Protein AF-A0A9E1M3M0-F1 (afdb_monomer)

Nearest PDB structures (foldseek):
  5ere-assembly1_A  TM=5.858E-01  e=1.046E-07  Desulfohalobium retbaense DSM 5692
  3lic-assembly1_A  TM=5.830E-01  e=9.399E-07  Shewanella oneidensis
  4wy9-assembly1_A  TM=5.095E-01  e=9.869E-08  Campylobacter jejuni subsp. jejuni NCTC 11168 = ATCC 700819
  7psg-assembly2_D  TM=4.816E-01  e=3.915E-08  Pectobacterium atrosepticum SCRI1043
  6pzj-assembly1_A-2  TM=4.445E-01  e=1.595E-05  Leptospira interrogans serovar Copenhageni str. Fiocruz L1-130

Radius of gyration: 42.75 Å; Cα contacts (8 Å, |Δi|>4): 1006; chains: 1; bounding box: 111×33×147 Å

Mean predicted aligned error: 8.0 Å

Sequence (568 aa):
MNLRVRPKLIAAFLIIGILPFAIIGIISLVQTKAALNTASFNQLEGVRGIKKAQIDKFFEERQGDANVLAETATTLMEEAFAKLDAIRAIKQGQIKSYLDGIRQDTQIMANNKGVGDAMGAFTKTWGELGGGHTDTLQSLYITKNKHKTGEKHMLDAASDGSGYSKTHGKYHPWFRQWLLEREYYDVFLVDRSGNVIYSVYKELDYATNLKTGKWKKSGLADVFLKIEKSHKKDQVAFSDLAPYAPSAGAPAGFIAAPIYNGNSYDGALIVQMPLGKINAIMSERTGLGKTGETYLVGPDKLMRSDSFLDPKHHTVTASFADQTKGKADTEAVRLALKGETASDIIIDYNGNPVLSSFSPLDFMGVRWTVLAEIDVAEAFVPTSADGKEFYKKYVDAYGYYDLFLIMPDGYIFYTAFREPDYQTNIISGKYKDSNLGDLMREVLKTKKFGIADFAPYAPSKGAPAGFVAMPIIHPEDKELEMVIALQLSLDAINSVMQQREGMGETGETYLIGSDKLMRSDSFLDPTGHSVSASFANPETGSVTSDAAIRALAGETGSDIVIDYNGNP

Structure (mmCIF, N/CA/C/O backbone):
data_AF-A0A9E1M3M0-F1
#
_entry.id   AF-A0A9E1M3M0-F1
#
loop_
_atom_site.group_PDB
_atom_site.id
_atom_site.type_symbol
_atom_site.label_atom_id
_atom_site.label_alt_id
_atom_site.label_comp_id
_atom_site.label_asym_id
_atom_site.label_entity_id
_atom_site.label_seq_id
_atom_site.pdbx_PDB_ins_code
_atom_site.Cartn_x
_atom_site.Cartn_y
_atom_site.Cartn_z
_atom_site.occupancy
_atom_site.B_iso_or_equiv
_atom_site.auth_seq_id
_atom_site.auth_comp_id
_atom_site.auth_asym_id
_atom_site.auth_atom_id
_atom_site.pdbx_PDB_model_num
ATOM 1 N N . MET A 1 1 ? -68.347 -5.693 97.043 1.00 45.97 1 MET A N 1
ATOM 2 C CA . MET A 1 1 ? -67.227 -5.319 97.938 1.00 45.97 1 MET A CA 1
ATOM 3 C C . MET A 1 1 ? -67.045 -3.802 97.865 1.00 45.97 1 MET A C 1
ATOM 5 O O . MET A 1 1 ? -66.601 -3.301 96.842 1.00 45.97 1 MET A O 1
ATOM 9 N N . ASN A 1 2 ? -67.509 -3.053 98.874 1.00 53.47 2 ASN A N 1
ATOM 10 C CA . ASN A 1 2 ? -67.499 -1.582 98.863 1.00 53.47 2 ASN A CA 1
ATOM 11 C C . ASN A 1 2 ? -66.121 -1.056 99.299 1.00 53.47 2 ASN A C 1
ATOM 13 O O . ASN A 1 2 ? -65.785 -1.076 100.480 1.00 53.47 2 ASN A O 1
ATOM 17 N N . LEU A 1 3 ? -65.314 -0.597 98.341 1.00 57.91 3 LEU A N 1
ATOM 18 C CA . LEU A 1 3 ? -64.049 0.095 98.617 1.00 57.91 3 LEU A CA 1
ATOM 19 C C . LEU A 1 3 ? -64.313 1.484 99.241 1.00 57.91 3 LEU A C 1
ATOM 21 O O . LEU A 1 3 ? -65.175 2.223 98.762 1.00 57.91 3 LEU A O 1
ATOM 25 N N . ARG A 1 4 ? -63.550 1.847 100.290 1.00 69.94 4 ARG A N 1
ATOM 26 C CA . ARG A 1 4 ? -63.560 3.173 100.957 1.00 69.94 4 ARG A CA 1
ATOM 27 C C . ARG A 1 4 ? -63.233 4.304 99.950 1.00 69.94 4 ARG A C 1
ATOM 29 O O . ARG A 1 4 ? -62.522 4.079 98.980 1.00 69.94 4 ARG A O 1
ATOM 36 N N . VAL A 1 5 ? -63.715 5.532 100.177 1.00 74.25 5 VAL A N 1
ATOM 37 C CA . VAL A 1 5 ? -63.638 6.675 99.222 1.00 74.25 5 VAL A CA 1
ATOM 38 C C . VAL A 1 5 ? -62.200 7.086 98.842 1.00 74.25 5 VAL A C 1
ATOM 40 O O . VAL A 1 5 ? -61.938 7.462 97.702 1.00 74.25 5 VAL A O 1
ATOM 43 N N . ARG A 1 6 ? -61.244 6.964 99.772 1.00 75.50 6 ARG A N 1
ATOM 44 C CA . ARG A 1 6 ? -59.838 7.379 99.592 1.00 75.50 6 ARG A CA 1
ATOM 45 C C . ARG A 1 6 ? -59.118 6.662 98.426 1.00 75.50 6 ARG A C 1
ATOM 47 O O . ARG A 1 6 ? -58.589 7.362 97.568 1.00 75.50 6 ARG A O 1
ATOM 54 N N . PRO A 1 7 ? -59.125 5.315 98.316 1.00 79.44 7 PRO A N 1
ATOM 55 C CA . PRO A 1 7 ? -58.524 4.623 97.170 1.00 79.44 7 PRO A CA 1
ATOM 56 C C . PRO A 1 7 ? -59.214 4.905 95.824 1.00 79.44 7 PRO A C 1
ATOM 58 O O . PRO A 1 7 ? -58.534 4.881 94.803 1.00 79.44 7 PRO A O 1
ATOM 61 N N . LYS A 1 8 ? -60.517 5.238 95.793 1.00 76.75 8 LYS A N 1
ATOM 62 C CA . LYS A 1 8 ? -61.202 5.645 94.546 1.00 76.75 8 LYS A CA 1
ATOM 63 C C . LYS A 1 8 ? -60.683 6.981 94.010 1.00 76.75 8 LYS A C 1
ATOM 65 O O . LYS A 1 8 ? -60.436 7.093 92.815 1.00 76.75 8 LYS A O 1
ATOM 70 N N . LEU A 1 9 ? -60.490 7.970 94.887 1.00 79.19 9 LEU A N 1
ATOM 71 C CA . LEU A 1 9 ? -59.922 9.269 94.506 1.00 79.19 9 LEU A CA 1
ATOM 72 C C . LEU A 1 9 ? -58.468 9.131 94.040 1.00 79.19 9 LEU A C 1
ATOM 74 O O . LEU A 1 9 ? -58.114 9.687 93.009 1.00 79.19 9 LEU A O 1
ATOM 78 N N . ILE A 1 10 ? -57.649 8.343 94.745 1.00 82.69 10 ILE A N 1
ATOM 79 C CA . ILE A 1 10 ? -56.249 8.096 94.356 1.00 82.69 10 ILE A CA 1
ATOM 80 C C . ILE A 1 10 ? -56.169 7.406 92.986 1.00 82.69 10 ILE A C 1
ATOM 82 O O . ILE A 1 10 ? -55.387 7.834 92.145 1.00 82.69 10 ILE A O 1
ATOM 86 N N . ALA A 1 11 ? -57.002 6.392 92.728 1.00 82.06 11 ALA A N 1
ATOM 87 C CA . ALA A 1 11 ? -57.058 5.729 91.425 1.00 82.06 11 ALA A CA 1
ATOM 88 C C . ALA A 1 11 ? -57.521 6.678 90.304 1.00 82.06 11 ALA A C 1
ATOM 90 O O . ALA A 1 11 ? -56.937 6.672 89.225 1.00 82.06 11 ALA A O 1
ATOM 91 N N . ALA A 1 12 ? -58.520 7.531 90.560 1.00 83.19 12 ALA A N 1
ATOM 92 C CA . ALA A 1 12 ? -58.983 8.522 89.589 1.00 83.19 12 ALA A CA 1
ATOM 93 C C . ALA A 1 12 ? -57.896 9.561 89.256 1.00 83.19 12 ALA A C 1
ATOM 95 O O . ALA A 1 12 ? -57.661 9.836 88.083 1.00 83.19 12 ALA A O 1
ATOM 96 N N . PHE A 1 13 ? -57.179 10.080 90.261 1.00 83.75 13 PHE A N 1
ATOM 97 C CA . PHE A 1 13 ? -56.051 10.994 90.044 1.00 83.75 13 PHE A CA 1
ATOM 98 C C . PHE A 1 13 ? -54.869 10.318 89.333 1.00 83.75 13 PHE A C 1
ATOM 100 O O . PHE A 1 13 ? -54.257 10.934 88.465 1.00 83.75 13 PHE A O 1
ATOM 107 N N . LEU A 1 14 ? -54.578 9.048 89.638 1.00 83.12 14 LEU A N 1
ATOM 108 C CA . LEU A 1 14 ? -53.563 8.257 88.930 1.00 83.12 14 LEU A CA 1
ATOM 109 C C . LEU A 1 14 ? -53.916 8.053 87.458 1.00 83.12 14 LEU A C 1
ATOM 111 O O . LEU A 1 14 ? -53.047 8.196 86.609 1.00 83.12 14 LEU A O 1
ATOM 115 N N . ILE A 1 15 ? -55.177 7.756 87.143 1.00 86.50 15 ILE A N 1
ATOM 116 C CA . ILE A 1 15 ? -55.627 7.594 85.756 1.00 86.50 15 ILE A CA 1
ATOM 117 C C . ILE A 1 15 ? -55.564 8.937 85.017 1.00 86.50 15 ILE A C 1
ATOM 119 O O . ILE A 1 15 ? -55.038 8.988 83.913 1.00 86.50 15 ILE A O 1
ATOM 123 N N . ILE A 1 16 ? -56.018 10.037 85.627 1.00 88.38 16 ILE A N 1
ATOM 124 C CA . ILE A 1 16 ? -55.980 11.376 85.008 1.00 88.38 16 ILE A CA 1
ATOM 125 C C . ILE A 1 16 ? -54.539 11.874 84.807 1.00 88.38 16 ILE A C 1
ATOM 127 O O . ILE A 1 16 ? -54.278 12.594 83.851 1.00 88.38 16 ILE A O 1
ATOM 131 N N . GLY A 1 17 ? -53.598 11.485 85.672 1.00 83.19 17 GLY A N 1
ATOM 132 C CA . GLY A 1 17 ? -52.180 11.802 85.506 1.00 83.19 17 GLY A CA 1
ATOM 133 C C . GLY A 1 17 ? -51.482 10.889 84.496 1.00 83.19 17 GLY A C 1
ATOM 134 O O . GLY A 1 17 ? -50.913 11.361 83.523 1.00 83.19 17 GLY A O 1
ATOM 135 N N . ILE A 1 18 ? -51.522 9.572 84.698 1.00 89.19 18 ILE A N 1
ATOM 136 C CA . ILE A 1 18 ? -50.711 8.615 83.931 1.00 89.19 18 ILE A CA 1
ATOM 137 C C . ILE A 1 18 ? -51.270 8.380 82.529 1.00 89.19 18 ILE A C 1
ATOM 139 O O . ILE A 1 18 ? -50.493 8.264 81.584 1.00 89.19 18 ILE A O 1
ATOM 143 N N . LEU A 1 19 ? -52.595 8.306 82.368 1.00 87.62 19 LEU A N 1
ATOM 144 C CA . LEU A 1 19 ? -53.200 7.932 81.089 1.00 87.62 19 LEU A CA 1
ATOM 145 C C . LEU A 1 19 ? -52.886 8.959 79.982 1.00 87.62 19 LEU A C 1
ATOM 147 O O . LEU A 1 19 ? -52.429 8.531 78.923 1.00 87.62 19 LEU A O 1
ATOM 151 N N . PRO A 1 20 ? -53.018 10.288 80.191 1.00 91.44 20 PRO A N 1
ATOM 152 C CA . PRO A 1 20 ? -52.639 11.270 79.175 1.00 91.44 20 PRO A CA 1
ATOM 153 C C . PRO A 1 20 ? -51.138 11.274 78.876 1.00 91.44 20 PRO A C 1
ATOM 155 O O . PRO A 1 20 ? -50.765 11.374 77.713 1.00 91.44 20 PRO A O 1
ATOM 158 N N . PHE A 1 21 ? -50.274 11.106 79.886 1.00 91.56 21 PHE A N 1
ATOM 159 C CA . PHE A 1 21 ? -48.825 10.993 79.671 1.00 91.56 21 PHE A CA 1
ATOM 160 C C . PHE A 1 21 ? -48.458 9.748 78.855 1.00 91.56 21 PHE A C 1
ATOM 162 O O . PHE A 1 21 ? -47.630 9.837 77.953 1.00 91.56 21 PHE A O 1
ATOM 169 N N . ALA A 1 22 ? -49.095 8.604 79.121 1.00 89.38 22 ALA A N 1
ATOM 170 C CA . ALA A 1 22 ? -48.903 7.384 78.342 1.00 89.38 22 ALA A CA 1
ATOM 171 C C . ALA A 1 22 ? -49.390 7.557 76.895 1.00 89.38 22 ALA A C 1
ATOM 173 O O . ALA A 1 22 ? -48.694 7.155 75.968 1.00 89.38 22 ALA A O 1
ATOM 174 N N . ILE A 1 23 ? -50.541 8.208 76.688 1.00 90.81 23 ILE A N 1
ATOM 175 C CA . ILE A 1 23 ? -51.072 8.507 75.350 1.00 90.81 23 ILE A CA 1
ATOM 176 C C . ILE A 1 23 ? -50.132 9.450 74.589 1.00 90.81 23 ILE A C 1
ATOM 178 O O . ILE A 1 23 ? -49.773 9.152 73.453 1.00 90.81 23 ILE A O 1
ATOM 182 N N . ILE A 1 24 ? -49.686 10.550 75.208 1.00 92.88 24 ILE A N 1
ATOM 183 C CA . ILE A 1 24 ? -48.720 11.484 74.607 1.00 92.88 24 ILE A CA 1
ATOM 184 C C . ILE A 1 24 ? -47.406 10.764 74.299 1.00 92.88 24 ILE A C 1
ATOM 186 O O . ILE A 1 24 ? -46.856 10.950 73.219 1.00 92.88 24 ILE A O 1
ATOM 190 N N . GLY A 1 25 ? -46.924 9.913 75.208 1.00 91.94 25 GLY A N 1
ATOM 191 C CA . GLY A 1 25 ? -45.733 9.095 74.998 1.00 91.94 25 GLY A CA 1
ATOM 192 C C . GLY A 1 25 ? -45.873 8.164 73.793 1.00 91.94 25 GLY A C 1
ATOM 193 O O . GLY A 1 25 ? -44.989 8.142 72.945 1.00 91.94 25 GLY A O 1
ATOM 194 N N . ILE A 1 26 ? -47.000 7.456 73.664 1.00 92.75 26 ILE A N 1
ATOM 195 C CA . ILE A 1 26 ? -47.277 6.576 72.518 1.00 92.75 26 ILE A CA 1
ATOM 196 C C . ILE A 1 26 ? -47.368 7.383 71.218 1.00 92.75 26 ILE A C 1
ATOM 198 O O . ILE A 1 26 ? -46.731 7.012 70.237 1.00 92.75 26 ILE A O 1
ATOM 202 N N . ILE A 1 27 ? -48.109 8.495 71.200 1.00 92.94 27 ILE A N 1
ATOM 203 C CA . ILE A 1 27 ? -48.232 9.355 70.011 1.00 92.94 27 ILE A CA 1
ATOM 204 C C . ILE A 1 27 ? -46.863 9.910 69.611 1.00 92.94 27 ILE A C 1
ATOM 206 O O . ILE A 1 27 ? -46.502 9.845 68.440 1.00 92.94 27 ILE A O 1
ATOM 210 N N . SER A 1 28 ? -46.087 10.404 70.578 1.00 93.06 28 SER A N 1
ATOM 211 C CA . SER A 1 28 ? -44.737 10.925 70.359 1.00 93.06 28 SER A CA 1
ATOM 212 C C . SER A 1 28 ? -43.797 9.847 69.818 1.00 93.06 28 SER A C 1
ATOM 214 O O . SER A 1 28 ? -43.078 10.094 68.853 1.00 93.06 28 SER A O 1
ATOM 216 N N . LEU A 1 29 ? -43.847 8.624 70.359 1.00 90.88 29 LEU A N 1
ATOM 217 C CA . LEU A 1 29 ? -43.067 7.489 69.855 1.00 90.88 29 LEU A CA 1
ATOM 218 C C . LEU A 1 29 ? -43.460 7.117 68.422 1.00 90.88 29 LEU A C 1
ATOM 220 O O . LEU A 1 29 ? -42.584 6.899 67.589 1.00 90.88 29 LEU A O 1
ATOM 224 N N . VAL A 1 30 ? -44.759 7.077 68.115 1.00 91.69 30 VAL A N 1
ATOM 225 C CA . VAL A 1 30 ? -45.257 6.777 66.764 1.00 91.69 30 VAL A CA 1
ATOM 226 C C . VAL A 1 30 ? -44.850 7.873 65.776 1.00 91.69 30 VAL A C 1
ATOM 228 O O . VAL A 1 30 ? -44.352 7.557 64.698 1.00 91.69 30 VAL A O 1
ATOM 231 N N . GLN A 1 31 ? -44.990 9.148 66.145 1.00 91.69 31 GLN A N 1
ATOM 232 C CA . GLN A 1 31 ? -44.592 10.281 65.304 1.00 91.69 31 GLN A CA 1
ATOM 233 C C . GLN A 1 31 ? -43.079 10.345 65.098 1.00 91.69 31 GLN A C 1
ATOM 235 O O . GLN A 1 31 ? -42.632 10.541 63.973 1.00 91.69 31 GLN A O 1
ATOM 240 N N . THR A 1 32 ? -42.288 10.135 66.152 1.00 91.62 32 THR A N 1
ATOM 241 C CA . THR A 1 32 ? -40.820 10.132 66.068 1.00 91.62 32 THR A CA 1
ATOM 242 C C . THR A 1 32 ? -40.341 8.983 65.191 1.00 91.62 32 THR A C 1
ATOM 244 O O . THR A 1 32 ? -39.490 9.187 64.333 1.00 91.62 32 THR A O 1
ATOM 247 N N . LYS A 1 33 ? -40.929 7.788 65.341 1.00 87.94 33 LYS A N 1
ATOM 248 C CA . LYS A 1 33 ? -40.614 6.641 64.485 1.00 87.94 33 LYS A CA 1
ATOM 249 C C . LYS A 1 33 ? -40.967 6.914 63.021 1.00 87.94 33 LYS A C 1
ATOM 251 O O . LYS A 1 33 ? -40.158 6.629 62.147 1.00 87.94 33 LYS A O 1
ATOM 256 N N . ALA A 1 34 ? -42.139 7.492 62.753 1.00 88.19 34 ALA A N 1
ATOM 257 C CA . ALA A 1 34 ? -42.540 7.861 61.397 1.00 88.19 34 ALA A CA 1
ATOM 258 C C . ALA A 1 34 ? -41.597 8.914 60.789 1.00 88.19 34 ALA A C 1
ATOM 260 O O . ALA A 1 34 ? -41.123 8.732 59.674 1.00 88.19 34 ALA A O 1
ATOM 261 N N . ALA A 1 35 ? -41.264 9.966 61.542 1.00 89.94 35 ALA A N 1
ATOM 262 C CA . ALA A 1 35 ? -40.358 11.020 61.095 1.00 89.94 35 ALA A CA 1
ATOM 263 C C . ALA A 1 35 ? -38.933 10.503 60.840 1.00 89.94 35 ALA A C 1
ATOM 265 O O . ALA A 1 35 ? -38.324 10.882 59.843 1.00 89.94 35 ALA A O 1
ATOM 266 N N . LEU A 1 36 ? -38.418 9.617 61.702 1.00 88.50 36 LEU A N 1
ATOM 267 C CA . LEU A 1 36 ? -37.121 8.962 61.509 1.00 88.50 36 LEU A CA 1
ATOM 268 C C . LEU A 1 36 ? -37.119 8.086 60.254 1.00 88.50 36 LEU A C 1
ATOM 270 O O . LEU A 1 36 ? -36.201 8.206 59.452 1.00 88.50 36 LEU A O 1
ATOM 274 N N . ASN A 1 37 ? -38.163 7.278 60.039 1.00 87.25 37 ASN A N 1
ATOM 275 C CA . ASN A 1 37 ? -38.287 6.463 58.829 1.00 87.25 37 ASN A CA 1
ATOM 276 C C . ASN A 1 37 ? -38.308 7.333 57.565 1.00 87.25 37 ASN A C 1
ATOM 278 O O . ASN A 1 37 ? -37.564 7.069 56.627 1.00 87.25 37 ASN A O 1
ATOM 282 N N . THR A 1 38 ? -39.114 8.399 57.548 1.00 89.81 38 THR A N 1
ATOM 283 C CA . THR A 1 38 ? -39.151 9.345 56.424 1.00 89.81 38 THR A CA 1
ATOM 284 C C . THR A 1 38 ? -37.793 10.008 56.195 1.00 89.81 38 THR A C 1
ATOM 286 O O . THR A 1 38 ? -37.363 10.127 55.053 1.00 89.81 38 THR A O 1
ATOM 289 N N . ALA A 1 39 ? -37.085 10.406 57.256 1.00 89.50 39 ALA A N 1
ATOM 290 C CA . ALA A 1 39 ? -35.745 10.975 57.133 1.00 89.50 39 ALA A CA 1
ATOM 291 C C . ALA A 1 39 ? -34.739 9.968 56.545 1.00 89.50 39 ALA A C 1
ATOM 293 O O . ALA A 1 39 ? -33.971 10.332 55.656 1.00 89.50 39 ALA A O 1
ATOM 294 N N . SER A 1 40 ? -34.778 8.704 56.981 1.00 88.00 40 SER A N 1
ATOM 295 C CA . SER A 1 40 ? -33.944 7.629 56.430 1.00 88.00 40 SER A CA 1
ATOM 296 C C . SER A 1 40 ? -34.248 7.355 54.956 1.00 88.00 40 SER A C 1
ATOM 298 O O . SER A 1 40 ? -33.319 7.239 54.162 1.00 88.00 40 SER A O 1
ATOM 300 N N . PHE A 1 41 ? -35.522 7.312 54.557 1.00 90.06 41 PHE A N 1
ATOM 301 C CA . PHE A 1 41 ? -35.888 7.135 53.150 1.00 90.06 41 PHE A CA 1
ATOM 302 C C . PHE A 1 41 ? -35.453 8.316 52.284 1.00 90.06 41 PHE A C 1
ATOM 304 O O . PHE A 1 41 ? -34.822 8.103 51.254 1.00 90.06 41 PHE A O 1
ATOM 311 N N . ASN A 1 42 ? -35.682 9.553 52.733 1.00 90.06 42 ASN A N 1
ATOM 312 C CA . ASN A 1 42 ? -35.229 10.745 52.013 1.00 90.06 42 ASN A CA 1
ATOM 313 C C . ASN A 1 42 ? -33.701 10.757 51.825 1.00 90.06 42 ASN A C 1
ATOM 315 O O . ASN A 1 42 ? -33.212 11.163 50.772 1.00 90.06 42 ASN A O 1
ATOM 319 N N . GLN A 1 43 ? -32.943 10.292 52.824 1.00 89.88 43 GLN A N 1
ATOM 320 C CA . GLN A 1 43 ? -31.491 10.138 52.725 1.00 89.88 43 GLN A CA 1
ATOM 321 C C . GLN A 1 43 ? -31.112 9.126 51.631 1.00 89.88 43 GLN A C 1
ATOM 323 O O . GLN A 1 43 ? -30.284 9.439 50.777 1.00 89.88 43 GLN A O 1
ATOM 328 N N . LEU A 1 44 ? -31.734 7.941 51.619 1.00 88.94 44 LEU A N 1
ATOM 329 C CA . LEU A 1 44 ? -31.482 6.906 50.608 1.00 88.94 44 LEU A CA 1
ATOM 330 C C . LEU A 1 44 ? -31.876 7.363 49.201 1.00 88.94 44 LEU A C 1
ATOM 332 O O . LEU A 1 44 ? -31.141 7.119 48.246 1.00 88.94 44 LEU A O 1
ATOM 336 N N . GLU A 1 45 ? -33.000 8.064 49.060 1.00 91.06 45 GLU A N 1
ATOM 337 C CA . GLU A 1 45 ? -33.423 8.645 47.786 1.00 91.06 45 GLU A CA 1
ATOM 338 C C . GLU A 1 45 ? -32.444 9.710 47.290 1.00 91.06 45 GLU A C 1
ATOM 340 O O . GLU A 1 45 ? -32.125 9.734 46.099 1.00 91.06 45 GLU A O 1
ATOM 345 N N . GLY A 1 46 ? -31.927 10.544 48.198 1.00 91.06 46 GLY A N 1
ATOM 346 C CA . GLY A 1 46 ? -30.878 11.516 47.906 1.00 91.06 46 GLY A CA 1
ATOM 347 C C . GLY A 1 46 ? -29.598 10.843 47.414 1.00 91.06 46 GLY A C 1
ATOM 348 O O . GLY A 1 46 ? -29.084 11.209 46.357 1.00 91.06 46 GLY A O 1
ATOM 349 N N . VAL A 1 47 ? -29.119 9.813 48.122 1.00 91.88 47 VAL A N 1
ATOM 350 C CA . VAL A 1 47 ? -27.930 9.051 47.708 1.00 91.88 47 VAL A CA 1
ATOM 351 C C . VAL A 1 47 ? -28.169 8.368 46.361 1.00 91.88 47 VAL A C 1
ATOM 353 O O . VAL A 1 47 ? -27.364 8.551 45.452 1.00 91.88 47 VAL A O 1
ATOM 356 N N . ARG A 1 48 ? -29.291 7.659 46.173 1.00 91.50 48 ARG A N 1
ATOM 357 C CA . ARG A 1 48 ? -29.662 7.040 44.887 1.00 91.50 48 ARG A CA 1
ATOM 358 C C . ARG A 1 48 ? -29.680 8.067 43.755 1.00 91.50 48 ARG A C 1
ATOM 360 O O . ARG A 1 48 ? -29.171 7.785 42.675 1.00 91.50 48 ARG A O 1
ATOM 367 N N . GLY A 1 49 ? -30.257 9.247 43.989 1.00 91.94 49 GLY A N 1
ATOM 368 C CA . GLY A 1 49 ? -30.303 10.335 43.011 1.00 91.94 49 GLY A CA 1
ATOM 369 C C . GLY A 1 49 ? -28.910 10.826 42.612 1.00 91.94 49 GLY A C 1
ATOM 370 O O . GLY A 1 49 ? -28.636 10.978 41.423 1.00 91.94 49 GLY A O 1
ATOM 371 N N . ILE A 1 50 ? -28.013 10.998 43.588 1.00 92.94 50 ILE A N 1
ATOM 372 C CA . ILE A 1 50 ? -26.610 11.365 43.348 1.00 92.94 50 ILE A CA 1
ATOM 373 C C . ILE A 1 50 ? -25.893 10.265 42.557 1.00 92.94 50 ILE A C 1
ATOM 375 O O . ILE A 1 50 ? -25.259 10.571 41.550 1.00 92.94 50 ILE A O 1
ATOM 379 N N . LYS A 1 51 ? -26.038 8.990 42.952 1.00 93.94 51 LYS A N 1
ATOM 380 C CA . LYS A 1 51 ? -25.434 7.853 42.237 1.00 93.94 51 LYS A CA 1
ATOM 381 C C . LYS A 1 51 ? -25.915 7.768 40.800 1.00 93.94 51 LYS A C 1
ATOM 383 O O . LYS A 1 51 ? -25.094 7.668 39.897 1.00 93.94 51 LYS A O 1
ATOM 388 N N . LYS A 1 52 ? -27.227 7.876 40.574 1.00 93.56 52 LYS A N 1
ATOM 389 C CA . LYS A 1 52 ? -27.799 7.898 39.226 1.00 93.56 52 LYS A CA 1
ATOM 390 C C . LYS A 1 52 ? -27.173 9.014 38.389 1.00 93.56 52 LYS A C 1
ATOM 392 O O . LYS A 1 52 ? -26.696 8.741 37.299 1.00 93.56 52 LYS A O 1
ATOM 397 N N . ALA A 1 53 ? -27.115 10.239 38.914 1.00 95.69 53 ALA A N 1
ATOM 398 C CA . ALA A 1 53 ? -26.520 11.365 38.198 1.00 95.69 53 ALA A CA 1
ATOM 399 C C . ALA A 1 53 ? -25.024 11.158 37.897 1.00 95.69 53 ALA A C 1
ATOM 401 O O . ALA A 1 53 ? -24.559 11.528 36.823 1.00 95.69 53 ALA A O 1
ATOM 402 N N . GLN A 1 54 ? -24.265 10.552 38.816 1.00 95.81 54 GLN A N 1
ATOM 403 C CA . GLN A 1 54 ? -22.855 10.216 38.595 1.00 95.81 54 GLN A CA 1
ATOM 404 C C . GLN A 1 54 ? -22.673 9.140 37.513 1.00 95.81 54 GLN A C 1
ATOM 406 O O . GLN A 1 54 ? -21.744 9.244 36.719 1.00 95.81 54 GLN A O 1
ATOM 411 N N . ILE A 1 55 ? -23.552 8.134 37.459 1.00 94.75 55 ILE A N 1
ATOM 412 C CA . ILE A 1 55 ? -23.518 7.078 36.436 1.00 94.75 55 ILE A CA 1
ATOM 413 C C . ILE A 1 55 ? -23.973 7.602 35.069 1.00 94.75 55 ILE A C 1
ATOM 415 O O . ILE A 1 55 ? -23.318 7.314 34.072 1.00 94.75 55 ILE A O 1
ATOM 419 N N . ASP A 1 56 ? -25.029 8.418 35.013 1.00 95.31 56 ASP A N 1
ATOM 420 C CA . ASP A 1 56 ? -25.452 9.091 33.777 1.00 95.31 56 ASP A CA 1
ATOM 421 C C . ASP A 1 56 ? -24.288 9.933 33.220 1.00 95.31 56 ASP A C 1
ATOM 423 O O . ASP A 1 56 ? -23.885 9.768 32.068 1.00 95.31 56 ASP A O 1
ATOM 427 N N . LYS A 1 57 ? -23.656 10.744 34.082 1.00 96.25 57 LYS A N 1
ATOM 428 C CA . LYS A 1 57 ? -22.478 11.544 33.726 1.00 96.25 57 LYS A CA 1
ATOM 429 C C . LYS A 1 57 ? -21.296 10.684 33.279 1.00 96.25 57 LYS A C 1
ATOM 431 O O . LYS A 1 57 ? -20.600 11.065 32.346 1.00 96.25 57 LYS A O 1
ATOM 436 N N . PHE A 1 58 ? -21.064 9.533 33.913 1.00 94.31 58 PHE A N 1
ATOM 437 C CA . PHE A 1 58 ? -20.010 8.605 33.504 1.00 94.31 58 PHE A CA 1
ATOM 438 C C . PHE A 1 58 ? -20.188 8.195 32.038 1.00 94.31 58 PHE A C 1
ATOM 440 O O . PHE A 1 58 ? -19.241 8.315 31.269 1.00 94.31 58 PHE A O 1
ATOM 447 N N . PHE A 1 59 ? -21.384 7.773 31.619 1.00 94.62 59 PHE A N 1
ATOM 448 C CA . PHE A 1 59 ? -21.620 7.381 30.224 1.00 94.62 59 PHE A CA 1
ATOM 449 C C . PHE A 1 59 ? -21.582 8.566 29.249 1.00 94.62 59 PHE A C 1
ATOM 451 O O . PHE A 1 59 ? -21.057 8.411 28.146 1.00 94.62 59 PHE A O 1
ATOM 458 N N . GLU A 1 60 ? -22.062 9.746 29.652 1.00 96.06 60 GLU A N 1
ATOM 459 C CA . GLU A 1 60 ? -21.906 10.981 28.865 1.00 96.06 60 GLU A CA 1
ATOM 460 C C . GLU A 1 60 ? -20.422 11.328 28.643 1.00 96.06 60 GLU A C 1
ATOM 462 O O . GLU A 1 60 ? -20.019 11.652 27.525 1.00 96.06 60 GLU A O 1
ATOM 467 N N . GLU A 1 61 ? -19.583 11.195 29.677 1.00 95.25 61 GLU A N 1
ATOM 468 C CA . GLU A 1 61 ? -18.130 11.375 29.580 1.00 95.25 61 GLU A CA 1
ATOM 469 C C . GLU A 1 61 ? -17.502 10.340 28.638 1.00 95.25 61 GLU A C 1
ATOM 471 O O . GLU A 1 61 ? -16.714 10.718 27.778 1.00 95.25 61 GLU A O 1
ATOM 476 N N . ARG A 1 62 ? -17.893 9.057 28.709 1.00 95.62 62 ARG A N 1
ATOM 477 C CA . ARG A 1 62 ? -17.409 8.014 27.779 1.00 95.62 62 ARG A CA 1
ATOM 478 C C . ARG A 1 62 ? -17.786 8.299 26.322 1.00 95.62 62 AR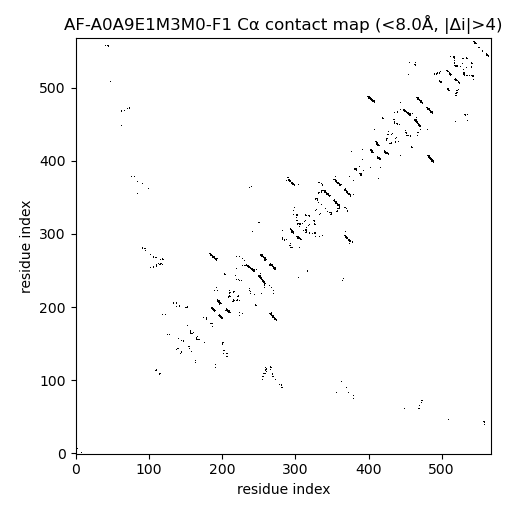G A C 1
ATOM 480 O O . ARG A 1 62 ? -16.990 8.037 25.422 1.00 95.62 62 ARG A O 1
ATOM 487 N N . GLN A 1 63 ? -18.977 8.844 26.078 1.00 96.75 63 GLN A N 1
ATOM 488 C CA . GLN A 1 63 ? -19.380 9.282 24.742 1.00 96.75 63 GLN A CA 1
ATOM 489 C C . GLN A 1 63 ? -18.533 10.469 24.262 1.00 96.75 63 GLN A C 1
ATOM 491 O O . GLN A 1 63 ? -18.093 10.476 23.111 1.00 96.75 63 GLN A O 1
ATOM 496 N N . GLY A 1 64 ? -18.280 11.450 25.135 1.00 96.81 64 GLY A N 1
ATOM 497 C CA . GLY A 1 64 ? -17.402 12.586 24.849 1.00 96.81 64 GLY A CA 1
ATOM 498 C C . GLY A 1 64 ? -15.962 12.158 24.551 1.00 96.81 64 GLY A C 1
ATOM 499 O O . GLY A 1 64 ? -15.391 12.584 23.550 1.00 96.81 64 GLY A O 1
ATOM 500 N N . ASP A 1 65 ? -15.410 11.260 25.364 1.00 95.88 65 ASP A N 1
ATOM 501 C CA . ASP A 1 65 ? -14.079 10.672 25.190 1.00 95.88 65 ASP A CA 1
ATOM 502 C C . ASP A 1 65 ? -13.965 9.959 23.832 1.00 95.88 65 ASP A C 1
ATOM 504 O O . ASP A 1 65 ? -13.045 10.222 23.055 1.00 95.88 65 ASP A O 1
ATOM 508 N N . ALA A 1 66 ? -14.941 9.103 23.501 1.00 95.31 66 ALA A N 1
ATOM 509 C CA . ALA A 1 66 ? -14.985 8.403 22.220 1.00 95.31 66 ALA A CA 1
ATOM 510 C C . ALA A 1 66 ? -15.105 9.370 21.028 1.00 95.31 66 ALA A C 1
ATOM 512 O O . ALA A 1 66 ? -14.496 9.127 19.988 1.00 95.31 66 ALA A O 1
ATOM 513 N N . ASN A 1 67 ? -15.834 10.484 21.178 1.00 94.94 67 ASN A N 1
ATOM 514 C CA . ASN A 1 67 ? -15.922 11.526 20.154 1.00 94.94 67 ASN A CA 1
ATOM 515 C C . ASN A 1 67 ? -14.574 12.232 19.933 1.00 94.94 67 ASN A C 1
ATOM 517 O O . ASN A 1 67 ? -14.145 12.386 18.795 1.00 94.94 67 ASN A O 1
ATOM 521 N N . VAL A 1 68 ? -13.871 12.611 21.006 1.00 94.50 68 VAL A N 1
ATOM 522 C CA . VAL A 1 68 ? -12.539 13.242 20.911 1.00 94.50 68 VAL A CA 1
ATOM 523 C C . VAL A 1 68 ? -11.532 12.305 20.243 1.00 94.50 68 VAL A C 1
ATOM 525 O O . VAL A 1 68 ? -10.742 12.732 19.396 1.00 94.50 68 VAL A O 1
ATOM 528 N N . LEU A 1 69 ? -11.556 11.017 20.597 1.00 94.38 69 LEU A N 1
ATOM 529 C CA . LEU A 1 69 ? -10.712 10.009 19.957 1.00 94.38 69 LEU A CA 1
ATOM 530 C C . LEU A 1 69 ? -11.050 9.848 18.473 1.00 94.38 69 LEU A C 1
ATOM 532 O O . LEU A 1 69 ? -10.129 9.732 17.665 1.00 94.38 69 LEU A O 1
ATOM 536 N N . ALA A 1 70 ? -12.340 9.869 18.126 1.00 92.06 70 ALA A N 1
ATOM 537 C CA . ALA A 1 70 ? -12.802 9.766 16.749 1.00 92.06 70 ALA A CA 1
ATOM 538 C C . ALA A 1 70 ? -12.311 10.949 15.904 1.00 92.06 70 ALA A C 1
ATOM 540 O O . ALA A 1 70 ? -11.674 10.737 14.879 1.00 92.06 70 ALA A O 1
ATOM 541 N N . GLU A 1 71 ? -12.494 12.181 16.387 1.00 91.44 71 GLU A N 1
ATOM 542 C CA . GLU A 1 71 ? -12.001 13.398 15.724 1.00 91.44 71 GLU A CA 1
ATOM 543 C C . GLU A 1 71 ? -10.472 13.400 15.567 1.00 91.44 71 GLU A C 1
ATOM 545 O O . GLU A 1 71 ? -9.937 13.793 14.525 1.00 91.44 71 GLU A O 1
ATOM 550 N N . THR A 1 72 ? -9.753 12.919 16.587 1.00 91.50 72 THR A N 1
ATOM 551 C CA . THR A 1 72 ? -8.289 12.799 16.536 1.00 91.50 72 THR A CA 1
ATOM 552 C C . THR A 1 72 ? -7.860 11.801 15.462 1.00 91.50 72 THR A C 1
ATOM 554 O O . THR A 1 72 ? -6.963 12.098 14.676 1.00 91.50 72 THR A O 1
ATOM 557 N N . ALA A 1 73 ? -8.501 10.632 15.403 1.00 90.00 73 ALA A N 1
ATOM 558 C CA . ALA A 1 73 ? -8.209 9.614 14.399 1.00 90.00 73 ALA A CA 1
ATOM 559 C C . ALA A 1 73 ? -8.528 10.100 12.977 1.00 90.00 73 ALA A C 1
ATOM 561 O O . ALA A 1 73 ? -7.692 9.925 12.093 1.00 90.00 73 ALA A O 1
ATOM 562 N N . THR A 1 74 ? -9.664 10.781 12.768 1.00 88.88 74 THR A N 1
ATOM 563 C CA . THR A 1 74 ? -9.999 11.413 11.479 1.00 88.88 74 THR A CA 1
ATOM 564 C C . THR A 1 74 ? -8.907 12.387 11.046 1.00 88.88 74 THR A C 1
ATOM 566 O O . THR A 1 74 ? -8.420 12.299 9.924 1.00 88.88 74 THR A O 1
ATOM 569 N N . THR A 1 75 ? -8.452 13.259 11.950 1.00 90.19 75 THR A N 1
ATOM 570 C CA . THR A 1 75 ? -7.391 14.235 11.644 1.00 90.19 75 THR A CA 1
ATOM 571 C C . THR A 1 75 ? -6.083 13.541 11.252 1.00 90.19 75 THR A C 1
ATOM 573 O O . THR A 1 75 ? -5.478 13.877 10.236 1.00 90.19 75 THR A O 1
ATOM 576 N N . LEU A 1 76 ? -5.653 12.539 12.029 1.00 90.25 76 LEU A N 1
ATOM 577 C CA . LEU A 1 76 ? -4.441 11.764 11.731 1.00 90.25 76 LEU A CA 1
ATOM 578 C C . LEU A 1 76 ? -4.532 11.065 10.373 1.00 90.25 76 LEU A C 1
ATOM 580 O O . LEU A 1 76 ? -3.539 10.959 9.652 1.00 90.25 76 LEU A O 1
ATOM 584 N N . MET A 1 77 ? -5.724 10.599 10.020 1.00 86.12 77 MET A N 1
ATOM 585 C CA . MET A 1 77 ? -5.964 9.917 8.765 1.00 86.12 77 MET A CA 1
ATOM 586 C C . MET A 1 77 ? -5.958 10.854 7.563 1.00 86.12 77 MET A C 1
ATOM 588 O O . MET A 1 77 ? -5.291 10.548 6.573 1.00 86.12 77 MET A O 1
ATOM 592 N N . GLU A 1 78 ? -6.605 12.013 7.657 1.00 87.88 78 GLU A N 1
ATOM 593 C CA . GLU A 1 78 ? -6.529 13.050 6.624 1.00 87.88 78 GLU A CA 1
ATOM 594 C C . GLU A 1 78 ? -5.073 13.488 6.382 1.00 87.88 78 GLU A C 1
ATOM 596 O O . GLU A 1 78 ? -4.624 13.581 5.235 1.00 87.88 78 GLU A O 1
ATOM 601 N N . GLU A 1 79 ? -4.293 13.683 7.452 1.00 91.44 79 GLU A N 1
ATOM 602 C CA . GLU A 1 79 ? -2.866 14.013 7.358 1.00 91.44 79 GLU A CA 1
ATOM 603 C C . GLU A 1 79 ? -2.050 12.896 6.691 1.00 91.44 79 GLU A C 1
ATOM 605 O O . GLU A 1 79 ? -1.180 13.169 5.852 1.00 91.44 79 GLU A O 1
ATOM 610 N N . ALA A 1 80 ? -2.323 11.636 7.039 1.00 92.00 80 ALA A N 1
ATOM 611 C CA . ALA A 1 80 ? -1.637 10.485 6.467 1.00 92.00 80 ALA A CA 1
ATOM 612 C C . ALA A 1 80 ? -1.927 10.339 4.965 1.00 92.00 80 ALA A C 1
ATOM 614 O O . ALA A 1 80 ? -0.985 10.181 4.181 1.00 92.00 80 ALA A O 1
ATOM 615 N N . PHE A 1 81 ? -3.190 10.465 4.545 1.00 91.94 81 PHE A N 1
ATOM 616 C CA . PHE A 1 81 ? -3.560 10.426 3.130 1.00 91.94 81 PHE A CA 1
ATOM 617 C C . PHE A 1 81 ? -2.947 11.581 2.344 1.00 91.94 81 PHE A C 1
ATOM 619 O O . PHE A 1 81 ? -2.267 11.336 1.347 1.00 91.94 81 PHE A O 1
ATOM 626 N N . ALA A 1 82 ? -3.072 12.821 2.830 1.00 94.19 82 ALA A N 1
ATOM 627 C CA . ALA A 1 82 ? -2.495 13.990 2.165 1.00 94.19 82 ALA A CA 1
ATOM 628 C C . ALA A 1 82 ? -0.977 13.845 1.957 1.00 94.19 82 ALA A C 1
ATOM 630 O O . ALA A 1 82 ? -0.425 14.200 0.908 1.00 94.19 82 ALA A O 1
ATOM 631 N N . LYS A 1 83 ? -0.286 13.279 2.950 1.00 95.19 83 LYS A N 1
ATOM 632 C CA . LYS A 1 83 ? 1.146 12.997 2.883 1.00 95.19 83 LYS A CA 1
ATOM 633 C C . LYS A 1 83 ? 1.483 11.916 1.854 1.00 95.19 83 LYS A C 1
ATOM 635 O O . LYS A 1 83 ? 2.413 12.115 1.069 1.00 95.19 83 LYS A O 1
ATOM 640 N N . LEU A 1 84 ? 0.760 10.795 1.835 1.00 96.25 84 LEU A N 1
ATOM 641 C CA . LEU A 1 84 ? 0.969 9.739 0.838 1.00 96.25 84 LEU A CA 1
ATOM 642 C C . LEU A 1 84 ? 0.657 10.229 -0.577 1.00 96.25 84 LEU A C 1
ATOM 644 O O . LEU A 1 84 ? 1.438 9.964 -1.490 1.00 96.25 84 LEU A O 1
ATOM 648 N N . ASP A 1 85 ? -0.407 11.013 -0.750 1.00 97.31 85 ASP A N 1
ATOM 649 C CA . ASP A 1 85 ? -0.780 11.622 -2.025 1.00 97.31 85 ASP A CA 1
ATOM 650 C C . ASP A 1 85 ? 0.322 12.523 -2.580 1.00 97.31 85 ASP A C 1
ATOM 652 O O . ASP A 1 85 ? 0.649 12.441 -3.773 1.00 97.31 85 ASP A O 1
ATOM 656 N N . ALA A 1 86 ? 0.929 13.341 -1.716 1.00 97.81 86 ALA A N 1
ATOM 657 C CA . ALA A 1 86 ? 2.063 14.182 -2.071 1.00 97.81 86 ALA A CA 1
ATOM 658 C C . ALA A 1 86 ? 3.287 13.342 -2.464 1.00 97.81 86 ALA A C 1
ATOM 660 O O . ALA A 1 86 ? 3.907 13.604 -3.498 1.00 97.81 86 ALA A O 1
ATOM 661 N N . ILE A 1 87 ? 3.619 12.306 -1.685 1.00 97.94 87 ILE A N 1
ATOM 662 C CA . ILE A 1 87 ? 4.746 11.414 -1.982 1.00 97.94 87 ILE A CA 1
ATOM 663 C C . ILE A 1 87 ? 4.523 10.702 -3.321 1.00 97.94 87 ILE A C 1
ATOM 665 O O . ILE A 1 87 ? 5.381 10.795 -4.201 1.00 97.94 87 ILE A O 1
ATOM 669 N N . ARG A 1 88 ? 3.366 10.060 -3.523 1.00 98.19 88 ARG A N 1
ATOM 670 C CA . ARG A 1 88 ? 2.996 9.391 -4.779 1.00 98.19 88 ARG A CA 1
ATOM 671 C C . ARG A 1 88 ? 3.115 10.346 -5.967 1.00 98.19 88 ARG A C 1
ATOM 673 O O . ARG A 1 88 ? 3.730 9.984 -6.968 1.00 98.19 88 ARG A O 1
ATOM 680 N N . ALA A 1 89 ? 2.575 11.564 -5.862 1.00 98.31 89 ALA A N 1
ATOM 681 C CA . ALA A 1 89 ? 2.631 12.561 -6.935 1.00 98.31 89 ALA A CA 1
ATOM 682 C C . ALA A 1 89 ? 4.073 12.989 -7.266 1.00 98.31 89 ALA A C 1
ATOM 684 O O . ALA A 1 89 ? 4.433 13.104 -8.440 1.00 98.31 89 ALA A O 1
ATOM 685 N N . ILE A 1 90 ? 4.926 13.164 -6.249 1.00 98.25 90 ILE A N 1
ATOM 686 C CA . ILE A 1 90 ? 6.356 13.450 -6.437 1.00 98.25 90 ILE A CA 1
ATOM 687 C C . ILE A 1 90 ? 7.035 12.292 -7.174 1.00 98.25 90 ILE A C 1
ATOM 689 O O . ILE A 1 90 ? 7.707 12.530 -8.182 1.00 98.25 90 ILE A O 1
ATOM 693 N N . LYS A 1 91 ? 6.829 11.044 -6.728 1.00 98.25 91 LYS A N 1
ATOM 694 C CA . LYS A 1 91 ? 7.407 9.859 -7.383 1.00 98.25 91 LYS A CA 1
ATOM 695 C C . LYS A 1 91 ? 6.939 9.737 -8.828 1.00 98.25 91 LYS A C 1
ATOM 697 O O . LYS A 1 91 ? 7.761 9.593 -9.729 1.00 98.25 91 LYS A O 1
ATOM 702 N N . GLN A 1 92 ? 5.637 9.867 -9.070 1.00 98.44 92 GLN A N 1
ATOM 703 C CA . GLN A 1 92 ? 5.049 9.834 -10.408 1.00 98.44 92 GLN A CA 1
ATOM 704 C C . GLN A 1 92 ? 5.679 10.898 -11.317 1.00 98.44 92 GLN A C 1
ATOM 706 O O . GLN A 1 92 ? 6.095 10.586 -12.434 1.00 98.44 92 GLN A O 1
ATOM 711 N N . GLY A 1 93 ? 5.821 12.137 -10.833 1.00 98.50 93 GLY A N 1
ATOM 712 C CA . GLY A 1 93 ? 6.466 13.226 -11.568 1.00 98.50 93 GLY A CA 1
ATOM 713 C C . GLY A 1 93 ? 7.945 12.963 -11.870 1.00 98.50 93 GLY A C 1
ATOM 714 O O . GLY A 1 93 ? 8.399 13.217 -12.990 1.00 98.50 93 GLY A O 1
ATOM 715 N N . GLN A 1 94 ? 8.694 12.408 -10.912 1.00 98.56 94 GLN A N 1
ATOM 716 C CA . GLN A 1 94 ? 10.102 12.034 -11.079 1.00 98.56 94 GLN A CA 1
ATOM 717 C C . GLN A 1 94 ? 10.277 10.908 -12.102 1.00 98.56 94 GLN A C 1
ATOM 719 O O . GLN A 1 94 ? 11.097 11.040 -13.011 1.00 98.56 94 GLN A O 1
ATOM 724 N N . ILE A 1 95 ? 9.480 9.838 -12.009 1.00 98.44 95 ILE A N 1
ATOM 725 C CA . ILE A 1 95 ? 9.516 8.726 -12.968 1.00 98.44 95 ILE A CA 1
ATOM 726 C C . ILE A 1 95 ? 9.116 9.211 -14.360 1.00 98.44 95 ILE A C 1
ATOM 728 O O . ILE A 1 95 ? 9.816 8.921 -15.329 1.00 98.44 95 ILE A O 1
ATOM 732 N N . LYS A 1 96 ? 8.046 10.004 -14.479 1.00 98.12 96 LYS A N 1
ATOM 733 C CA . LYS A 1 96 ? 7.627 10.557 -15.770 1.00 98.12 96 LYS A CA 1
ATOM 734 C C . LYS A 1 96 ? 8.724 11.415 -16.398 1.00 98.12 96 LYS A C 1
ATOM 736 O O . LYS A 1 96 ? 9.053 11.221 -17.564 1.00 98.12 96 LYS A O 1
ATOM 741 N N . SER A 1 97 ? 9.311 12.329 -15.625 1.00 98.38 97 SER A N 1
ATOM 742 C CA . SER A 1 97 ? 10.401 13.197 -16.094 1.00 98.38 97 SER A CA 1
ATOM 743 C C . SER A 1 97 ? 11.619 12.386 -16.523 1.00 98.38 97 SER A C 1
ATOM 745 O O . SER A 1 97 ? 12.252 12.696 -17.529 1.00 98.38 97 SER A O 1
ATOM 747 N N . TYR A 1 98 ? 11.923 11.322 -15.783 1.00 97.81 98 TYR A N 1
ATOM 748 C CA . TYR A 1 98 ? 13.012 10.420 -16.104 1.00 97.81 98 TYR A CA 1
ATOM 749 C C . TYR A 1 98 ? 12.778 9.680 -17.430 1.00 97.81 98 TYR A C 1
ATOM 751 O O . TYR A 1 98 ? 13.626 9.747 -18.320 1.00 97.81 98 TYR A O 1
ATOM 759 N N . LEU A 1 99 ? 11.611 9.051 -17.606 1.00 97.50 99 LEU A N 1
ATOM 760 C CA . LEU A 1 99 ? 11.240 8.351 -18.843 1.00 97.50 99 LEU A CA 1
ATOM 761 C C . LEU A 1 99 ? 11.184 9.303 -20.051 1.00 97.50 99 LEU A C 1
ATOM 763 O O . LEU A 1 99 ? 11.692 8.977 -21.127 1.00 97.50 99 LEU A O 1
ATOM 767 N N . ASP A 1 100 ? 10.631 10.508 -19.872 1.00 97.81 100 ASP A N 1
ATOM 768 C CA . ASP A 1 100 ? 10.640 11.559 -20.895 1.00 97.81 100 ASP A CA 1
ATOM 769 C C . ASP A 1 100 ? 12.067 12.011 -21.247 1.00 97.81 100 ASP A C 1
ATOM 771 O O . ASP A 1 100 ? 12.348 12.281 -22.416 1.00 97.81 100 ASP A O 1
ATOM 775 N N . GLY A 1 101 ? 12.982 12.036 -20.274 1.00 97.56 101 GLY A N 1
ATOM 776 C CA . GLY A 1 101 ? 14.404 12.297 -20.489 1.00 97.56 101 GLY A CA 1
ATOM 777 C C . GLY A 1 101 ? 15.057 11.256 -21.401 1.00 97.56 101 GLY A C 1
ATOM 778 O O . GLY A 1 101 ? 15.661 11.628 -22.404 1.00 97.56 101 GLY A O 1
ATOM 779 N N . ILE A 1 102 ? 14.858 9.957 -21.134 1.00 97.5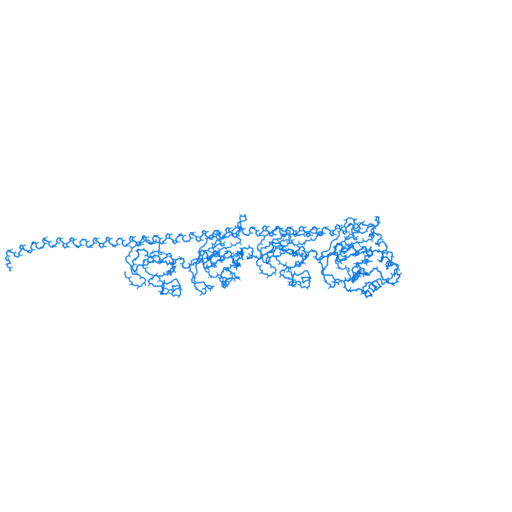6 102 ILE A N 1
ATOM 780 C CA . ILE A 1 102 ? 15.382 8.879 -22.001 1.00 97.56 102 ILE A CA 1
ATOM 781 C C . ILE A 1 102 ? 14.811 9.008 -23.420 1.00 97.56 102 ILE A C 1
ATOM 783 O O . ILE A 1 102 ? 15.540 8.880 -24.408 1.00 97.56 102 ILE A O 1
ATOM 787 N N . ARG A 1 103 ? 13.509 9.300 -23.535 1.00 97.69 103 ARG A N 1
ATOM 788 C CA . ARG A 1 103 ? 12.834 9.519 -24.821 1.00 97.69 103 ARG A CA 1
ATOM 789 C C . ARG A 1 103 ? 13.480 10.659 -25.613 1.00 97.69 103 ARG A C 1
ATOM 791 O O . ARG A 1 103 ? 13.776 10.485 -26.795 1.00 97.69 103 ARG A O 1
ATOM 798 N N . GLN A 1 104 ? 13.700 11.808 -24.973 1.00 97.00 104 GLN A N 1
ATOM 799 C CA . GLN A 1 104 ? 14.312 12.984 -25.598 1.00 97.00 104 GLN A CA 1
ATOM 800 C C . GLN A 1 104 ? 15.774 12.738 -25.969 1.00 97.00 104 GLN A C 1
ATOM 802 O O . GLN A 1 104 ? 16.161 13.012 -27.102 1.00 97.00 104 GLN A O 1
ATOM 807 N N . ASP A 1 105 ? 16.567 12.174 -25.059 1.00 96.38 105 ASP A N 1
ATOM 808 C CA . ASP A 1 105 ? 17.976 11.860 -25.300 1.00 96.38 105 ASP A CA 1
ATOM 809 C C . ASP A 1 105 ? 18.133 10.894 -26.487 1.00 96.38 105 ASP A C 1
ATOM 811 O O . ASP A 1 105 ? 18.950 11.135 -27.379 1.00 96.38 105 ASP A O 1
ATOM 815 N N . THR A 1 106 ? 17.301 9.846 -26.557 1.00 97.44 106 THR A N 1
ATOM 816 C CA . THR A 1 106 ? 17.294 8.885 -27.675 1.00 97.44 106 THR A CA 1
ATOM 817 C C . THR A 1 106 ? 16.978 9.583 -28.998 1.00 97.44 106 THR A C 1
ATOM 819 O O . THR A 1 106 ? 17.648 9.355 -30.005 1.00 97.44 106 THR A O 1
ATOM 822 N N . GLN A 1 107 ? 15.992 10.482 -29.007 1.00 96.00 107 GLN A N 1
ATOM 823 C CA . GLN A 1 107 ? 15.616 11.234 -30.202 1.00 96.00 107 GLN A CA 1
ATOM 824 C C . GLN A 1 107 ? 16.700 12.234 -30.637 1.00 96.00 107 GLN A C 1
ATOM 826 O O . GLN A 1 107 ? 16.986 12.351 -31.830 1.00 96.00 107 GLN A O 1
ATOM 831 N N . ILE A 1 108 ? 17.323 12.950 -29.696 1.00 95.94 108 ILE A N 1
ATOM 832 C CA . ILE A 1 108 ? 18.420 13.890 -29.974 1.00 95.94 108 ILE A CA 1
ATOM 833 C C . ILE A 1 108 ? 19.606 13.141 -30.578 1.00 95.94 108 ILE A C 1
ATOM 835 O O . ILE A 1 108 ? 20.161 13.570 -31.590 1.00 95.94 108 ILE A O 1
ATOM 839 N N . MET A 1 109 ? 19.966 12.000 -29.995 1.00 96.31 109 MET A N 1
ATOM 840 C CA . MET A 1 109 ? 21.098 11.209 -30.461 1.00 96.31 109 MET A CA 1
ATOM 841 C C . MET A 1 109 ? 20.827 10.540 -31.804 1.00 96.31 109 MET A C 1
ATOM 843 O O . MET A 1 109 ? 21.707 10.552 -32.658 1.00 96.31 109 MET A O 1
ATOM 847 N N . ALA A 1 110 ? 19.612 10.055 -32.066 1.00 96.12 110 ALA A N 1
ATOM 848 C CA . ALA A 1 110 ? 19.257 9.516 -33.380 1.00 96.12 110 ALA A CA 1
ATOM 849 C C . ALA A 1 110 ? 19.331 10.573 -34.503 1.00 96.12 110 ALA A C 1
ATOM 851 O O . ALA A 1 110 ? 19.652 10.242 -35.644 1.00 96.12 110 ALA A O 1
ATOM 852 N N . ASN A 1 111 ? 19.095 11.848 -34.170 1.00 94.06 111 ASN A N 1
ATOM 853 C CA . ASN A 1 111 ? 19.221 12.986 -35.087 1.00 94.06 111 ASN A CA 1
ATOM 854 C C . ASN A 1 111 ? 20.636 13.593 -35.133 1.00 94.06 111 ASN A C 1
ATOM 856 O O . ASN A 1 111 ? 20.897 14.513 -35.913 1.00 94.06 111 ASN A O 1
ATOM 860 N N . ASN A 1 112 ? 21.567 13.107 -34.310 1.00 95.19 112 ASN A N 1
ATOM 861 C CA . ASN A 1 112 ? 22.936 13.595 -34.297 1.00 95.19 112 ASN A CA 1
ATOM 862 C C . ASN A 1 112 ? 23.683 13.114 -35.552 1.00 95.19 112 ASN A C 1
ATOM 864 O O . ASN A 1 112 ? 23.750 11.916 -35.835 1.00 95.19 112 ASN A O 1
ATOM 868 N N . LYS A 1 113 ? 24.321 14.041 -36.281 1.00 94.06 113 LYS A N 1
ATOM 869 C CA . LYS A 1 113 ? 25.079 13.711 -37.501 1.00 94.06 113 LYS A CA 1
ATOM 870 C C . LYS A 1 113 ? 26.156 12.644 -37.253 1.00 94.06 113 LYS A C 1
ATOM 872 O O . LYS A 1 113 ? 26.355 11.778 -38.096 1.00 94.06 113 LYS A O 1
ATOM 877 N N . GLY A 1 114 ? 26.828 12.683 -36.105 1.00 95.50 114 GLY A N 1
ATOM 878 C CA . GLY A 1 114 ? 27.832 11.694 -35.718 1.00 95.50 114 GLY A CA 1
ATOM 879 C C . GLY A 1 114 ? 27.261 10.282 -35.581 1.00 95.50 114 GLY A C 1
ATOM 880 O O . GLY A 1 114 ? 27.914 9.334 -36.011 1.00 95.50 114 GLY A O 1
ATOM 881 N N . VAL A 1 115 ? 26.033 10.133 -35.064 1.00 96.94 115 VAL A N 1
ATOM 882 C CA . VAL A 1 115 ? 25.333 8.834 -35.023 1.00 96.94 115 VAL A CA 1
ATOM 883 C C . VAL A 1 115 ? 24.961 8.374 -36.432 1.00 96.94 115 VAL A C 1
ATOM 885 O O . VAL A 1 115 ? 25.166 7.206 -36.753 1.00 96.94 115 VAL A O 1
ATOM 888 N N . GLY A 1 116 ? 24.499 9.279 -37.301 1.00 96.25 116 GLY A N 1
ATOM 889 C CA . GLY A 1 116 ? 24.261 8.971 -38.718 1.00 96.25 116 GLY A CA 1
ATOM 890 C C . GLY A 1 116 ? 25.529 8.513 -39.454 1.00 96.25 116 GLY A C 1
ATOM 891 O O . GLY A 1 116 ? 25.522 7.492 -40.141 1.00 96.25 116 GLY A O 1
ATOM 892 N N . ASP A 1 117 ? 26.650 9.210 -39.249 1.00 96.38 117 ASP A N 1
ATOM 893 C CA . ASP A 1 117 ? 27.952 8.846 -39.820 1.00 96.38 117 ASP A CA 1
ATOM 894 C C . ASP A 1 117 ? 28.444 7.491 -39.278 1.00 96.38 117 ASP A C 1
ATOM 896 O O . ASP A 1 117 ? 28.988 6.681 -40.033 1.00 96.38 117 ASP A O 1
ATOM 900 N N . ALA A 1 118 ? 28.234 7.222 -37.984 1.00 97.81 118 ALA A N 1
ATOM 901 C CA . ALA A 1 118 ? 28.550 5.936 -37.369 1.00 97.81 118 ALA A CA 1
ATOM 902 C C . ALA A 1 118 ? 27.691 4.804 -37.949 1.00 97.81 118 ALA A C 1
ATOM 904 O O . ALA A 1 118 ? 28.238 3.774 -38.336 1.00 97.81 118 ALA A O 1
ATOM 905 N N . MET A 1 119 ? 26.374 5.005 -38.074 1.00 97.94 119 MET A N 1
ATOM 906 C CA . MET A 1 119 ? 25.446 4.050 -38.692 1.00 97.94 119 MET A CA 1
ATOM 907 C C . MET A 1 119 ? 25.896 3.688 -40.112 1.00 97.94 119 MET A C 1
ATOM 909 O O . MET A 1 119 ? 26.019 2.506 -40.440 1.00 97.94 119 MET A O 1
ATOM 913 N N . GLY A 1 120 ? 26.234 4.685 -40.936 1.00 97.19 120 GLY A N 1
ATOM 914 C CA . GLY A 1 120 ? 26.759 4.454 -42.283 1.00 97.19 120 GLY A CA 1
ATOM 915 C C . GLY A 1 120 ? 28.088 3.688 -42.290 1.00 97.19 120 GLY A C 1
ATOM 916 O O . GLY A 1 120 ? 28.263 2.748 -43.069 1.00 97.19 120 GLY A O 1
ATOM 917 N N . ALA A 1 121 ? 29.021 4.042 -41.399 1.00 98.12 121 ALA A N 1
ATOM 918 C CA . ALA A 1 121 ? 30.324 3.384 -41.301 1.00 98.12 121 ALA A CA 1
ATOM 919 C C . ALA A 1 121 ? 30.218 1.926 -40.820 1.00 98.12 121 ALA A C 1
ATOM 921 O O . ALA A 1 121 ? 30.865 1.041 -41.391 1.00 98.12 121 ALA A O 1
ATOM 922 N N . PHE A 1 122 ? 29.386 1.655 -39.811 1.00 98.44 122 PHE A N 1
ATOM 923 C CA . PHE A 1 122 ? 29.135 0.297 -39.333 1.00 98.44 122 PHE A CA 1
ATOM 924 C C . PHE A 1 122 ? 28.414 -0.526 -40.395 1.00 98.44 122 PHE A C 1
ATOM 926 O O . PHE A 1 122 ? 28.867 -1.624 -40.684 1.00 98.44 122 PHE A O 1
ATOM 933 N N . THR A 1 123 ? 27.392 0.015 -41.064 1.00 97.94 123 THR A N 1
ATOM 934 C CA . THR A 1 123 ? 26.674 -0.696 -42.140 1.00 97.94 123 THR A CA 1
ATOM 935 C C . THR A 1 123 ? 27.616 -1.088 -43.281 1.00 97.94 123 THR A C 1
ATOM 937 O O . THR A 1 123 ? 27.602 -2.227 -43.748 1.00 97.94 123 THR A O 1
ATOM 940 N N . LYS A 1 124 ? 28.493 -0.168 -43.706 1.00 97.81 124 LYS A N 1
ATOM 941 C CA . LYS A 1 124 ? 29.489 -0.443 -44.750 1.00 97.81 124 LYS A CA 1
ATOM 942 C C . LYS A 1 124 ? 30.464 -1.543 -44.325 1.00 97.81 124 LYS A C 1
ATOM 944 O O . LYS A 1 124 ? 30.633 -2.527 -45.040 1.00 97.81 124 LYS A O 1
ATOM 949 N N . THR A 1 125 ? 31.104 -1.376 -43.170 1.00 98.12 125 THR A N 1
ATOM 950 C CA . THR A 1 125 ? 32.145 -2.308 -42.704 1.00 98.12 125 THR A CA 1
ATOM 951 C C . THR A 1 125 ? 31.586 -3.656 -42.254 1.00 98.12 125 THR A C 1
ATOM 953 O O . THR A 1 125 ? 32.275 -4.666 -42.351 1.00 98.12 125 THR A O 1
ATOM 956 N N . TRP A 1 126 ? 30.318 -3.703 -41.846 1.00 97.88 126 TRP A N 1
ATOM 957 C CA . TRP A 1 126 ? 29.557 -4.934 -41.658 1.00 97.88 126 TRP A CA 1
ATOM 958 C C . TRP A 1 126 ? 29.425 -5.720 -42.969 1.00 97.88 126 TRP A C 1
ATOM 960 O O . TRP A 1 126 ? 29.663 -6.925 -42.992 1.00 97.88 126 TRP A O 1
ATOM 970 N N . GLY A 1 127 ? 29.107 -5.050 -44.083 1.00 96.81 127 GLY A N 1
ATOM 971 C CA . GLY A 1 127 ? 29.056 -5.683 -45.406 1.00 96.81 127 GLY A CA 1
ATOM 972 C C . GLY A 1 127 ? 30.412 -6.225 -45.878 1.00 96.81 127 GLY A C 1
ATOM 973 O O . GLY A 1 127 ? 30.469 -7.291 -46.485 1.00 96.81 127 GLY A O 1
ATOM 974 N N . GLU A 1 128 ? 31.510 -5.537 -45.549 1.00 96.62 128 GLU A N 1
ATOM 975 C CA . GLU A 1 128 ? 32.883 -5.952 -45.895 1.00 96.62 128 GLU A CA 1
ATOM 976 C C . GLU A 1 128 ? 33.321 -7.260 -45.210 1.00 96.62 128 GLU A C 1
ATOM 978 O O . GLU A 1 128 ? 34.197 -7.949 -45.729 1.00 96.62 128 GLU A O 1
ATOM 983 N N . LEU A 1 129 ? 32.706 -7.632 -44.079 1.00 94.12 129 LEU A N 1
ATOM 984 C CA . LEU A 1 129 ? 32.972 -8.908 -43.399 1.00 94.12 129 LEU A CA 1
ATOM 985 C C . LEU A 1 129 ? 32.431 -10.126 -44.170 1.00 94.12 129 LEU A C 1
ATOM 987 O O . LEU A 1 129 ? 32.833 -11.253 -43.889 1.00 94.12 129 LEU A O 1
ATOM 991 N N . GLY A 1 130 ? 31.534 -9.925 -45.140 1.00 91.81 130 GLY A N 1
ATOM 992 C CA . GLY A 1 130 ? 30.914 -11.013 -45.890 1.00 91.81 130 GLY A CA 1
ATOM 993 C C . GLY A 1 130 ? 29.756 -11.653 -45.126 1.00 91.81 130 GLY A C 1
ATOM 994 O O . GLY A 1 130 ? 28.735 -11.008 -44.927 1.00 91.81 130 GLY A O 1
ATOM 995 N N . GLY A 1 131 ? 29.874 -12.929 -44.756 1.00 90.56 131 GLY A N 1
ATOM 996 C CA . GLY A 1 131 ? 28.853 -13.679 -44.012 1.00 90.56 131 GLY A CA 1
ATOM 997 C C . GLY A 1 131 ? 29.371 -14.182 -42.664 1.00 90.56 131 GLY A C 1
ATOM 998 O O . GLY A 1 131 ? 30.526 -13.963 -42.315 1.00 90.56 131 GLY A O 1
ATOM 999 N N . GLY A 1 132 ? 28.527 -14.875 -41.893 1.00 92.94 132 GLY A N 1
ATOM 1000 C CA . GLY A 1 132 ? 28.932 -15.397 -40.578 1.00 92.94 132 GLY A CA 1
ATOM 1001 C C . GLY A 1 132 ? 29.193 -14.295 -39.544 1.00 92.94 132 GLY A C 1
ATOM 1002 O O . GLY A 1 132 ? 30.054 -14.44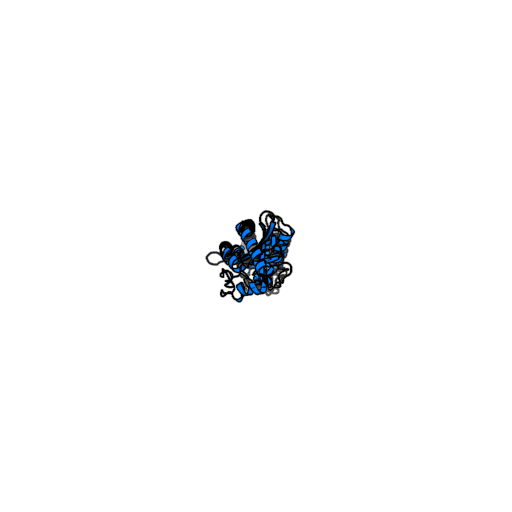9 -38.675 1.00 92.94 132 GLY A O 1
ATOM 1003 N N . HIS A 1 133 ? 28.476 -13.166 -39.646 1.00 95.88 133 HIS A N 1
ATOM 1004 C CA . HIS A 1 133 ? 28.666 -12.004 -38.773 1.00 95.88 133 HIS A CA 1
ATOM 1005 C C . HIS A 1 133 ? 28.507 -12.340 -37.296 1.00 95.88 133 HIS A C 1
ATOM 1007 O O . HIS A 1 133 ? 29.323 -11.895 -36.495 1.00 95.88 133 HIS A O 1
ATOM 1013 N N . THR A 1 134 ? 27.495 -13.139 -36.941 1.00 96.69 134 THR A N 1
ATOM 1014 C CA . THR A 1 134 ? 27.247 -13.552 -35.555 1.00 96.69 134 THR A CA 1
ATOM 1015 C C . THR A 1 134 ? 28.464 -14.273 -34.981 1.00 96.69 134 THR A C 1
ATOM 1017 O O . THR A 1 134 ? 29.031 -13.806 -33.997 1.00 96.69 134 THR A O 1
ATOM 1020 N N . ASP A 1 135 ? 28.929 -15.341 -35.635 1.00 96.69 135 ASP A N 1
ATOM 1021 C CA . ASP A 1 135 ? 30.071 -16.133 -35.163 1.00 96.69 135 ASP A CA 1
ATOM 1022 C C . ASP A 1 135 ? 31.352 -15.293 -35.085 1.00 96.69 135 ASP A C 1
ATOM 1024 O O . ASP A 1 135 ? 32.082 -15.335 -34.092 1.00 96.69 135 ASP A O 1
ATOM 1028 N N . THR A 1 136 ? 31.602 -14.474 -36.110 1.00 96.88 136 THR A N 1
ATOM 1029 C CA . THR A 1 136 ? 32.799 -13.630 -36.194 1.00 96.88 136 THR A CA 1
ATOM 1030 C C . THR A 1 136 ? 32.808 -12.564 -35.103 1.00 96.88 136 THR A C 1
ATOM 1032 O O . THR A 1 136 ? 33.744 -12.483 -34.304 1.00 96.88 136 THR A O 1
ATOM 1035 N N . LEU A 1 137 ? 31.761 -11.743 -35.035 1.00 97.88 137 LEU A N 1
ATOM 1036 C CA . LEU A 1 137 ? 31.733 -10.576 -34.162 1.00 97.88 137 LEU A CA 1
ATOM 1037 C C . LEU A 1 137 ? 31.486 -10.946 -32.701 1.00 97.88 137 LEU A C 1
ATOM 1039 O O . LEU A 1 137 ? 32.109 -10.338 -31.829 1.00 97.88 137 LEU A O 1
ATOM 1043 N N . GLN A 1 138 ? 30.662 -11.957 -32.405 1.00 97.50 138 GLN A N 1
ATOM 1044 C CA . GLN A 1 138 ? 30.537 -12.448 -31.030 1.00 97.50 138 GLN A CA 1
ATOM 1045 C C . GLN A 1 138 ? 31.838 -13.113 -30.564 1.00 97.50 138 GLN A C 1
ATOM 1047 O O . GLN A 1 138 ? 32.262 -12.880 -29.429 1.00 97.50 138 GLN A O 1
ATOM 1052 N N . SER A 1 139 ? 32.549 -13.848 -31.433 1.00 97.19 139 SER A N 1
ATOM 1053 C CA . SER A 1 139 ? 33.869 -14.376 -31.071 1.00 97.19 139 SER A CA 1
ATOM 1054 C C . SER A 1 139 ? 34.842 -13.254 -30.711 1.00 97.19 139 SER A C 1
ATOM 1056 O O . SER A 1 139 ? 35.501 -13.341 -29.676 1.00 97.19 139 SER A O 1
ATOM 1058 N N . LEU A 1 140 ? 34.921 -12.196 -31.523 1.00 97.38 140 LEU A N 1
ATOM 1059 C CA . LEU A 1 140 ? 35.860 -11.092 -31.311 1.00 97.38 140 LEU A CA 1
ATOM 1060 C C . LEU A 1 140 ? 35.523 -10.248 -30.073 1.00 97.38 140 LEU A C 1
ATOM 1062 O O . LEU A 1 140 ? 36.413 -9.956 -29.276 1.00 97.38 140 LEU A O 1
ATOM 1066 N N . TYR A 1 141 ? 34.253 -9.877 -29.896 1.00 97.31 141 TYR A N 1
ATOM 1067 C CA . TYR A 1 141 ? 33.847 -8.868 -28.912 1.00 97.31 141 TYR A CA 1
ATOM 1068 C C . TYR A 1 141 ? 33.248 -9.428 -27.618 1.00 97.31 141 TYR A C 1
ATOM 1070 O O . TYR A 1 141 ? 33.225 -8.709 -26.618 1.00 97.31 141 TYR A O 1
ATOM 1078 N N . ILE A 1 142 ? 32.820 -10.694 -27.599 1.00 95.62 142 ILE A N 1
ATOM 1079 C CA . ILE A 1 142 ? 32.242 -11.343 -26.412 1.00 95.62 142 ILE A CA 1
ATOM 1080 C C . ILE A 1 142 ? 33.189 -12.429 -25.899 1.00 95.62 142 ILE A C 1
ATOM 1082 O O . ILE A 1 142 ? 33.719 -12.314 -24.790 1.00 95.62 142 ILE A O 1
ATOM 1086 N N . THR A 1 143 ? 33.444 -13.461 -26.710 1.00 95.56 143 THR A N 1
ATOM 1087 C CA . THR A 1 143 ? 34.150 -14.677 -26.270 1.00 95.56 143 THR A CA 1
ATOM 1088 C C . THR A 1 143 ? 35.651 -14.460 -26.072 1.00 95.56 143 THR A C 1
ATOM 1090 O O . THR A 1 143 ? 36.187 -14.835 -25.034 1.00 95.56 143 THR A O 1
ATOM 1093 N N . LYS A 1 144 ? 36.348 -13.853 -27.043 1.00 96.00 144 LYS A N 1
ATOM 1094 C CA . LYS A 1 144 ? 37.800 -13.578 -26.974 1.00 96.00 144 LYS A CA 1
ATOM 1095 C C . LYS A 1 144 ? 38.131 -12.265 -26.268 1.00 96.00 144 LYS A C 1
ATOM 1097 O O . LYS A 1 144 ? 39.303 -11.973 -26.026 1.00 96.00 144 LYS A O 1
ATOM 1102 N N . ASN A 1 145 ? 37.116 -11.474 -25.937 1.00 96.25 145 ASN A N 1
ATOM 1103 C CA . ASN A 1 145 ? 37.286 -10.250 -25.178 1.00 96.25 145 ASN A CA 1
ATOM 1104 C C . ASN A 1 145 ? 37.707 -10.586 -23.739 1.00 96.25 145 ASN A C 1
ATOM 1106 O O . ASN A 1 145 ? 36.974 -11.254 -23.007 1.00 96.25 145 ASN A O 1
ATOM 1110 N N . LYS A 1 146 ? 38.899 -10.120 -23.349 1.00 95.12 146 LYS A N 1
ATOM 1111 C CA . LYS A 1 146 ? 39.543 -10.430 -22.064 1.00 95.12 146 LYS A CA 1
ATOM 1112 C C . LYS A 1 146 ? 38.918 -9.711 -20.867 1.00 95.12 146 LYS A C 1
ATOM 1114 O O . LYS A 1 146 ? 39.196 -10.099 -19.735 1.00 95.12 146 LYS A O 1
ATOM 1119 N N . HIS A 1 147 ? 38.100 -8.685 -21.096 1.00 95.69 147 HIS A N 1
ATOM 1120 C CA . HIS A 1 147 ? 37.352 -8.032 -20.024 1.00 95.69 147 HIS A CA 1
ATOM 1121 C C . HIS A 1 147 ? 36.311 -8.986 -19.432 1.00 95.69 147 HIS A C 1
ATOM 1123 O O . HIS A 1 147 ? 35.849 -9.915 -20.107 1.00 95.69 147 HIS A O 1
ATOM 1129 N N . LYS A 1 148 ? 35.947 -8.782 -18.164 1.00 93.12 148 LYS A N 1
ATOM 1130 C CA . LYS A 1 148 ? 34.981 -9.643 -17.471 1.00 93.12 148 LYS A CA 1
ATOM 1131 C C . LYS A 1 148 ? 33.593 -9.529 -18.108 1.00 93.12 148 LYS A C 1
ATOM 1133 O O . LYS A 1 148 ? 33.301 -8.605 -18.869 1.00 93.12 148 LYS A O 1
ATOM 1138 N N . THR A 1 149 ? 32.719 -10.489 -17.817 1.00 85.56 149 THR A N 1
ATOM 1139 C CA . THR A 1 149 ? 31.286 -10.348 -18.119 1.00 85.56 149 THR A CA 1
ATOM 1140 C C . THR A 1 149 ? 30.758 -9.078 -17.447 1.00 85.56 149 THR A C 1
ATOM 1142 O O . THR A 1 149 ? 31.103 -8.819 -16.298 1.00 85.56 149 THR A O 1
ATOM 1145 N N . GLY A 1 150 ? 29.992 -8.265 -18.178 1.00 86.50 150 GLY A N 1
ATOM 1146 C CA . GLY A 1 150 ? 29.585 -6.921 -17.745 1.00 86.50 150 GLY A CA 1
ATOM 1147 C C . GLY A 1 150 ? 30.603 -5.808 -18.044 1.00 86.50 150 GLY A C 1
ATOM 1148 O O . GLY A 1 150 ? 30.259 -4.640 -17.971 1.00 86.50 150 GLY A O 1
ATOM 1149 N N . GLU A 1 151 ? 31.831 -6.124 -18.462 1.00 94.38 151 GLU A N 1
ATOM 1150 C CA . GLU A 1 151 ? 32.873 -5.130 -18.790 1.00 94.38 151 GLU A CA 1
ATOM 1151 C C . GLU A 1 151 ? 33.296 -5.190 -20.267 1.00 94.38 151 GLU A C 1
ATOM 1153 O O . GLU A 1 151 ? 34.311 -4.623 -20.671 1.00 94.38 151 GLU A O 1
ATOM 1158 N N . LYS A 1 152 ? 32.540 -5.897 -21.115 1.00 95.06 152 LYS A N 1
ATOM 1159 C CA . LYS A 1 152 ? 32.920 -6.122 -22.521 1.00 95.06 152 LYS A CA 1
ATOM 1160 C C . LYS A 1 152 ? 32.991 -4.828 -23.335 1.00 95.06 152 LYS A C 1
ATOM 1162 O O . LYS A 1 152 ? 33.786 -4.751 -24.272 1.00 95.06 152 LYS A O 1
ATOM 1167 N N . HIS A 1 153 ? 32.256 -3.800 -22.918 1.00 96.50 153 HIS A N 1
ATOM 1168 C CA . HIS A 1 153 ? 32.339 -2.437 -23.439 1.00 96.50 153 HIS A CA 1
ATOM 1169 C C . HIS A 1 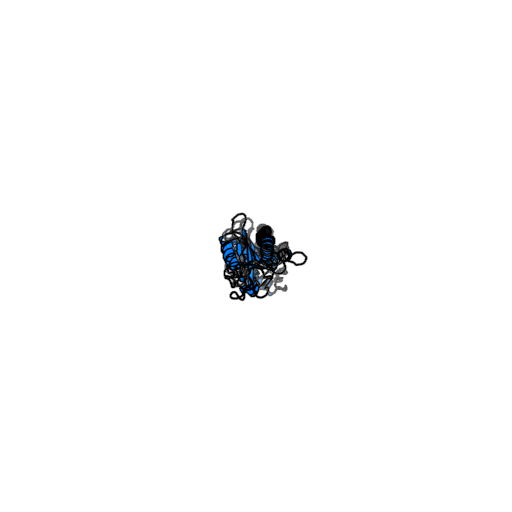153 ? 33.709 -1.765 -23.228 1.00 96.50 153 HIS A C 1
ATOM 1171 O O . HIS A 1 153 ? 33.922 -0.664 -23.705 1.00 96.50 153 HIS A O 1
ATOM 1177 N N . MET A 1 154 ? 34.667 -2.360 -22.517 1.00 97.50 154 MET A N 1
ATOM 1178 C CA . MET A 1 154 ? 36.008 -1.773 -22.379 1.00 97.50 154 MET A CA 1
ATOM 1179 C C . MET A 1 154 ? 36.922 -2.062 -23.583 1.00 97.50 154 MET A C 1
ATOM 1181 O O . MET A 1 154 ? 37.977 -1.445 -23.719 1.00 97.50 154 MET A O 1
ATOM 1185 N N . LEU A 1 155 ? 36.518 -2.961 -24.490 1.00 97.69 155 LEU A N 1
ATOM 1186 C CA . LEU A 1 155 ? 37.280 -3.272 -25.699 1.00 97.69 155 LEU A CA 1
ATOM 1187 C C . LEU A 1 155 ? 36.977 -2.278 -26.830 1.00 97.69 155 LEU A C 1
ATOM 1189 O O . LEU A 1 155 ? 35.962 -2.398 -27.515 1.00 97.69 155 LEU A O 1
ATOM 1193 N N . ASP A 1 156 ? 37.907 -1.359 -27.094 1.00 96.94 156 ASP A N 1
ATOM 1194 C CA . ASP A 1 156 ? 37.756 -0.366 -28.168 1.00 96.94 156 ASP A CA 1
ATOM 1195 C C . ASP A 1 156 ? 37.860 -0.959 -29.574 1.00 96.94 156 ASP A C 1
ATOM 1197 O O . ASP A 1 156 ? 37.130 -0.541 -30.464 1.00 96.94 156 ASP A O 1
ATOM 1201 N N . ALA A 1 157 ? 38.729 -1.940 -29.811 1.00 97.25 157 ALA A N 1
ATOM 1202 C CA . ALA A 1 157 ? 38.854 -2.594 -31.112 1.00 97.25 157 ALA A CA 1
ATOM 1203 C C . ALA A 1 157 ? 39.452 -3.994 -30.964 1.00 97.25 157 ALA A C 1
ATOM 1205 O O . ALA A 1 157 ? 40.384 -4.195 -30.183 1.00 97.25 157 ALA A O 1
ATOM 1206 N N . ALA A 1 158 ? 38.957 -4.957 -31.743 1.00 96.25 158 ALA A N 1
ATOM 1207 C CA . ALA A 1 158 ? 39.606 -6.256 -31.841 1.00 96.25 158 ALA A CA 1
ATOM 1208 C C . ALA A 1 158 ? 40.862 -6.177 -32.732 1.00 96.25 158 ALA A C 1
ATOM 1210 O O . ALA A 1 158 ? 40.953 -5.364 -33.652 1.00 96.25 158 ALA A O 1
ATOM 1211 N N . SER A 1 159 ? 41.847 -7.037 -32.468 1.00 93.31 159 SER A N 1
ATOM 1212 C CA . SER A 1 159 ? 43.128 -7.072 -33.196 1.00 93.31 159 SER A CA 1
ATOM 1213 C C . SER A 1 159 ? 43.082 -7.921 -34.478 1.00 93.31 159 SER A C 1
ATOM 1215 O O . SER A 1 159 ? 44.065 -8.565 -34.828 1.00 93.31 159 SER A O 1
ATOM 1217 N N . ASP A 1 160 ? 41.941 -7.960 -35.165 1.00 95.06 160 ASP A N 1
ATOM 1218 C CA . ASP A 1 160 ? 41.717 -8.736 -36.396 1.00 95.06 160 ASP A CA 1
ATOM 1219 C C . ASP A 1 160 ? 42.047 -7.948 -37.681 1.00 95.06 160 ASP A C 1
ATOM 1221 O O . ASP A 1 160 ? 42.064 -8.510 -38.772 1.00 95.06 160 ASP A O 1
ATOM 1225 N N . GLY A 1 161 ? 42.305 -6.640 -37.563 1.00 94.38 161 GLY A N 1
ATOM 1226 C CA . GLY A 1 161 ? 42.654 -5.761 -38.683 1.00 94.38 161 GLY A CA 1
ATOM 1227 C C . GLY A 1 161 ? 41.485 -5.388 -39.602 1.00 94.38 161 GLY A C 1
ATOM 1228 O O . GLY A 1 161 ? 41.704 -4.655 -40.575 1.00 94.38 161 GLY A O 1
ATOM 1229 N N . SER A 1 162 ? 40.263 -5.840 -39.297 1.00 97.06 162 SER A N 1
ATOM 1230 C CA . SER A 1 162 ? 39.082 -5.622 -40.134 1.00 97.06 162 SER A CA 1
ATOM 1231 C C . SER A 1 162 ? 38.666 -4.150 -40.186 1.00 97.06 162 SER A C 1
ATOM 1233 O O . SER A 1 162 ? 38.943 -3.354 -39.280 1.00 97.06 162 SER A O 1
ATOM 1235 N N . GLY A 1 163 ? 37.972 -3.772 -41.266 1.00 97.94 163 GLY A N 1
ATOM 1236 C CA . GLY A 1 163 ? 37.335 -2.457 -41.369 1.00 97.94 163 GLY A CA 1
ATOM 1237 C C . GLY A 1 163 ? 36.357 -2.221 -40.217 1.00 97.94 163 GLY A C 1
ATOM 1238 O O . GLY A 1 163 ? 36.334 -1.134 -39.641 1.00 97.94 163 GLY A O 1
ATOM 1239 N N . TYR A 1 164 ? 35.631 -3.269 -39.815 1.00 98.25 164 TYR A N 1
ATOM 1240 C CA . TYR A 1 164 ? 34.686 -3.220 -38.706 1.00 98.25 164 TYR A CA 1
ATOM 1241 C C . TYR A 1 164 ? 35.375 -2.856 -37.387 1.00 98.25 164 TYR A C 1
ATOM 1243 O O . TYR A 1 164 ? 34.958 -1.903 -36.729 1.00 98.25 164 TYR A O 1
ATOM 1251 N N . SER A 1 165 ? 36.477 -3.525 -37.029 1.00 98.38 165 SER A N 1
ATOM 1252 C CA . SER A 1 165 ? 37.198 -3.224 -35.785 1.00 98.38 165 SER A CA 1
ATOM 1253 C C . SER A 1 165 ? 37.812 -1.829 -35.764 1.00 98.38 165 SER A C 1
ATOM 1255 O O . SER A 1 165 ? 37.835 -1.187 -34.714 1.00 98.38 165 SER A O 1
ATOM 1257 N N . LYS A 1 166 ? 38.249 -1.311 -36.919 1.00 98.38 166 LYS A N 1
ATOM 1258 C CA . LYS A 1 166 ? 38.706 0.084 -37.049 1.00 98.38 166 LYS A CA 1
ATOM 1259 C C . LYS A 1 166 ? 37.560 1.080 -36.857 1.00 98.38 166 LYS A C 1
ATOM 1261 O O . LYS A 1 166 ? 37.729 2.068 -36.145 1.00 98.38 166 LYS A O 1
ATOM 1266 N N . THR A 1 167 ? 36.392 0.821 -37.450 1.00 98.56 167 THR A N 1
ATOM 1267 C CA . THR A 1 167 ? 35.183 1.635 -37.237 1.00 98.56 167 THR A CA 1
ATOM 1268 C C . THR A 1 167 ? 34.746 1.589 -35.775 1.00 98.56 167 THR A C 1
ATOM 1270 O O . THR A 1 167 ? 34.466 2.637 -35.193 1.00 98.56 167 THR A O 1
ATOM 1273 N N . HIS A 1 168 ? 34.765 0.411 -35.149 1.00 98.56 168 HIS A N 1
ATOM 1274 C CA . HIS A 1 168 ? 34.480 0.261 -33.725 1.00 98.56 168 HIS A CA 1
ATOM 1275 C C . HIS A 1 168 ? 35.450 1.099 -32.880 1.00 98.56 168 HIS A C 1
ATOM 1277 O O . HIS A 1 168 ? 34.990 1.920 -32.095 1.00 98.56 168 HIS A O 1
ATOM 1283 N N . GLY A 1 169 ? 36.763 1.011 -33.122 1.00 98.31 169 GLY A N 1
ATOM 1284 C CA . GLY A 1 169 ? 37.771 1.819 -32.419 1.00 98.31 169 GLY A CA 1
ATOM 1285 C C . GLY A 1 169 ? 37.586 3.330 -32.564 1.00 98.31 169 GLY A C 1
ATOM 1286 O O . GLY A 1 169 ? 37.951 4.081 -31.666 1.00 98.31 169 GLY A O 1
ATOM 1287 N N . LYS A 1 170 ? 36.976 3.786 -33.665 1.00 98.31 170 LYS A N 1
ATOM 1288 C CA . LYS A 1 170 ? 36.672 5.203 -33.895 1.00 98.31 170 LYS A CA 1
ATOM 1289 C C . LYS A 1 170 ? 35.449 5.689 -33.111 1.00 98.31 170 LYS A C 1
ATOM 1291 O O . LYS A 1 170 ? 35.501 6.768 -32.532 1.00 98.31 170 LYS A O 1
ATOM 1296 N N . TYR A 1 171 ? 34.340 4.948 -33.145 1.00 98.44 171 TYR A N 1
ATOM 1297 C CA . TYR A 1 171 ? 33.048 5.430 -32.626 1.00 98.44 171 TYR A CA 1
ATOM 1298 C C . TYR A 1 171 ? 32.695 4.896 -31.236 1.00 98.44 171 TYR A C 1
ATOM 1300 O O . TYR A 1 171 ? 31.951 5.544 -30.502 1.00 98.44 171 TYR A O 1
ATOM 1308 N N . HIS A 1 172 ? 33.213 3.730 -30.850 1.00 98.50 172 HIS A N 1
ATOM 1309 C CA . HIS A 1 172 ? 32.845 3.090 -29.593 1.00 98.50 172 HIS A CA 1
ATOM 1310 C C . HIS A 1 172 ? 33.198 3.900 -28.339 1.00 98.50 172 HIS A C 1
ATOM 1312 O O . HIS A 1 172 ? 32.328 3.969 -27.473 1.00 98.50 172 HIS A O 1
ATOM 1318 N N . PRO A 1 173 ? 34.365 4.571 -28.229 1.00 98.50 173 PRO A N 1
ATOM 1319 C CA . PRO A 1 173 ? 34.658 5.395 -27.057 1.00 98.50 173 PRO A CA 1
ATOM 1320 C C . PRO A 1 173 ? 33.593 6.467 -26.789 1.00 98.50 173 PRO A C 1
ATOM 1322 O O . PRO A 1 173 ? 33.232 6.691 -25.637 1.00 98.50 173 PRO A O 1
ATOM 1325 N N . TRP A 1 174 ? 33.039 7.073 -27.845 1.00 97.50 174 TRP A N 1
ATOM 1326 C CA . TRP A 1 174 ? 32.000 8.099 -27.731 1.00 97.50 174 TRP A CA 1
ATOM 1327 C C . TRP A 1 174 ? 30.648 7.526 -27.292 1.00 97.50 174 TRP A C 1
ATOM 1329 O O . TRP A 1 174 ? 30.035 8.049 -26.365 1.00 97.50 174 TRP A O 1
ATOM 1339 N N . PHE A 1 175 ? 30.200 6.422 -27.899 1.00 98.31 175 PHE A N 1
ATOM 1340 C CA . PHE A 1 175 ? 28.968 5.747 -27.475 1.00 98.31 175 PHE A CA 1
ATOM 1341 C C . PHE A 1 175 ? 29.071 5.186 -26.054 1.00 98.31 175 PHE A C 1
ATOM 1343 O O . PHE A 1 175 ? 28.117 5.310 -25.291 1.00 98.31 175 PHE A O 1
ATOM 1350 N N . ARG A 1 176 ? 30.226 4.617 -25.676 1.00 98.38 176 ARG A N 1
ATOM 1351 C CA . ARG A 1 176 ? 30.501 4.193 -24.297 1.00 98.38 176 ARG A CA 1
ATOM 1352 C C . ARG A 1 176 ? 30.407 5.376 -23.343 1.00 98.38 176 ARG A C 1
ATOM 1354 O O . ARG A 1 176 ? 29.748 5.259 -22.321 1.00 98.38 176 ARG A O 1
ATOM 1361 N N . GLN A 1 177 ? 31.045 6.501 -23.667 1.00 97.81 177 GLN A N 1
ATOM 1362 C CA . GLN A 1 177 ? 30.994 7.695 -22.826 1.00 97.81 177 GLN A CA 1
ATOM 1363 C C . GLN A 1 177 ? 29.555 8.193 -22.646 1.00 97.81 177 GLN A C 1
ATOM 1365 O O . GLN A 1 177 ? 29.131 8.391 -21.514 1.00 97.81 177 GLN A O 1
ATOM 1370 N N . TRP A 1 178 ? 28.786 8.315 -23.732 1.00 96.75 178 TRP A N 1
ATOM 1371 C CA . TRP A 1 178 ? 27.381 8.721 -23.655 1.00 96.75 178 TRP A CA 1
ATOM 1372 C C . TRP A 1 178 ? 26.545 7.762 -22.799 1.00 96.75 178 TRP A C 1
ATOM 1374 O O . TRP A 1 178 ? 25.787 8.208 -21.939 1.00 96.75 178 TRP A O 1
ATOM 1384 N N . LEU A 1 179 ? 26.716 6.452 -23.001 1.00 96.81 179 LEU A N 1
ATOM 1385 C CA . LEU A 1 179 ? 26.052 5.440 -22.191 1.00 96.81 179 LEU A CA 1
ATOM 1386 C C . LEU A 1 179 ? 26.396 5.600 -20.703 1.00 96.81 179 LEU A C 1
ATOM 1388 O O . LEU A 1 179 ? 25.491 5.536 -19.879 1.00 96.81 179 LEU A O 1
ATOM 1392 N N . LEU A 1 180 ? 27.670 5.822 -20.359 1.00 95.75 180 LEU A N 1
ATOM 1393 C CA . LEU A 1 180 ? 28.120 5.917 -18.967 1.00 95.75 180 LEU A CA 1
ATOM 1394 C C . LEU A 1 180 ? 27.616 7.203 -18.304 1.00 95.75 180 LEU A C 1
ATOM 1396 O O . LEU A 1 180 ? 27.182 7.166 -17.160 1.00 95.75 180 LEU A O 1
ATOM 1400 N N . GLU A 1 181 ? 27.624 8.325 -19.028 1.00 95.00 181 GLU A N 1
ATOM 1401 C CA . GLU A 1 181 ? 27.119 9.619 -18.547 1.00 95.00 181 GLU A CA 1
ATOM 1402 C C . GLU A 1 181 ? 25.605 9.615 -18.308 1.00 95.00 181 GLU A C 1
ATOM 1404 O O . GLU A 1 181 ? 25.110 10.338 -17.444 1.00 95.00 181 GLU A O 1
ATOM 1409 N N . ARG A 1 182 ? 24.858 8.822 -19.085 1.00 94.00 182 ARG A N 1
ATOM 1410 C CA . ARG A 1 182 ? 23.401 8.670 -18.942 1.00 94.00 182 ARG A CA 1
ATOM 1411 C C . ARG A 1 182 ? 22.985 7.430 -18.156 1.00 94.00 182 ARG A C 1
ATOM 1413 O O . ARG A 1 182 ? 21.791 7.237 -17.934 1.00 94.00 182 ARG A O 1
ATOM 1420 N N . GLU A 1 183 ? 23.958 6.624 -17.742 1.00 94.56 183 GLU A N 1
ATOM 1421 C CA . GLU A 1 183 ? 23.786 5.353 -17.036 1.00 94.56 183 GLU A CA 1
ATOM 1422 C C . GLU A 1 183 ? 22.856 4.364 -17.762 1.00 94.56 183 GLU A C 1
ATOM 1424 O O . GLU A 1 183 ? 22.165 3.578 -17.118 1.00 94.56 183 GLU A O 1
ATOM 1429 N N . TYR A 1 184 ? 22.800 4.386 -19.099 1.00 95.94 184 TYR A N 1
ATOM 1430 C CA . TYR A 1 184 ? 21.984 3.423 -19.845 1.00 95.94 184 TYR A CA 1
ATOM 1431 C C . TYR A 1 184 ? 22.527 2.005 -19.712 1.00 95.94 184 TYR A C 1
ATOM 1433 O O . TYR A 1 184 ? 23.731 1.797 -19.579 1.00 95.94 184 TYR A O 1
ATOM 1441 N N . TYR A 1 185 ? 21.632 1.017 -19.795 1.00 95.19 185 TYR A N 1
ATOM 1442 C CA . TYR A 1 185 ? 22.057 -0.376 -19.721 1.00 95.19 185 TYR A CA 1
ATOM 1443 C C . TYR A 1 185 ? 22.799 -0.794 -20.993 1.00 95.19 185 TYR A C 1
ATOM 1445 O O . TYR A 1 185 ? 23.873 -1.374 -20.911 1.00 95.19 185 TYR A O 1
ATOM 1453 N N . ASP A 1 186 ? 22.254 -0.472 -22.170 1.00 97.38 186 ASP A N 1
ATOM 1454 C CA . ASP A 1 186 ? 22.937 -0.672 -23.449 1.00 97.38 186 ASP A CA 1
ATOM 1455 C C . ASP A 1 186 ? 22.401 0.286 -24.529 1.00 97.38 186 ASP A C 1
ATOM 1457 O O . ASP A 1 186 ? 21.301 0.837 -24.418 1.00 97.38 186 ASP A O 1
ATOM 1461 N N . VAL A 1 187 ? 23.198 0.486 -25.578 1.00 98.50 187 VAL A N 1
ATOM 1462 C CA . VAL A 1 187 ? 22.898 1.307 -26.754 1.00 98.50 187 VAL A CA 1
ATOM 1463 C C . VAL A 1 187 ? 23.164 0.484 -28.007 1.00 98.50 187 VAL A C 1
ATOM 1465 O O . VAL A 1 187 ? 24.280 0.012 -28.217 1.00 98.50 187 VAL A O 1
ATOM 1468 N N . PHE A 1 188 ? 22.170 0.396 -28.885 1.00 98.81 188 PHE A N 1
ATOM 1469 C CA . PHE A 1 188 ? 22.205 -0.397 -30.108 1.00 98.81 188 PHE A CA 1
ATOM 1470 C C . PHE A 1 188 ? 22.085 0.474 -31.355 1.00 98.81 188 PHE A C 1
ATOM 1472 O O . PHE A 1 188 ? 21.300 1.425 -31.389 1.00 98.81 188 PHE A O 1
ATOM 1479 N N . LEU A 1 189 ? 22.794 0.083 -32.415 1.00 98.81 189 LEU A N 1
ATOM 1480 C CA . LEU A 1 189 ? 22.483 0.512 -33.779 1.00 98.81 189 LEU A CA 1
ATOM 1481 C C . LEU A 1 189 ? 21.970 -0.698 -34.548 1.00 98.81 189 LEU A C 1
ATOM 1483 O O . LEU A 1 189 ? 22.641 -1.733 -34.613 1.00 98.81 189 LEU A O 1
ATOM 1487 N N . VAL A 1 190 ? 20.785 -0.551 -35.133 1.00 98.81 190 VAL A N 1
ATOM 1488 C CA . VAL A 1 190 ? 20.150 -1.592 -35.940 1.00 98.81 190 VAL A CA 1
ATOM 1489 C C . VAL A 1 190 ? 19.935 -1.070 -37.350 1.00 98.81 190 VAL A C 1
ATOM 1491 O O . VAL A 1 190 ? 19.280 -0.044 -37.522 1.00 98.81 190 VAL A O 1
ATOM 1494 N N . ASP A 1 191 ? 20.480 -1.758 -38.351 1.00 97.94 191 ASP A N 1
ATOM 1495 C CA . ASP A 1 191 ? 20.347 -1.346 -39.752 1.00 97.94 191 ASP A CA 1
ATOM 1496 C C . ASP A 1 191 ? 18.934 -1.606 -40.311 1.00 97.94 191 ASP A C 1
ATOM 1498 O O . ASP A 1 191 ? 18.094 -2.275 -39.704 1.00 97.94 191 ASP A O 1
ATOM 1502 N N . ARG A 1 192 ? 18.667 -1.124 -41.529 1.00 96.81 192 ARG A N 1
ATOM 1503 C CA . ARG A 1 192 ? 17.388 -1.342 -42.239 1.00 96.81 192 ARG A CA 1
ATOM 1504 C C . ARG A 1 192 ? 17.021 -2.816 -42.423 1.00 96.81 192 ARG A C 1
ATOM 1506 O O . ARG A 1 192 ? 15.844 -3.150 -42.556 1.00 96.81 192 ARG A O 1
ATOM 1513 N N . SER A 1 193 ? 18.010 -3.704 -42.468 1.00 97.06 193 SER A N 1
ATOM 1514 C CA . SER A 1 193 ? 17.805 -5.147 -42.622 1.00 97.06 193 SER A CA 1
ATOM 1515 C C . SER A 1 193 ? 17.454 -5.822 -41.291 1.00 97.06 193 SER A C 1
ATOM 1517 O O . SER A 1 193 ? 17.079 -6.996 -41.279 1.00 97.06 193 SER A O 1
ATOM 1519 N N . GLY A 1 194 ? 17.515 -5.086 -40.179 1.00 98.00 194 GLY A N 1
ATOM 1520 C CA . GLY A 1 194 ? 17.281 -5.578 -38.828 1.00 98.00 194 GLY A CA 1
ATOM 1521 C C . GLY A 1 194 ? 18.513 -6.195 -38.178 1.00 98.00 194 GLY A C 1
ATOM 1522 O O . GLY A 1 194 ? 18.363 -6.888 -37.176 1.00 98.00 194 GLY A O 1
ATOM 1523 N N . ASN A 1 195 ? 19.711 -6.000 -38.732 1.00 98.62 195 ASN A N 1
ATOM 1524 C CA . ASN A 1 195 ? 20.941 -6.486 -38.118 1.00 98.62 195 ASN A CA 1
ATOM 1525 C C . ASN A 1 195 ? 21.325 -5.577 -36.950 1.00 98.62 195 ASN A C 1
ATOM 1527 O O . ASN A 1 195 ? 21.405 -4.361 -37.119 1.00 98.62 195 ASN A O 1
ATOM 1531 N N . VAL A 1 196 ? 21.618 -6.161 -35.787 1.00 98.62 196 VAL A N 1
ATOM 1532 C CA . VAL A 1 196 ? 22.208 -5.451 -34.643 1.00 98.62 196 VAL A CA 1
ATOM 1533 C C . VAL A 1 196 ? 23.695 -5.243 -34.931 1.00 98.62 196 VAL A C 1
ATOM 1535 O O . VAL A 1 196 ? 24.554 -5.996 -34.464 1.00 98.62 196 VAL A O 1
ATOM 1538 N N . ILE A 1 197 ? 23.990 -4.248 -35.767 1.00 98.50 197 ILE A N 1
ATOM 1539 C CA . ILE A 1 197 ? 25.342 -3.958 -36.257 1.00 98.50 197 ILE A CA 1
ATOM 1540 C C . ILE A 1 197 ? 26.236 -3.327 -35.189 1.00 98.50 197 ILE A C 1
ATOM 1542 O O . ILE A 1 197 ? 27.435 -3.206 -35.403 1.00 98.50 197 ILE A O 1
ATOM 1546 N N . TYR A 1 198 ? 25.666 -2.905 -34.058 1.00 98.62 198 TYR A N 1
ATOM 1547 C CA . TYR A 1 198 ? 26.390 -2.355 -32.919 1.00 98.62 198 TYR A CA 1
ATOM 1548 C C . TYR A 1 198 ? 25.578 -2.514 -31.624 1.00 98.62 198 TYR A C 1
ATOM 1550 O O . TYR A 1 198 ? 24.360 -2.359 -31.632 1.00 98.62 198 TYR A O 1
ATOM 1558 N N . SER A 1 199 ? 26.275 -2.778 -30.521 1.00 98.06 199 SER A N 1
ATOM 1559 C CA . SER A 1 199 ? 25.830 -2.673 -29.116 1.00 98.06 199 SER A CA 1
ATOM 1560 C C . SER A 1 199 ? 27.008 -2.085 -28.326 1.00 98.06 199 SER A C 1
ATOM 1562 O O . SER A 1 199 ? 28.140 -2.210 -28.798 1.00 98.06 199 SER A O 1
ATOM 1564 N N . VAL A 1 200 ? 26.834 -1.463 -27.160 1.00 97.94 200 VAL A N 1
ATOM 1565 C CA . VAL A 1 200 ? 27.962 -1.044 -26.308 1.00 97.94 200 VAL A CA 1
ATOM 1566 C C . VAL A 1 200 ? 28.427 -2.210 -25.439 1.00 97.94 200 VAL A C 1
ATOM 1568 O O . VAL A 1 200 ? 29.600 -2.589 -25.542 1.00 97.94 200 VAL A O 1
ATOM 1571 N N . TYR A 1 201 ? 27.525 -2.796 -24.644 1.00 94.81 201 TYR A N 1
ATOM 1572 C CA . TYR A 1 201 ? 27.842 -3.823 -23.641 1.00 94.81 201 TYR A CA 1
ATOM 1573 C C . TYR A 1 201 ? 28.093 -5.217 -24.203 1.00 94.81 201 TYR A C 1
ATOM 1575 O O . TYR A 1 201 ? 28.757 -6.003 -23.533 1.00 94.81 201 TYR A O 1
ATOM 1583 N N . LYS A 1 202 ? 27.670 -5.490 -25.441 1.00 93.88 202 LYS A N 1
ATOM 1584 C CA . LYS A 1 202 ? 27.879 -6.755 -26.160 1.00 93.88 202 LYS A CA 1
ATOM 1585 C C . LYS A 1 202 ? 27.306 -7.964 -25.415 1.00 93.88 202 LYS A C 1
ATOM 1587 O O . LYS A 1 202 ? 28.027 -8.683 -24.721 1.00 93.88 202 LYS A O 1
ATOM 1592 N N . GLU A 1 203 ? 26.036 -8.252 -25.663 1.00 93.94 203 GLU A N 1
ATOM 1593 C CA . GLU A 1 203 ? 25.395 -9.500 -25.246 1.00 93.94 203 GLU A CA 1
ATOM 1594 C C . GLU A 1 203 ? 25.080 -10.400 -26.450 1.00 93.94 203 GLU A C 1
ATOM 1596 O O . GLU A 1 203 ? 25.527 -10.165 -27.573 1.00 93.94 203 GLU A O 1
ATOM 1601 N N . LEU A 1 204 ? 24.357 -11.501 -26.230 1.00 95.50 204 LEU A N 1
ATOM 1602 C CA . LEU A 1 204 ? 24.087 -12.503 -27.272 1.00 95.50 204 LEU A CA 1
ATOM 1603 C C . LEU A 1 204 ? 23.132 -12.018 -28.379 1.00 95.50 204 LEU A C 1
ATOM 1605 O O . LEU A 1 204 ? 22.874 -12.752 -29.336 1.00 95.50 204 LEU A O 1
ATOM 1609 N N . ASP A 1 205 ? 22.576 -10.819 -28.247 1.00 96.62 205 ASP A N 1
ATOM 1610 C CA . ASP A 1 205 ? 21.814 -10.092 -29.262 1.00 96.62 205 ASP A CA 1
ATOM 1611 C C . ASP A 1 205 ? 22.692 -9.365 -30.283 1.00 96.62 205 ASP A C 1
ATOM 1613 O O . ASP A 1 205 ? 22.297 -9.221 -31.445 1.00 96.62 205 ASP A O 1
ATOM 1617 N N . TYR A 1 206 ? 23.898 -8.970 -29.888 1.00 97.75 206 TYR A N 1
ATOM 1618 C CA . TYR A 1 206 ? 24.860 -8.332 -30.765 1.00 97.75 206 TYR A CA 1
ATOM 1619 C C . TYR A 1 206 ? 25.198 -9.224 -31.961 1.00 97.75 206 TYR A C 1
ATOM 1621 O O . TYR A 1 206 ? 25.401 -10.435 -31.841 1.00 97.75 206 TYR A O 1
ATOM 1629 N N . ALA A 1 207 ? 25.266 -8.599 -33.134 1.00 97.88 207 ALA A N 1
ATOM 1630 C CA . ALA A 1 207 ? 25.504 -9.246 -34.411 1.00 97.88 207 ALA A CA 1
ATOM 1631 C C . ALA A 1 207 ? 24.458 -10.307 -34.819 1.00 97.88 207 ALA A C 1
ATOM 1633 O O . ALA A 1 207 ? 24.751 -11.193 -35.624 1.00 97.88 207 ALA A O 1
ATOM 1634 N N . THR A 1 208 ? 23.234 -10.220 -34.289 1.00 98.19 208 THR A N 1
ATOM 1635 C CA . THR A 1 208 ? 22.082 -11.030 -34.725 1.00 98.19 208 THR A CA 1
ATOM 1636 C C . THR A 1 208 ? 21.102 -10.206 -35.569 1.00 98.19 208 THR A C 1
ATOM 1638 O O . THR A 1 208 ? 21.316 -9.016 -35.797 1.00 98.19 208 THR A O 1
ATOM 1641 N N . ASN A 1 209 ? 20.021 -10.831 -36.050 1.00 98.31 209 ASN A N 1
ATOM 1642 C CA . ASN A 1 209 ? 18.978 -10.160 -36.826 1.00 98.31 209 ASN A CA 1
ATOM 1643 C C . ASN A 1 209 ? 17.626 -10.165 -36.087 1.00 98.31 209 ASN A C 1
ATOM 1645 O O . ASN A 1 209 ? 17.129 -11.224 -35.698 1.00 98.31 209 ASN A O 1
ATOM 1649 N N . LEU A 1 210 ? 17.011 -8.992 -35.936 1.00 98.44 210 LEU A N 1
ATOM 1650 C CA . LEU A 1 210 ? 15.755 -8.783 -35.208 1.00 98.44 210 LEU A CA 1
ATOM 1651 C C . LEU A 1 210 ? 14.496 -9.144 -36.011 1.00 98.44 210 LEU A C 1
ATOM 1653 O O . LEU A 1 210 ? 13.416 -9.219 -35.439 1.00 98.44 210 LEU A O 1
ATOM 1657 N N . LYS A 1 211 ? 14.606 -9.407 -37.318 1.00 97.94 211 LYS A N 1
ATOM 1658 C CA . LYS A 1 211 ? 13.481 -9.853 -38.160 1.00 97.94 211 LYS A CA 1
ATOM 1659 C C . LYS A 1 211 ? 13.459 -11.368 -38.324 1.00 97.94 211 LYS A C 1
ATOM 1661 O O . LYS A 1 211 ? 12.403 -11.997 -38.272 1.00 97.94 211 LYS A O 1
ATOM 1666 N N . THR A 1 212 ? 14.627 -11.971 -38.528 1.00 97.25 212 THR A N 1
ATOM 1667 C CA . THR A 1 212 ? 14.753 -13.387 -38.903 1.00 97.25 212 THR A CA 1
ATOM 1668 C C . THR A 1 212 ? 15.441 -14.245 -37.843 1.00 97.25 212 THR A C 1
ATOM 1670 O O . THR A 1 212 ? 15.222 -15.457 -37.821 1.00 97.25 212 THR A O 1
ATOM 1673 N N . GLY A 1 213 ? 16.224 -13.641 -36.947 1.00 94.88 213 GLY A N 1
ATOM 1674 C CA . GLY A 1 213 ? 17.070 -14.336 -35.980 1.00 94.88 213 GLY A CA 1
ATOM 1675 C C . GLY A 1 213 ? 16.372 -14.762 -34.685 1.00 94.88 213 GLY A C 1
ATOM 1676 O O . GLY A 1 213 ? 15.152 -14.670 -34.522 1.00 94.88 213 GLY A O 1
ATOM 1677 N N . LYS A 1 214 ? 17.189 -15.245 -33.739 1.00 96.19 214 LYS A N 1
ATOM 1678 C CA . LYS A 1 214 ? 16.757 -15.836 -32.458 1.00 96.19 214 LYS A CA 1
ATOM 1679 C C . LYS A 1 214 ? 15.905 -14.887 -31.608 1.00 96.19 214 LYS A C 1
ATOM 1681 O O . LYS A 1 214 ? 14.980 -15.337 -30.938 1.00 96.19 214 LYS A O 1
ATOM 1686 N N . TRP A 1 215 ? 16.184 -13.586 -31.664 1.00 96.88 215 TRP A N 1
ATOM 1687 C CA . TRP A 1 215 ? 15.587 -12.580 -30.782 1.00 96.88 215 TRP A CA 1
ATOM 1688 C C . TRP A 1 215 ? 14.438 -11.790 -31.413 1.00 96.88 215 TRP A C 1
ATOM 1690 O O . TRP A 1 215 ? 13.999 -10.800 -30.849 1.00 96.88 215 TRP A O 1
ATOM 1700 N N . LYS A 1 216 ? 13.880 -12.243 -32.540 1.00 97.31 216 LYS A N 1
ATOM 1701 C CA . LYS A 1 216 ? 12.803 -11.543 -33.270 1.00 97.31 216 LYS A CA 1
ATOM 1702 C C . LYS A 1 216 ? 11.480 -11.325 -32.514 1.00 97.31 216 LYS A C 1
ATOM 1704 O O . LYS A 1 216 ? 10.567 -10.707 -33.047 1.00 97.31 216 LYS A O 1
ATOM 1709 N N . LYS A 1 217 ? 11.339 -11.895 -31.313 1.00 96.62 217 LYS A N 1
ATOM 1710 C CA . LYS A 1 217 ? 10.168 -11.747 -30.428 1.00 96.62 217 LYS A CA 1
ATOM 1711 C C . LYS A 1 217 ? 10.476 -10.944 -29.154 1.00 96.62 217 LYS A C 1
ATOM 1713 O O . LYS A 1 217 ? 9.669 -10.957 -28.233 1.00 96.62 217 LYS A O 1
ATOM 1718 N N . SER A 1 218 ? 11.653 -10.326 -29.057 1.00 98.06 218 SER A N 1
ATOM 1719 C CA . SER A 1 218 ? 12.044 -9.528 -27.892 1.00 98.06 218 SER A CA 1
ATOM 1720 C C . SER A 1 218 ? 11.478 -8.105 -27.948 1.00 98.06 218 SER A C 1
ATOM 1722 O O . SER A 1 218 ? 11.077 -7.635 -29.014 1.00 98.06 218 SER A O 1
ATOM 1724 N N . GLY A 1 219 ? 11.521 -7.392 -26.816 1.00 97.75 219 GLY A N 1
ATOM 1725 C CA . GLY A 1 219 ? 11.222 -5.955 -26.768 1.00 97.75 219 GLY A CA 1
ATOM 1726 C C . GLY A 1 219 ? 12.123 -5.130 -27.698 1.00 97.75 219 GLY A C 1
ATOM 1727 O O . GLY A 1 219 ? 11.630 -4.256 -28.405 1.00 97.75 219 GLY A O 1
ATOM 1728 N N . LEU A 1 220 ? 13.413 -5.485 -27.802 1.00 98.56 220 LEU A N 1
ATOM 1729 C CA . LEU A 1 220 ? 14.362 -4.869 -28.740 1.00 98.56 220 LEU A CA 1
ATOM 1730 C C . LEU A 1 220 ? 13.886 -4.981 -30.202 1.00 98.56 220 LEU A C 1
ATOM 1732 O O . LEU A 1 220 ? 13.922 -4.003 -30.950 1.00 98.56 220 LEU A O 1
ATOM 1736 N N . ALA A 1 221 ? 13.406 -6.162 -30.609 1.00 98.50 221 ALA A N 1
ATOM 1737 C CA . ALA A 1 221 ? 12.847 -6.368 -31.945 1.00 98.50 221 ALA A CA 1
ATOM 1738 C C . ALA A 1 221 ? 11.528 -5.605 -32.145 1.00 98.50 221 ALA A C 1
ATOM 1740 O O . ALA A 1 221 ? 11.327 -5.004 -33.199 1.00 98.50 221 ALA A O 1
ATOM 1741 N N . ASP A 1 222 ? 10.653 -5.589 -31.138 1.00 98.12 222 ASP A N 1
ATOM 1742 C CA . ASP A 1 222 ? 9.369 -4.884 -31.189 1.00 98.12 222 ASP A CA 1
ATOM 1743 C C . ASP A 1 222 ? 9.543 -3.377 -31.438 1.00 98.12 222 ASP A C 1
ATOM 1745 O O . ASP A 1 222 ? 8.943 -2.827 -32.368 1.00 98.12 222 ASP A O 1
ATOM 1749 N N . VAL A 1 223 ? 10.419 -2.702 -30.684 1.00 98.31 223 VAL A N 1
ATOM 1750 C CA . VAL A 1 223 ? 10.655 -1.263 -30.892 1.00 98.31 223 VAL A CA 1
ATOM 1751 C C . VAL A 1 223 ? 11.301 -0.966 -32.242 1.00 98.31 223 VAL A C 1
ATOM 1753 O O . VAL A 1 223 ? 10.919 0.009 -32.890 1.00 98.31 223 VAL A O 1
ATOM 1756 N N . PHE A 1 224 ? 12.208 -1.823 -32.719 1.00 98.50 224 PHE A N 1
ATOM 1757 C CA . PHE A 1 224 ? 12.793 -1.685 -34.052 1.00 98.50 224 PHE A CA 1
ATOM 1758 C C . PHE A 1 224 ? 11.725 -1.783 -35.152 1.00 98.50 224 PHE A C 1
ATOM 1760 O O . PHE A 1 224 ? 11.638 -0.901 -36.008 1.00 98.50 224 PHE A O 1
ATOM 1767 N N . LEU A 1 225 ? 10.862 -2.803 -35.098 1.00 97.81 225 LEU A N 1
ATOM 1768 C CA . LEU A 1 225 ? 9.791 -3.010 -36.079 1.00 97.81 225 LEU A CA 1
ATOM 1769 C C . LEU A 1 225 ? 8.763 -1.866 -36.065 1.00 97.81 225 LEU A C 1
ATOM 1771 O O . LEU A 1 225 ? 8.255 -1.479 -37.120 1.00 97.81 225 LEU A O 1
ATOM 1775 N N . LYS A 1 226 ? 8.469 -1.282 -34.894 1.00 96.62 226 LYS A N 1
ATOM 1776 C CA . LYS A 1 226 ? 7.603 -0.094 -34.766 1.00 96.62 226 LYS A CA 1
ATOM 1777 C C . LYS A 1 226 ? 8.189 1.139 -35.461 1.00 96.62 226 LYS A C 1
ATOM 1779 O O . LYS A 1 226 ? 7.431 1.895 -36.076 1.00 96.62 226 LYS A O 1
ATOM 1784 N N . ILE A 1 227 ? 9.504 1.342 -35.362 1.00 96.69 227 ILE A N 1
ATOM 1785 C CA . ILE A 1 227 ? 10.216 2.434 -36.040 1.00 96.69 227 ILE A CA 1
ATOM 1786 C C . ILE A 1 227 ? 10.282 2.194 -37.551 1.00 96.69 227 ILE A C 1
ATOM 1788 O O . ILE A 1 227 ? 9.930 3.082 -38.331 1.00 96.69 227 ILE A O 1
ATOM 1792 N N . GLU A 1 228 ? 10.666 0.985 -37.966 1.00 94.81 228 GLU A N 1
ATOM 1793 C CA . GLU A 1 228 ? 10.727 0.602 -39.378 1.00 94.81 228 GLU A CA 1
ATOM 1794 C C . GLU A 1 228 ? 9.363 0.774 -40.058 1.00 94.81 228 GLU A C 1
ATOM 1796 O O . GLU A 1 228 ? 9.263 1.333 -41.142 1.00 94.81 228 GLU A O 1
ATOM 1801 N N . LYS A 1 229 ? 8.269 0.349 -39.422 1.00 94.00 229 LYS A N 1
ATOM 1802 C CA . LYS A 1 229 ? 6.947 0.402 -40.056 1.00 94.00 229 LYS A CA 1
ATOM 1803 C C . LYS A 1 229 ? 6.466 1.825 -40.366 1.00 94.00 229 LYS A C 1
ATOM 1805 O O . LYS A 1 229 ? 5.683 2.000 -41.297 1.00 94.00 229 LYS A O 1
ATOM 1810 N N . SER A 1 230 ? 6.854 2.824 -39.575 1.00 88.81 230 SER A N 1
ATOM 1811 C CA . SER A 1 230 ? 6.286 4.174 -39.694 1.00 88.81 230 SER A CA 1
ATOM 1812 C C . SER A 1 230 ? 7.172 5.155 -40.461 1.00 88.81 230 SER A C 1
ATOM 1814 O O . SER A 1 230 ? 6.627 6.047 -41.108 1.00 88.81 230 SER A O 1
ATOM 1816 N N . HIS A 1 231 ? 8.502 4.991 -40.453 1.00 80.62 231 HIS A N 1
ATOM 1817 C CA . HIS A 1 231 ? 9.438 5.879 -41.163 1.00 80.62 231 HIS A CA 1
ATOM 1818 C C . HIS A 1 231 ? 9.189 7.388 -40.907 1.00 80.62 231 HIS A C 1
ATOM 1820 O O . HIS A 1 231 ? 9.450 8.234 -41.760 1.00 80.62 231 HIS A O 1
ATOM 1826 N N . LYS A 1 232 ? 8.699 7.775 -39.728 1.00 88.00 232 LYS A N 1
ATOM 1827 C CA . LYS A 1 232 ? 8.543 9.191 -39.353 1.00 88.00 232 LYS A CA 1
ATOM 1828 C C . LYS A 1 232 ? 9.776 9.659 -38.591 1.00 88.00 232 LYS A C 1
ATOM 1830 O O . LYS A 1 232 ? 10.135 9.027 -37.606 1.00 88.00 232 LYS A O 1
ATOM 1835 N N . LYS A 1 233 ? 10.423 10.748 -39.028 1.00 84.62 233 LYS A N 1
ATOM 1836 C CA . LYS A 1 233 ? 11.692 11.245 -38.442 1.00 84.62 233 LYS A CA 1
ATOM 1837 C C . LYS A 1 233 ? 11.599 11.559 -36.942 1.00 84.62 233 LYS A C 1
ATOM 1839 O O . LYS A 1 233 ? 12.588 11.470 -36.229 1.00 84.62 233 LYS A O 1
ATOM 1844 N N . ASP A 1 234 ? 10.419 11.936 -36.478 1.00 87.06 234 ASP A N 1
ATOM 1845 C CA . ASP A 1 234 ? 10.109 12.355 -35.114 1.00 87.06 234 ASP A CA 1
ATOM 1846 C C . ASP A 1 234 ? 9.481 11.250 -34.253 1.00 87.06 234 ASP A C 1
ATOM 1848 O O . ASP A 1 234 ? 9.192 11.474 -33.077 1.00 87.06 234 ASP A O 1
ATOM 1852 N N . GLN A 1 235 ? 9.274 10.052 -34.806 1.00 91.19 235 GLN A N 1
ATOM 1853 C CA . GLN A 1 235 ? 8.701 8.949 -34.048 1.00 91.19 235 GLN A CA 1
ATOM 1854 C C . GLN A 1 235 ? 9.701 8.396 -33.037 1.00 91.19 235 GLN A C 1
ATOM 1856 O O . GLN A 1 235 ? 10.853 8.120 -33.355 1.00 91.19 235 GLN A O 1
ATOM 1861 N N . VAL A 1 236 ? 9.198 8.124 -31.838 1.00 96.19 236 VAL A N 1
ATOM 1862 C CA . VAL A 1 236 ? 9.877 7.309 -30.835 1.00 96.19 236 VAL A CA 1
ATOM 1863 C C . VAL A 1 236 ? 8.990 6.097 -30.553 1.00 96.19 236 VAL A C 1
ATOM 1865 O O . VAL A 1 236 ? 7.762 6.215 -30.540 1.00 96.19 236 VAL A O 1
ATOM 1868 N N . ALA A 1 237 ? 9.587 4.925 -30.369 1.00 97.50 237 ALA A N 1
ATOM 1869 C CA . ALA A 1 237 ? 8.893 3.698 -29.995 1.00 97.50 237 ALA A CA 1
ATOM 1870 C C . ALA A 1 237 ? 9.341 3.243 -28.607 1.00 97.50 237 ALA A C 1
ATOM 1872 O O . ALA A 1 237 ? 10.497 3.429 -28.240 1.00 97.50 237 ALA A O 1
ATOM 1873 N N . PHE A 1 238 ? 8.422 2.630 -27.866 1.00 97.88 238 PHE A N 1
ATOM 1874 C CA . PHE A 1 238 ? 8.658 2.086 -26.534 1.00 97.88 238 PHE A CA 1
ATOM 1875 C C . PHE A 1 238 ? 8.161 0.639 -26.454 1.00 97.88 238 PHE A C 1
ATOM 1877 O O . PHE A 1 238 ? 7.126 0.294 -27.046 1.00 97.88 238 PHE A O 1
ATOM 1884 N N . SER A 1 239 ? 8.901 -0.190 -25.721 1.00 97.56 239 SER A N 1
ATOM 1885 C CA . SER A 1 239 ? 8.452 -1.487 -25.221 1.00 97.56 239 SER A CA 1
ATOM 1886 C C . SER A 1 239 ? 8.680 -1.553 -23.714 1.00 97.56 239 SER A C 1
ATOM 1888 O O . SER A 1 239 ? 9.786 -1.273 -23.243 1.00 97.56 239 SER A O 1
ATOM 1890 N N . ASP A 1 240 ? 7.645 -1.975 -22.993 1.00 97.62 240 ASP A N 1
ATOM 1891 C CA . ASP A 1 240 ? 7.685 -2.222 -21.550 1.00 97.62 240 ASP A CA 1
ATOM 1892 C C . ASP A 1 240 ? 8.673 -3.347 -21.175 1.00 97.62 240 ASP A C 1
ATOM 1894 O O . ASP A 1 240 ? 9.216 -4.034 -22.046 1.00 97.62 240 ASP A O 1
ATOM 1898 N N . LEU A 1 241 ? 8.897 -3.537 -19.873 1.00 97.62 241 LEU A N 1
ATOM 1899 C CA . LEU A 1 241 ? 9.716 -4.610 -19.331 1.00 97.62 241 LEU A CA 1
ATOM 1900 C C . LEU A 1 241 ? 9.128 -5.976 -19.685 1.00 97.62 241 LEU A C 1
ATOM 1902 O O . LEU A 1 241 ? 7.974 -6.281 -19.393 1.00 97.62 241 LEU A O 1
ATOM 1906 N N . ALA A 1 242 ? 9.969 -6.816 -20.275 1.00 96.81 242 ALA A N 1
ATOM 1907 C CA . ALA A 1 242 ? 9.703 -8.230 -20.483 1.00 96.81 242 ALA A CA 1
ATOM 1908 C C . ALA A 1 242 ? 10.996 -9.031 -20.271 1.00 96.81 242 ALA A C 1
ATOM 1910 O O . ALA A 1 242 ? 12.082 -8.468 -20.450 1.00 96.81 242 ALA A O 1
ATOM 1911 N N . PRO A 1 243 ? 10.921 -10.333 -19.928 1.00 96.06 243 PRO A N 1
ATOM 1912 C CA . PRO A 1 243 ? 12.109 -11.166 -19.774 1.00 96.06 243 PRO A CA 1
ATOM 1913 C C . PRO A 1 243 ? 12.984 -11.123 -21.028 1.00 96.06 243 PRO A C 1
ATOM 1915 O O . PRO A 1 243 ? 12.526 -11.436 -22.133 1.00 96.06 243 PRO A O 1
ATOM 1918 N N . TYR A 1 244 ? 14.251 -10.748 -20.860 1.00 96.25 244 TYR A N 1
ATOM 1919 C CA . TYR A 1 244 ? 15.175 -10.560 -21.968 1.00 96.25 244 TYR A CA 1
ATOM 1920 C C . TYR A 1 244 ? 16.332 -11.551 -21.879 1.00 96.25 244 TYR A C 1
ATOM 1922 O O . TYR A 1 244 ? 17.277 -11.408 -21.109 1.00 96.25 244 TYR A O 1
ATOM 1930 N N . ALA A 1 245 ? 16.232 -12.613 -22.678 1.00 94.94 245 ALA A N 1
ATOM 1931 C CA . ALA A 1 245 ? 17.177 -13.726 -22.663 1.00 94.94 245 ALA A CA 1
ATOM 1932 C C . ALA A 1 245 ? 18.652 -13.342 -22.928 1.00 94.94 245 ALA A C 1
ATOM 1934 O O . ALA A 1 245 ? 19.511 -13.986 -22.323 1.00 94.94 245 ALA A O 1
ATOM 1935 N N . PRO A 1 246 ? 18.986 -12.342 -23.774 1.00 93.50 246 PRO A N 1
ATOM 1936 C CA . PRO A 1 246 ? 20.364 -11.860 -23.905 1.00 93.50 246 PRO A CA 1
ATOM 1937 C C . PRO A 1 246 ? 20.961 -11.361 -22.582 1.00 93.50 246 PRO A C 1
ATOM 1939 O O . PRO A 1 246 ? 22.088 -11.745 -22.275 1.00 93.50 246 PRO A O 1
ATOM 1942 N N . SER A 1 247 ? 20.166 -10.682 -21.748 1.00 89.88 247 SER A N 1
ATOM 1943 C CA . SER A 1 247 ? 20.545 -10.244 -20.394 1.00 89.88 247 SER A CA 1
ATOM 1944 C C . SER A 1 247 ? 20.251 -11.314 -19.333 1.00 89.88 247 SER A C 1
ATOM 1946 O O . SER A 1 247 ? 19.705 -11.037 -18.265 1.00 89.88 247 SER A O 1
ATOM 1948 N N . ALA A 1 248 ? 20.544 -12.580 -19.649 1.00 88.88 248 ALA A N 1
ATOM 1949 C CA . ALA A 1 248 ? 20.316 -13.744 -18.782 1.00 88.88 248 ALA A CA 1
ATOM 1950 C C . ALA A 1 248 ? 18.864 -13.917 -18.275 1.00 88.88 248 ALA A C 1
ATOM 1952 O O . ALA A 1 248 ? 18.631 -14.558 -17.253 1.00 88.88 248 ALA A O 1
ATOM 1953 N N . GLY A 1 249 ? 17.880 -13.378 -19.002 1.00 91.56 249 GLY A N 1
ATOM 1954 C CA . GLY A 1 249 ? 16.461 -13.452 -18.645 1.00 91.56 249 GLY A CA 1
ATOM 1955 C C . GLY A 1 249 ? 15.972 -12.315 -17.746 1.00 91.56 249 GLY A C 1
ATOM 1956 O O . GLY A 1 249 ? 14.774 -12.265 -17.470 1.00 91.56 249 GLY A O 1
ATOM 1957 N N . ALA A 1 250 ? 16.848 -11.392 -17.334 1.00 92.50 250 ALA A N 1
ATOM 1958 C CA . ALA A 1 250 ? 16.443 -10.207 -16.586 1.00 92.50 250 ALA A CA 1
ATOM 1959 C C . ALA A 1 250 ? 15.426 -9.369 -17.394 1.00 92.50 250 ALA A C 1
ATOM 1961 O O . ALA A 1 250 ? 15.541 -9.293 -18.624 1.00 92.50 250 ALA A O 1
ATOM 1962 N N . PRO A 1 251 ? 14.420 -8.750 -16.750 1.00 96.75 251 PRO A N 1
ATOM 1963 C CA . PRO A 1 251 ? 13.467 -7.900 -17.455 1.00 96.75 251 PRO A CA 1
ATOM 1964 C C . PRO A 1 251 ? 14.137 -6.667 -18.069 1.00 96.75 251 PRO A C 1
ATOM 1966 O O . PRO A 1 251 ? 14.904 -5.972 -17.403 1.00 96.75 251 PRO A O 1
ATOM 1969 N N . ALA A 1 252 ? 13.823 -6.373 -19.330 1.00 97.38 252 ALA A N 1
ATOM 1970 C CA . ALA A 1 252 ? 14.355 -5.218 -20.047 1.00 97.38 252 ALA A CA 1
ATOM 1971 C C . ALA A 1 252 ? 13.262 -4.498 -20.838 1.00 97.38 252 ALA A C 1
ATOM 1973 O O . ALA A 1 252 ? 12.403 -5.139 -21.445 1.00 97.38 252 ALA A O 1
ATOM 1974 N N . GLY A 1 253 ? 13.332 -3.168 -20.848 1.00 97.75 253 GLY A N 1
ATOM 1975 C CA . GLY A 1 253 ? 12.494 -2.298 -21.670 1.00 97.75 253 GLY A CA 1
ATOM 1976 C C . GLY A 1 253 ? 13.358 -1.406 -22.549 1.00 97.75 253 GLY A C 1
ATOM 1977 O O . GLY A 1 253 ? 14.512 -1.116 -22.219 1.00 97.75 253 GLY A O 1
ATOM 1978 N N . PHE A 1 254 ? 12.804 -0.986 -23.682 1.00 98.50 254 PHE A N 1
ATOM 1979 C CA . PHE A 1 254 ? 13.571 -0.367 -24.759 1.00 98.50 254 PHE A CA 1
ATOM 1980 C C . PHE A 1 254 ? 12.870 0.877 -25.291 1.00 98.50 254 PHE A C 1
ATOM 1982 O O . PHE A 1 254 ? 11.643 0.911 -25.403 1.00 98.50 254 PHE A O 1
ATOM 1989 N N . ILE A 1 255 ? 13.664 1.878 -25.666 1.00 98.56 255 ILE A N 1
ATOM 1990 C CA . ILE A 1 255 ? 13.214 3.070 -26.388 1.00 98.56 255 ILE A CA 1
ATOM 1991 C C . ILE A 1 255 ? 14.007 3.176 -27.687 1.00 98.56 255 ILE A C 1
ATOM 1993 O O . ILE A 1 255 ? 15.231 3.082 -27.673 1.00 98.56 255 ILE A O 1
ATOM 1997 N N . ALA A 1 256 ? 13.320 3.374 -28.811 1.00 98.50 256 ALA A N 1
ATOM 1998 C CA . ALA A 1 256 ? 13.941 3.464 -30.130 1.00 98.50 256 ALA A CA 1
ATOM 1999 C C . ALA A 1 256 ? 13.546 4.738 -30.870 1.00 98.50 256 ALA A C 1
ATOM 2001 O O . ALA A 1 256 ? 12.390 5.151 -30.817 1.00 98.50 256 ALA A O 1
ATOM 2002 N N . ALA A 1 257 ? 14.480 5.304 -31.630 1.00 98.19 257 ALA A N 1
ATOM 2003 C CA . ALA A 1 257 ? 14.231 6.395 -32.568 1.00 98.19 257 ALA A CA 1
ATOM 2004 C C . ALA A 1 257 ? 14.906 6.104 -33.925 1.00 98.19 257 ALA A C 1
ATOM 2006 O O . ALA A 1 257 ? 15.948 5.439 -33.968 1.00 98.19 257 ALA A O 1
ATOM 2007 N N . PRO A 1 258 ? 14.333 6.563 -35.051 1.00 97.94 258 PRO A N 1
ATOM 2008 C CA . PRO A 1 258 ? 14.894 6.317 -36.371 1.00 97.94 258 PRO A CA 1
ATOM 2009 C C . PRO A 1 258 ? 16.129 7.177 -36.618 1.00 97.94 258 PRO A C 1
ATOM 2011 O O . PRO A 1 258 ? 16.136 8.371 -36.330 1.00 97.94 258 PRO A O 1
ATOM 2014 N N . ILE A 1 259 ? 17.138 6.583 -37.245 1.00 97.31 259 ILE A N 1
ATOM 2015 C CA . ILE A 1 259 ? 18.309 7.298 -37.747 1.00 97.31 259 ILE A CA 1
ATOM 2016 C C . ILE A 1 259 ? 18.086 7.617 -39.223 1.00 97.31 259 ILE A C 1
ATOM 2018 O O . ILE A 1 259 ? 17.777 6.736 -40.033 1.00 97.31 259 ILE A O 1
ATOM 2022 N N . TYR A 1 260 ? 18.280 8.887 -39.567 1.00 92.00 260 TYR A N 1
ATOM 2023 C CA . TYR A 1 260 ? 18.208 9.384 -40.935 1.00 92.00 260 TYR A CA 1
ATOM 2024 C C . TYR A 1 260 ? 19.546 9.954 -41.390 1.00 92.00 260 TYR A C 1
ATOM 2026 O O . TYR A 1 260 ? 20.175 10.733 -40.677 1.00 92.00 260 TYR A O 1
ATOM 2034 N N . ASN A 1 261 ? 19.923 9.650 -42.629 1.00 83.12 261 ASN A N 1
ATOM 2035 C CA . ASN A 1 261 ? 20.993 10.338 -43.338 1.00 83.12 261 ASN A CA 1
ATOM 2036 C C . ASN A 1 261 ? 20.386 11.146 -44.491 1.00 83.12 261 ASN A C 1
ATOM 2038 O O . ASN A 1 261 ? 19.944 10.611 -45.513 1.00 83.12 261 ASN A O 1
ATOM 2042 N N . GLY A 1 262 ? 20.258 12.458 -44.283 1.00 81.50 262 GLY A N 1
ATOM 2043 C CA . GLY A 1 262 ? 19.443 13.316 -45.140 1.00 81.50 262 GLY A CA 1
ATOM 2044 C C . GLY A 1 262 ? 17.966 12.901 -45.097 1.00 81.50 262 GLY A C 1
ATOM 2045 O O . GLY A 1 262 ? 17.287 13.083 -44.083 1.00 81.50 262 GLY A O 1
ATOM 2046 N N . ASN A 1 263 ? 17.462 12.351 -46.204 1.00 83.12 263 ASN A N 1
ATOM 2047 C CA . ASN A 1 263 ? 16.094 11.827 -46.318 1.00 83.12 263 ASN A CA 1
ATOM 2048 C C . ASN A 1 263 ? 16.026 10.292 -46.370 1.00 83.12 263 ASN A C 1
ATOM 2050 O O . ASN A 1 263 ? 14.926 9.749 -46.427 1.00 83.12 263 ASN A O 1
ATOM 2054 N N . SER A 1 264 ? 17.169 9.599 -46.330 1.00 88.62 264 SER A N 1
ATOM 2055 C CA . SER A 1 264 ? 17.213 8.136 -46.266 1.00 88.62 264 SER A CA 1
ATOM 2056 C C . SER A 1 264 ? 17.061 7.670 -44.823 1.00 88.62 264 SER A C 1
ATOM 2058 O O . SER A 1 264 ? 17.802 8.122 -43.951 1.00 88.62 264 SER A O 1
ATOM 2060 N N . TYR A 1 265 ? 16.099 6.780 -44.578 1.00 93.88 265 TYR A N 1
ATOM 2061 C CA . TYR A 1 265 ? 16.018 6.005 -43.342 1.00 93.88 265 TYR A CA 1
ATOM 2062 C C . TYR A 1 265 ? 17.103 4.928 -43.370 1.00 93.88 265 TYR A C 1
ATOM 2064 O O . TYR A 1 265 ? 17.066 4.060 -44.245 1.00 93.88 265 TYR A O 1
ATOM 2072 N N . ASP A 1 266 ? 18.037 4.974 -42.421 1.00 94.75 266 ASP A N 1
ATOM 2073 C CA . ASP A 1 266 ? 19.213 4.093 -42.397 1.00 94.75 266 ASP A CA 1
ATOM 2074 C C . ASP A 1 266 ? 19.145 3.029 -41.287 1.00 94.75 266 ASP A C 1
ATOM 2076 O O . ASP A 1 266 ? 19.926 2.077 -41.294 1.00 94.75 266 ASP A O 1
ATOM 2080 N N . GLY A 1 267 ? 18.174 3.126 -40.376 1.00 97.19 267 GLY A N 1
ATOM 2081 C CA . GLY A 1 267 ? 17.988 2.171 -39.287 1.00 97.19 267 GLY A CA 1
ATOM 2082 C C . GLY A 1 267 ? 17.444 2.825 -38.021 1.00 97.19 267 GLY A C 1
ATOM 2083 O O . GLY A 1 267 ? 16.809 3.877 -38.079 1.00 97.19 267 GLY A O 1
ATOM 2084 N N . ALA A 1 268 ? 17.697 2.226 -36.861 1.00 98.44 268 ALA A N 1
ATOM 2085 C CA . ALA A 1 268 ? 17.266 2.754 -35.568 1.00 98.44 268 ALA A CA 1
ATOM 2086 C C . ALA A 1 268 ? 18.415 2.827 -34.555 1.00 98.44 268 ALA A C 1
ATOM 2088 O O . ALA A 1 268 ? 19.270 1.939 -34.501 1.00 98.44 268 ALA A O 1
ATOM 2089 N N . LEU A 1 269 ? 18.385 3.880 -33.736 1.00 98.62 269 LEU A N 1
ATOM 2090 C CA . LEU A 1 269 ? 19.077 3.943 -32.453 1.00 98.62 269 LEU A CA 1
ATOM 2091 C C . LEU A 1 269 ? 18.129 3.376 -31.402 1.00 98.62 269 LEU A C 1
ATOM 2093 O O . LEU A 1 269 ? 16.975 3.805 -31.337 1.00 98.62 269 LEU A O 1
ATOM 2097 N N . ILE A 1 270 ? 18.602 2.443 -30.582 1.00 98.81 270 ILE A N 1
ATOM 2098 C CA . ILE A 1 270 ? 17.791 1.850 -29.516 1.00 98.81 270 ILE A CA 1
ATOM 2099 C C . ILE A 1 270 ? 18.567 1.910 -28.209 1.00 98.81 270 ILE A C 1
ATOM 2101 O O . ILE A 1 270 ? 19.753 1.598 -28.180 1.00 98.81 270 ILE A O 1
ATOM 2105 N N . VAL A 1 271 ? 17.898 2.306 -27.134 1.00 98.50 271 VAL A N 1
ATOM 2106 C CA . VAL A 1 271 ? 18.444 2.356 -25.779 1.00 98.50 271 VAL A CA 1
ATOM 2107 C C . VAL A 1 271 ? 17.684 1.359 -24.914 1.00 98.50 271 VAL A C 1
ATOM 2109 O O . VAL A 1 271 ? 16.450 1.360 -24.903 1.00 98.50 271 VAL A O 1
ATOM 2112 N N . GLN A 1 272 ? 18.411 0.518 -24.181 1.00 98.06 272 GLN A N 1
ATOM 2113 C CA . GLN A 1 272 ? 17.843 -0.297 -23.110 1.00 98.06 272 GLN A CA 1
ATOM 2114 C C . GLN A 1 272 ? 17.802 0.525 -21.822 1.00 98.06 272 GLN A C 1
ATOM 2116 O O . GLN A 1 272 ? 18.822 1.055 -21.369 1.00 98.06 272 GLN A O 1
ATOM 2121 N N . MET A 1 273 ? 16.610 0.648 -21.240 1.00 95.19 273 MET A N 1
ATOM 2122 C CA . MET A 1 273 ? 16.390 1.477 -20.058 1.00 95.19 273 MET A CA 1
ATOM 2123 C C . MET A 1 273 ? 17.109 0.901 -18.833 1.00 95.19 273 MET A C 1
ATOM 2125 O O . MET A 1 273 ? 17.046 -0.311 -18.606 1.00 95.19 273 MET A O 1
ATOM 2129 N N . PRO A 1 274 ? 17.735 1.743 -17.996 1.00 92.56 274 PRO A N 1
ATOM 2130 C CA . PRO A 1 274 ? 18.354 1.275 -16.772 1.00 92.56 274 PRO A CA 1
ATOM 2131 C C . PRO A 1 274 ? 17.342 1.300 -15.617 1.00 92.56 274 PRO A C 1
ATOM 2133 O O . PRO A 1 274 ? 16.767 2.330 -15.263 1.00 92.56 274 PRO A O 1
ATOM 2136 N N . LEU A 1 275 ? 17.141 0.142 -14.990 1.00 93.38 275 LEU A N 1
ATOM 2137 C CA . LEU A 1 275 ? 16.208 0.000 -13.866 1.00 93.38 275 LEU A CA 1
ATOM 2138 C C . LEU A 1 275 ? 16.726 0.650 -12.576 1.00 93.38 275 LEU A C 1
ATOM 2140 O O . LEU A 1 275 ? 15.936 1.046 -11.724 1.00 93.38 275 LEU A O 1
ATOM 2144 N N . GLY A 1 276 ? 18.048 0.814 -12.444 1.00 93.38 276 GLY A N 1
ATOM 2145 C CA . GLY A 1 276 ? 18.674 1.358 -11.237 1.00 93.38 276 GLY A CA 1
ATOM 2146 C C . GLY A 1 276 ? 18.156 2.747 -10.862 1.00 93.38 276 GLY A C 1
ATOM 2147 O O . GLY A 1 276 ? 17.900 3.007 -9.689 1.00 93.38 276 GLY A O 1
ATOM 2148 N N . LYS A 1 277 ? 17.918 3.624 -11.847 1.00 92.94 277 LYS A N 1
ATOM 2149 C CA . LYS A 1 277 ? 17.408 4.976 -11.583 1.00 92.94 277 LYS A CA 1
ATOM 2150 C C . LYS A 1 277 ? 15.937 4.984 -11.172 1.00 92.94 277 LYS A C 1
ATOM 2152 O O . LYS A 1 277 ? 15.569 5.763 -10.297 1.00 92.94 277 LYS A O 1
ATOM 2157 N N . ILE A 1 278 ? 15.123 4.107 -11.765 1.00 96.62 278 ILE A N 1
ATOM 2158 C CA . ILE A 1 278 ? 13.725 3.897 -11.360 1.00 96.62 278 ILE A CA 1
ATOM 2159 C C . ILE A 1 278 ? 13.690 3.435 -9.903 1.00 96.62 278 ILE A C 1
ATOM 2161 O O . ILE A 1 278 ? 13.039 4.068 -9.076 1.00 96.62 278 ILE A O 1
ATOM 2165 N N . ASN A 1 279 ? 14.464 2.398 -9.574 1.00 97.62 279 ASN A N 1
ATOM 2166 C CA . ASN A 1 279 ? 14.551 1.880 -8.213 1.00 97.62 279 ASN A CA 1
ATOM 2167 C C . ASN A 1 279 ? 15.043 2.943 -7.230 1.00 97.62 279 ASN A C 1
ATOM 2169 O O . ASN A 1 279 ? 14.429 3.101 -6.188 1.00 97.62 279 ASN A O 1
ATOM 2173 N N . ALA A 1 280 ? 16.063 3.733 -7.574 1.00 96.69 280 ALA A N 1
ATOM 2174 C CA . ALA A 1 280 ? 16.563 4.799 -6.704 1.00 96.69 280 ALA A CA 1
ATOM 2175 C C . ALA A 1 280 ? 15.516 5.890 -6.405 1.00 96.69 280 ALA A C 1
ATOM 2177 O O . ALA A 1 280 ? 15.502 6.441 -5.306 1.00 96.69 280 ALA A O 1
ATOM 2178 N N . ILE A 1 281 ? 14.644 6.211 -7.369 1.00 97.81 281 ILE A N 1
ATOM 2179 C CA . ILE A 1 281 ? 13.535 7.155 -7.168 1.00 97.81 281 ILE A CA 1
ATOM 2180 C C . ILE A 1 281 ? 12.493 6.550 -6.219 1.00 97.81 281 ILE A C 1
ATOM 2182 O O . ILE A 1 281 ? 12.102 7.199 -5.245 1.00 97.81 281 ILE A O 1
ATOM 2186 N N . MET A 1 282 ? 12.071 5.309 -6.478 1.00 98.06 282 MET A N 1
ATOM 2187 C CA . MET A 1 282 ? 11.022 4.631 -5.705 1.00 98.06 282 MET A CA 1
ATOM 2188 C C . MET A 1 282 ? 11.488 4.204 -4.302 1.00 98.06 282 MET A C 1
ATOM 2190 O O . MET A 1 282 ? 10.703 4.196 -3.360 1.00 98.06 282 MET A O 1
ATOM 2194 N N . SER A 1 283 ? 12.777 3.918 -4.120 1.00 96.12 283 SER A N 1
ATOM 2195 C CA . SER A 1 283 ? 13.356 3.506 -2.837 1.00 96.12 283 SER A CA 1
ATOM 2196 C C . SER A 1 283 ? 13.736 4.674 -1.926 1.00 96.12 283 SER A C 1
ATOM 2198 O O . SER A 1 283 ? 14.322 4.458 -0.868 1.00 96.12 283 SER A O 1
ATOM 2200 N N . GLU A 1 284 ? 13.507 5.920 -2.340 1.00 96.44 284 GLU A N 1
ATOM 2201 C CA . GLU A 1 284 ? 13.734 7.091 -1.494 1.00 96.44 284 GLU A CA 1
ATOM 2202 C C . GLU A 1 284 ? 12.549 7.222 -0.517 1.00 96.44 284 GLU A C 1
ATOM 2204 O O . GLU A 1 284 ? 11.394 7.260 -0.940 1.00 96.44 284 GLU A O 1
ATOM 2209 N N . ARG A 1 285 ? 12.839 7.219 0.792 1.00 94.12 285 ARG A N 1
ATOM 2210 C CA . ARG A 1 285 ? 11.846 6.984 1.860 1.00 94.12 285 ARG A CA 1
ATOM 2211 C C . ARG A 1 285 ? 11.674 8.142 2.837 1.00 94.12 285 ARG A C 1
ATOM 2213 O O . ARG A 1 285 ? 11.147 7.949 3.934 1.00 94.12 285 ARG A O 1
ATOM 2220 N N . THR A 1 286 ? 12.125 9.342 2.491 1.00 91.75 286 THR A N 1
ATOM 2221 C CA . THR A 1 286 ? 11.940 10.511 3.350 1.00 91.75 286 THR A CA 1
ATOM 2222 C C . THR A 1 286 ? 10.452 10.713 3.602 1.00 91.75 286 THR A C 1
ATOM 2224 O O . THR A 1 286 ? 9.653 10.843 2.681 1.00 91.75 286 THR A O 1
ATOM 2227 N N . GLY A 1 287 ? 10.077 10.702 4.879 1.00 87.75 287 GLY A N 1
ATOM 2228 C CA . GLY A 1 287 ? 8.687 10.832 5.293 1.00 87.75 287 GLY A CA 1
ATOM 2229 C C . GLY A 1 287 ? 7.869 9.536 5.273 1.00 87.75 287 GLY A C 1
ATOM 2230 O O . GLY A 1 287 ? 6.768 9.567 5.794 1.00 87.75 287 GLY A O 1
ATOM 2231 N N . LEU A 1 288 ? 8.358 8.392 4.793 1.00 92.50 288 LEU A N 1
ATOM 2232 C CA . LEU A 1 288 ? 7.553 7.154 4.738 1.00 92.50 288 LEU A CA 1
ATOM 2233 C C . LEU A 1 288 ? 7.510 6.350 6.048 1.00 92.50 288 LEU A C 1
ATOM 2235 O O . LEU A 1 288 ? 6.781 5.371 6.146 1.00 92.50 288 LEU A O 1
ATOM 2239 N N . GLY A 1 289 ? 8.269 6.747 7.067 1.00 91.25 289 GLY A N 1
ATOM 2240 C CA . GLY A 1 289 ? 8.289 6.014 8.332 1.00 91.25 289 GLY A CA 1
ATOM 2241 C C . GLY A 1 289 ? 8.964 4.643 8.210 1.00 91.25 289 GLY A C 1
ATOM 2242 O O . GLY A 1 289 ? 9.913 4.466 7.442 1.00 91.25 289 GLY A O 1
ATOM 2243 N N . LYS A 1 290 ? 8.532 3.681 9.025 1.00 91.81 290 LYS A N 1
ATOM 2244 C CA . LYS A 1 290 ? 9.123 2.341 9.130 1.00 91.81 290 LYS A CA 1
ATOM 2245 C C . LYS A 1 290 ? 8.514 1.380 8.120 1.00 91.81 290 LYS A C 1
ATOM 2247 O O . LYS A 1 290 ? 9.277 0.679 7.455 1.00 91.81 290 LYS A O 1
ATOM 2252 N N . THR A 1 291 ? 7.193 1.384 7.994 1.00 94.25 291 THR A N 1
ATOM 2253 C CA . THR A 1 291 ? 6.411 0.483 7.138 1.00 94.25 291 THR A CA 1
ATOM 2254 C C . THR A 1 291 ? 6.083 1.087 5.782 1.00 94.25 291 THR A C 1
ATOM 2256 O O . THR A 1 291 ? 5.701 0.348 4.890 1.00 94.25 291 THR A O 1
ATOM 2259 N N . GLY A 1 292 ? 6.273 2.394 5.576 1.00 95.75 292 GLY A N 1
ATOM 2260 C CA . GLY A 1 292 ? 5.907 2.990 4.299 1.00 95.75 292 GLY A CA 1
ATOM 2261 C C . GLY A 1 292 ? 6.867 2.645 3.159 1.00 95.75 292 GLY A C 1
ATOM 2262 O O . GLY A 1 292 ? 8.096 2.592 3.340 1.00 95.75 292 GLY A O 1
ATOM 2263 N N . GLU A 1 293 ? 6.310 2.472 1.965 1.00 97.25 293 GLU A N 1
ATOM 2264 C CA . GLU A 1 293 ? 7.045 2.244 0.723 1.00 97.25 293 GLU A CA 1
ATOM 2265 C C . GLU A 1 293 ? 6.350 2.872 -0.490 1.00 97.25 293 GLU A C 1
ATOM 2267 O O . GLU A 1 293 ? 5.193 3.285 -0.433 1.00 97.25 293 GLU A O 1
ATOM 2272 N N . THR A 1 294 ? 7.074 2.950 -1.608 1.00 98.44 294 THR A N 1
ATOM 2273 C CA . THR A 1 294 ? 6.488 3.298 -2.904 1.00 98.44 294 THR A CA 1
ATOM 2274 C C . THR A 1 294 ? 6.971 2.326 -3.959 1.00 98.44 294 THR A C 1
ATOM 2276 O O . THR A 1 294 ? 8.142 1.943 -3.947 1.00 98.44 294 THR A O 1
ATOM 2279 N N . TYR A 1 295 ? 6.099 1.943 -4.886 1.00 98.44 295 TYR A N 1
ATOM 2280 C CA . TYR A 1 295 ? 6.460 1.008 -5.946 1.00 98.44 295 TYR A CA 1
ATOM 2281 C C . TYR A 1 295 ? 5.637 1.204 -7.223 1.00 98.44 295 TYR A C 1
ATOM 2283 O O . TYR A 1 295 ? 4.613 1.891 -7.244 1.00 98.44 295 TYR A O 1
ATOM 2291 N N . LEU A 1 296 ? 6.142 0.629 -8.317 1.00 98.75 296 LEU A N 1
ATOM 2292 C CA . LEU A 1 296 ? 5.528 0.637 -9.638 1.00 98.75 296 LEU A CA 1
ATOM 2293 C C . LEU A 1 296 ? 5.063 -0.765 -10.023 1.00 98.75 296 LEU A C 1
ATOM 2295 O O . LEU A 1 296 ? 5.812 -1.730 -9.852 1.00 98.75 296 LEU A O 1
ATOM 2299 N N . VAL A 1 297 ? 3.886 -0.867 -10.639 1.00 98.69 297 VAL A N 1
ATOM 2300 C CA . VAL A 1 297 ? 3.345 -2.133 -11.159 1.00 98.69 297 VAL A CA 1
ATOM 2301 C C . VAL A 1 297 ? 2.880 -1.956 -12.606 1.00 98.69 297 VAL A C 1
ATOM 2303 O O . VAL A 1 297 ? 2.348 -0.914 -12.984 1.00 98.69 297 VAL A O 1
ATOM 2306 N N . GLY A 1 298 ? 3.134 -2.958 -13.447 1.00 98.19 298 GLY A N 1
ATOM 2307 C CA . GLY A 1 298 ? 2.708 -2.984 -14.846 1.00 98.19 298 GLY A CA 1
ATOM 2308 C C . GLY A 1 298 ? 1.286 -3.531 -15.046 1.00 98.19 298 GLY A C 1
ATOM 2309 O O . GLY A 1 298 ? 0.656 -4.023 -14.110 1.00 98.19 298 GLY A O 1
ATOM 2310 N N . PRO A 1 299 ? 0.774 -3.530 -16.290 1.00 97.56 299 PRO A N 1
ATOM 2311 C CA . PRO A 1 299 ? -0.560 -4.057 -16.609 1.00 97.56 299 PRO A CA 1
ATOM 2312 C C . PRO A 1 299 ? -0.667 -5.584 -16.448 1.00 97.56 299 PRO A C 1
ATOM 2314 O O . PRO A 1 299 ? -1.761 -6.135 -16.350 1.00 97.56 299 PRO A O 1
ATOM 2317 N N . ASP A 1 300 ? 0.474 -6.272 -16.402 1.00 97.44 300 ASP A N 1
ATOM 2318 C CA . ASP A 1 300 ? 0.615 -7.694 -16.072 1.00 97.44 300 ASP A CA 1
ATOM 2319 C C . ASP A 1 300 ? 0.577 -7.978 -14.559 1.00 97.44 300 ASP A C 1
ATOM 2321 O O . ASP A 1 300 ? 0.642 -9.143 -14.150 1.00 97.44 300 ASP A O 1
ATOM 2325 N N . LYS A 1 301 ? 0.427 -6.924 -13.743 1.00 98.06 301 LYS A N 1
ATOM 2326 C CA . LYS A 1 301 ? 0.474 -6.936 -12.276 1.00 98.06 301 LYS A CA 1
ATOM 2327 C C . LYS A 1 301 ? 1.842 -7.334 -11.710 1.00 98.06 301 LYS A C 1
ATOM 2329 O O . LYS A 1 301 ? 1.936 -7.744 -10.556 1.00 98.06 301 LYS A O 1
ATOM 2334 N N . LEU A 1 302 ? 2.895 -7.242 -12.525 1.00 98.25 302 LEU A N 1
ATOM 2335 C CA . LEU A 1 302 ? 4.278 -7.498 -12.125 1.00 98.25 302 LEU A CA 1
ATOM 2336 C C . LEU A 1 302 ? 5.001 -6.189 -11.817 1.00 98.25 302 LEU A C 1
ATOM 2338 O O . LEU A 1 302 ? 4.669 -5.128 -12.352 1.00 98.25 302 LEU A O 1
ATOM 2342 N N . MET A 1 303 ? 6.033 -6.277 -10.988 1.00 98.31 303 MET A N 1
ATOM 2343 C CA . MET A 1 303 ? 6.761 -5.112 -10.500 1.00 98.31 303 MET A CA 1
ATOM 2344 C C . MET A 1 303 ? 7.522 -4.402 -11.630 1.00 98.31 303 MET A C 1
ATOM 2346 O O . MET A 1 303 ? 8.078 -5.031 -12.532 1.00 98.31 303 MET A O 1
ATOM 2350 N N . ARG A 1 304 ? 7.560 -3.069 -11.579 1.00 98.25 304 ARG A N 1
ATOM 2351 C CA . ARG A 1 304 ? 8.401 -2.190 -12.420 1.00 98.25 304 ARG A CA 1
ATOM 2352 C C . ARG A 1 304 ? 9.416 -1.391 -11.596 1.00 98.25 304 ARG A C 1
ATOM 2354 O O . ARG A 1 304 ? 10.269 -0.717 -12.166 1.00 98.25 304 ARG A O 1
ATOM 2361 N N . SER A 1 305 ? 9.351 -1.523 -10.275 1.00 98.38 305 SER A N 1
ATOM 2362 C CA . SER A 1 305 ? 10.392 -1.144 -9.326 1.00 98.38 305 SER A CA 1
ATOM 2363 C C . SER A 1 305 ? 10.477 -2.182 -8.212 1.00 98.38 305 SER A C 1
ATOM 2365 O O . SER A 1 305 ? 9.525 -2.924 -7.990 1.00 98.38 305 SER A O 1
ATOM 2367 N N . ASP A 1 306 ? 11.586 -2.219 -7.488 1.00 98.00 306 ASP A N 1
ATOM 2368 C CA . ASP A 1 306 ? 11.735 -3.136 -6.358 1.00 98.00 306 ASP A CA 1
ATOM 2369 C C . ASP A 1 306 ? 10.963 -2.641 -5.126 1.00 98.00 306 ASP A C 1
ATOM 2371 O O . ASP A 1 306 ? 11.026 -1.457 -4.789 1.00 98.00 306 ASP A O 1
ATOM 2375 N N . SER A 1 307 ? 10.247 -3.549 -4.458 1.00 97.25 307 SER A N 1
ATOM 2376 C CA . SER A 1 307 ? 9.632 -3.297 -3.153 1.00 97.25 307 SER A CA 1
ATOM 2377 C C . SER A 1 307 ? 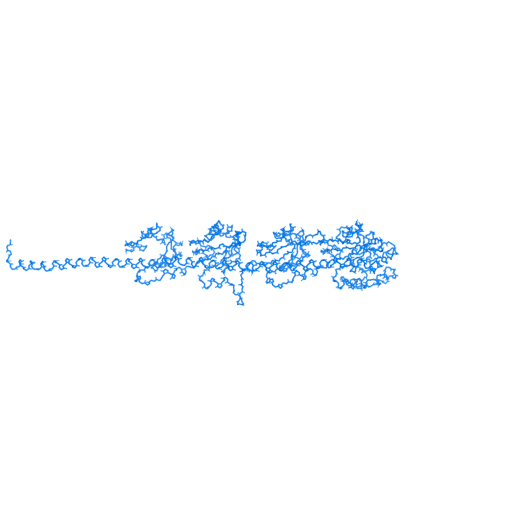10.699 -3.151 -2.067 1.00 97.25 307 SER A C 1
ATOM 2379 O O . SER A 1 307 ? 11.710 -3.863 -2.053 1.00 97.25 307 SER A O 1
ATOM 2381 N N . PHE A 1 308 ? 10.444 -2.241 -1.126 1.00 95.69 308 PHE A N 1
ATOM 2382 C CA . PHE A 1 308 ? 11.259 -2.103 0.074 1.00 95.69 308 PHE A CA 1
ATOM 2383 C C . PHE A 1 308 ? 10.902 -3.166 1.125 1.00 95.69 308 PHE A C 1
ATOM 2385 O O . PHE A 1 308 ? 11.803 -3.687 1.787 1.00 95.69 308 PHE A O 1
ATOM 2392 N N . LEU A 1 309 ? 9.611 -3.479 1.288 1.00 95.44 309 LEU A N 1
ATOM 2393 C CA . LEU A 1 309 ? 9.129 -4.404 2.320 1.00 95.44 309 LEU A CA 1
ATOM 2394 C C . LEU A 1 309 ? 9.356 -5.879 1.960 1.00 95.44 309 LEU A C 1
ATOM 2396 O O . LEU A 1 309 ? 9.655 -6.675 2.851 1.00 95.44 309 LEU A O 1
ATOM 2400 N N . ASP A 1 310 ? 9.294 -6.243 0.675 1.00 95.88 310 ASP A N 1
ATOM 2401 C CA . ASP A 1 310 ? 9.584 -7.600 0.199 1.00 95.88 310 ASP A CA 1
ATOM 2402 C C . ASP A 1 310 ? 10.663 -7.624 -0.905 1.00 95.88 310 ASP A C 1
ATOM 2404 O O . ASP A 1 310 ? 10.379 -7.842 -2.091 1.00 95.88 310 ASP A O 1
ATOM 2408 N N . PRO A 1 311 ? 11.949 -7.502 -0.522 1.00 94.75 311 PRO A N 1
ATOM 2409 C CA . PRO A 1 311 ? 13.069 -7.559 -1.459 1.00 94.75 311 PRO A CA 1
ATOM 2410 C C . PRO A 1 311 ? 13.338 -8.975 -2.003 1.00 94.75 311 PRO A C 1
ATOM 2412 O O . PRO A 1 311 ? 14.304 -9.172 -2.743 1.00 94.75 311 PRO A O 1
ATOM 2415 N N . LYS A 1 312 ? 12.546 -9.989 -1.619 1.00 94.62 312 LYS A N 1
ATOM 2416 C CA . LYS A 1 312 ? 12.743 -11.382 -2.045 1.00 94.62 312 LYS A CA 1
ATOM 2417 C C . LYS A 1 312 ? 11.794 -11.782 -3.164 1.00 94.62 312 LYS A C 1
ATOM 2419 O O . LYS A 1 312 ? 12.256 -12.403 -4.120 1.00 94.62 312 LYS A O 1
ATOM 2424 N N . HIS A 1 313 ? 10.509 -11.449 -3.058 1.00 95.25 313 HIS A N 1
ATOM 2425 C CA . HIS A 1 313 ? 9.504 -11.869 -4.042 1.00 95.25 313 HIS A CA 1
ATOM 2426 C C . HIS A 1 313 ? 8.965 -10.710 -4.886 1.00 95.25 313 HIS A C 1
ATOM 2428 O O . HIS A 1 313 ? 8.626 -10.929 -6.049 1.00 95.25 313 HIS A O 1
ATOM 2434 N N . HIS A 1 314 ? 8.977 -9.480 -4.366 1.00 96.69 314 HIS A N 1
ATOM 2435 C CA . HIS A 1 314 ? 8.424 -8.296 -5.032 1.00 96.69 314 HIS A CA 1
ATOM 2436 C C . HIS A 1 314 ? 9.517 -7.353 -5.549 1.00 96.69 314 HIS A C 1
ATOM 2438 O O . HIS A 1 314 ? 9.454 -6.134 -5.425 1.00 96.69 314 HIS A O 1
ATOM 2444 N N . THR A 1 315 ? 10.530 -7.928 -6.196 1.00 97.69 315 THR A N 1
ATOM 2445 C CA . THR A 1 315 ? 11.469 -7.175 -7.043 1.00 97.69 315 THR A CA 1
ATOM 2446 C C . THR A 1 315 ? 11.060 -7.281 -8.507 1.00 97.69 315 THR A C 1
ATOM 2448 O O . THR A 1 315 ? 10.312 -8.188 -8.890 1.00 97.69 315 THR A O 1
ATOM 2451 N N . VAL A 1 316 ? 11.576 -6.400 -9.366 1.00 97.56 316 VAL A N 1
ATOM 2452 C CA . VAL A 1 316 ? 11.386 -6.516 -10.820 1.00 97.56 316 VAL A CA 1
ATOM 2453 C C . VAL A 1 316 ? 11.857 -7.893 -11.289 1.00 97.56 316 VAL A C 1
ATOM 2455 O O . VAL A 1 316 ? 11.124 -8.616 -11.950 1.00 97.56 316 VAL A O 1
ATOM 2458 N N . THR A 1 317 ? 13.040 -8.336 -10.875 1.00 96.50 317 THR A N 1
ATOM 2459 C CA . THR A 1 317 ? 13.553 -9.651 -11.282 1.00 96.50 317 THR A CA 1
ATOM 2460 C C . THR A 1 317 ? 12.715 -10.806 -10.724 1.00 96.50 317 THR A C 1
ATOM 2462 O O . THR A 1 317 ? 12.368 -11.720 -11.472 1.00 96.50 317 THR A O 1
ATOM 2465 N N . ALA A 1 318 ? 12.372 -10.783 -9.430 1.00 96.69 318 ALA A N 1
ATOM 2466 C CA . ALA A 1 318 ? 11.654 -11.886 -8.789 1.00 96.69 318 ALA A CA 1
ATOM 2467 C C . ALA A 1 318 ? 10.213 -12.025 -9.297 1.00 96.69 318 ALA A C 1
ATOM 2469 O O . ALA A 1 318 ? 9.776 -13.141 -9.578 1.00 96.69 318 ALA A O 1
ATOM 2470 N N . SER A 1 319 ? 9.508 -10.907 -9.497 1.00 97.50 319 SER A N 1
ATOM 2471 C CA . SER A 1 319 ? 8.125 -10.920 -9.988 1.00 97.50 319 SER A CA 1
ATOM 2472 C C . SER A 1 319 ? 7.991 -11.538 -11.375 1.00 97.50 319 SER A C 1
ATOM 2474 O O . SER A 1 319 ? 7.089 -12.339 -11.619 1.00 97.50 319 SER A O 1
ATOM 2476 N N . PHE A 1 320 ? 8.931 -11.251 -12.275 1.00 96.94 320 PHE A N 1
ATOM 2477 C CA . PHE A 1 320 ? 8.959 -11.871 -13.597 1.00 96.94 320 PHE A CA 1
ATOM 2478 C C . PHE A 1 320 ? 9.426 -13.333 -13.575 1.00 96.94 320 PHE A C 1
ATOM 2480 O O . PHE A 1 320 ? 9.005 -14.105 -14.440 1.00 96.94 320 PHE A O 1
ATOM 2487 N N . ALA A 1 321 ? 10.272 -13.719 -12.615 1.00 95.69 321 ALA A N 1
ATOM 2488 C CA . ALA A 1 321 ? 10.774 -15.086 -12.481 1.00 95.69 321 ALA A CA 1
ATOM 2489 C C . ALA A 1 321 ? 9.718 -16.060 -11.925 1.00 95.69 321 ALA A C 1
ATOM 2491 O O . ALA A 1 321 ? 9.623 -17.189 -12.407 1.00 95.69 321 ALA A O 1
ATOM 2492 N N . ASP A 1 322 ? 8.912 -15.627 -10.949 1.00 94.56 322 ASP A N 1
ATOM 2493 C CA . ASP A 1 322 ? 7.803 -16.400 -10.380 1.00 94.56 322 ASP A CA 1
ATOM 2494 C C . ASP A 1 322 ? 6.538 -15.537 -10.254 1.00 94.56 322 ASP A C 1
ATOM 2496 O O . ASP A 1 322 ? 6.229 -14.949 -9.214 1.00 94.56 322 ASP A O 1
ATOM 2500 N N . GLN A 1 323 ? 5.754 -15.520 -11.331 1.00 92.06 323 GLN A N 1
ATOM 2501 C CA . GLN A 1 323 ? 4.509 -14.752 -11.408 1.00 92.06 323 GLN A CA 1
ATOM 2502 C C . GLN A 1 323 ? 3.409 -15.256 -10.464 1.00 92.06 323 GLN A C 1
ATOM 2504 O O . GLN A 1 323 ? 2.375 -14.600 -10.344 1.00 92.06 323 GLN A O 1
ATOM 2509 N N . THR A 1 324 ? 3.572 -16.427 -9.839 1.00 90.88 324 THR A N 1
ATOM 2510 C CA . THR A 1 324 ? 2.594 -16.922 -8.859 1.00 90.88 324 THR A CA 1
ATOM 2511 C C . THR A 1 324 ? 2.767 -16.257 -7.500 1.00 90.88 324 THR A C 1
ATOM 2513 O O . THR A 1 324 ? 1.801 -16.178 -6.748 1.00 90.88 324 THR A O 1
ATOM 2516 N N . LYS A 1 325 ? 3.974 -15.753 -7.205 1.00 90.31 325 LYS A N 1
ATOM 2517 C CA . LYS A 1 325 ? 4.327 -15.158 -5.911 1.00 90.31 325 LYS A CA 1
ATOM 2518 C C . LYS A 1 325 ? 4.665 -13.678 -5.965 1.00 90.31 325 LYS A C 1
ATOM 2520 O O . LYS A 1 325 ? 4.479 -13.012 -4.962 1.00 90.31 325 LYS A O 1
ATOM 2525 N N . GLY A 1 326 ? 5.175 -13.172 -7.086 1.00 93.44 326 GLY A N 1
ATOM 2526 C CA . GLY A 1 326 ? 5.603 -11.772 -7.179 1.00 93.44 326 GLY A CA 1
ATOM 2527 C C . GLY A 1 326 ? 4.613 -10.842 -7.878 1.00 93.44 326 GLY A C 1
ATOM 2528 O O . GLY A 1 326 ? 5.009 -9.775 -8.344 1.00 93.44 326 GLY A O 1
ATOM 2529 N N . LYS A 1 327 ? 3.345 -11.249 -8.021 1.00 96.38 327 LYS A N 1
ATOM 2530 C CA . LYS A 1 327 ? 2.283 -10.361 -8.512 1.00 96.38 327 LYS A CA 1
ATOM 2531 C C . LYS A 1 327 ? 1.756 -9.489 -7.380 1.00 96.38 327 LYS A C 1
ATOM 2533 O O . LYS A 1 327 ? 1.226 -10.015 -6.409 1.00 96.38 327 LYS A O 1
ATOM 2538 N N . ALA A 1 328 ? 1.752 -8.180 -7.598 1.00 96.81 328 ALA A N 1
ATOM 2539 C CA . ALA A 1 328 ? 1.047 -7.224 -6.753 1.00 96.81 328 ALA A CA 1
ATOM 2540 C C . ALA A 1 328 ? -0.384 -7.022 -7.287 1.00 96.81 328 ALA A C 1
ATOM 2542 O O . ALA A 1 328 ? -0.692 -6.036 -7.953 1.00 96.81 328 ALA A O 1
ATOM 2543 N N . ASP A 1 329 ? -1.263 -8.006 -7.074 1.00 96.81 329 ASP A N 1
ATOM 2544 C CA . ASP A 1 329 ? -2.664 -7.965 -7.526 1.00 96.81 329 ASP A CA 1
ATOM 2545 C C . ASP A 1 329 ? -3.599 -7.418 -6.435 1.00 96.81 329 ASP A C 1
ATOM 2547 O O . ASP A 1 329 ? -4.467 -8.135 -5.930 1.00 96.81 329 ASP A O 1
ATOM 2551 N N . THR A 1 330 ? -3.409 -6.150 -6.071 1.00 97.50 330 THR A N 1
ATOM 2552 C CA . THR A 1 330 ? -4.219 -5.442 -5.066 1.00 97.50 330 THR A CA 1
ATOM 2553 C C . THR A 1 330 ? -5.364 -4.660 -5.713 1.00 97.50 330 THR A C 1
ATOM 2555 O O . THR A 1 330 ? -5.379 -4.437 -6.929 1.00 97.50 330 THR A O 1
ATOM 2558 N N . GLU A 1 331 ? -6.343 -4.229 -4.914 1.00 96.81 331 GLU A N 1
ATOM 2559 C CA . GLU A 1 331 ? -7.445 -3.404 -5.426 1.00 96.81 331 GLU A CA 1
ATOM 2560 C C . GLU A 1 331 ? -6.943 -2.056 -5.962 1.00 96.81 331 GLU A C 1
ATOM 2562 O O . GLU A 1 331 ? -7.285 -1.683 -7.085 1.00 96.81 331 GLU A O 1
ATOM 2567 N N . ALA A 1 332 ? -6.019 -1.408 -5.245 1.00 97.69 332 ALA A N 1
ATOM 2568 C CA . ALA A 1 332 ? -5.348 -0.184 -5.684 1.00 97.69 332 ALA A CA 1
ATOM 2569 C C . ALA A 1 332 ? -4.708 -0.327 -7.077 1.00 97.69 332 ALA A C 1
ATOM 2571 O O . ALA A 1 332 ? -4.926 0.509 -7.957 1.00 97.69 332 ALA A O 1
ATOM 2572 N N . VAL A 1 333 ? -3.977 -1.422 -7.334 1.00 98.44 333 VAL A N 1
ATOM 2573 C CA . VAL A 1 333 ? -3.384 -1.688 -8.659 1.00 98.44 333 VAL A CA 1
ATOM 2574 C C . VAL A 1 333 ? -4.469 -1.842 -9.728 1.00 98.44 333 VAL A C 1
ATOM 2576 O O . VAL A 1 333 ? -4.346 -1.288 -10.822 1.00 98.44 333 VAL A O 1
ATOM 2579 N N . ARG A 1 334 ? -5.561 -2.564 -9.445 1.00 98.62 334 ARG A N 1
ATOM 2580 C CA . ARG A 1 334 ? -6.656 -2.757 -10.415 1.00 98.62 334 ARG A CA 1
ATOM 2581 C C . ARG A 1 334 ? -7.354 -1.445 -10.765 1.00 98.62 334 ARG A C 1
ATOM 2583 O O . ARG A 1 334 ? -7.640 -1.230 -11.944 1.00 98.62 334 ARG A O 1
ATOM 2590 N N . LEU A 1 335 ? -7.628 -0.593 -9.779 1.00 98.19 335 LEU A N 1
ATOM 2591 C CA . LEU A 1 335 ? -8.268 0.710 -9.978 1.00 98.19 335 LEU A CA 1
ATOM 2592 C C . LEU A 1 335 ? -7.336 1.674 -10.726 1.00 98.19 335 LEU A C 1
ATOM 2594 O O . LEU A 1 335 ? -7.723 2.245 -11.749 1.00 98.19 335 LEU A O 1
ATOM 2598 N N . ALA A 1 336 ? -6.064 1.752 -10.329 1.00 98.31 336 ALA A N 1
ATOM 2599 C CA . ALA A 1 336 ? -5.066 2.557 -11.030 1.00 98.31 336 ALA A CA 1
ATOM 2600 C C . ALA A 1 336 ? -4.898 2.134 -12.501 1.00 98.31 336 ALA A C 1
ATOM 2602 O O . ALA A 1 336 ? -4.843 2.985 -13.389 1.00 98.31 336 ALA A O 1
ATOM 2603 N N . LEU A 1 337 ? -4.898 0.829 -12.807 1.00 98.25 337 LEU A N 1
ATOM 2604 C CA . LEU A 1 337 ? -4.844 0.343 -14.194 1.00 98.25 337 LEU A CA 1
ATOM 2605 C C . LEU A 1 337 ? -6.081 0.750 -15.017 1.00 98.25 337 LEU A C 1
ATOM 2607 O O . LEU A 1 337 ? -5.958 1.018 -16.219 1.00 98.25 337 LEU A O 1
ATOM 2611 N N . LYS A 1 338 ? -7.260 0.873 -14.392 1.00 98.00 338 LYS A N 1
ATOM 2612 C CA . LYS A 1 338 ? -8.469 1.426 -15.036 1.00 98.00 338 LYS A CA 1
ATOM 2613 C C . LYS A 1 338 ? -8.381 2.939 -15.272 1.00 98.00 338 LYS A C 1
ATOM 2615 O O . LYS A 1 338 ? -9.140 3.466 -16.081 1.00 98.00 338 LYS A O 1
ATOM 2620 N N . GLY A 1 339 ? -7.397 3.612 -14.679 1.00 97.56 339 GLY A N 1
ATOM 2621 C CA . GLY A 1 339 ? -7.144 5.043 -14.837 1.00 97.56 339 GLY A CA 1
ATOM 2622 C C . GLY A 1 339 ? -7.559 5.882 -13.630 1.00 97.56 339 GLY A C 1
ATOM 2623 O O . GLY A 1 339 ? -7.577 7.105 -13.735 1.00 97.56 339 GLY A O 1
ATOM 2624 N N . GLU A 1 340 ? -7.898 5.251 -12.508 1.00 97.88 340 GLU A N 1
ATOM 2625 C CA . GLU A 1 340 ? -8.347 5.949 -11.306 1.00 97.88 340 GLU A CA 1
ATOM 2626 C C . GLU A 1 340 ? -7.159 6.448 -10.476 1.00 97.88 340 GLU A C 1
ATOM 2628 O O . GLU A 1 340 ? -6.142 5.771 -10.330 1.00 97.88 340 GLU A O 1
ATOM 2633 N N . THR A 1 341 ? -7.282 7.662 -9.944 1.00 98.25 341 THR A N 1
ATOM 2634 C CA . THR A 1 341 ? -6.366 8.217 -8.942 1.00 98.25 341 THR A CA 1
ATOM 2635 C C . THR A 1 341 ? -7.170 8.434 -7.681 1.00 98.25 341 THR A C 1
ATOM 2637 O O . THR A 1 341 ? -8.129 9.202 -7.711 1.00 98.25 341 THR A O 1
ATOM 2640 N N . ALA A 1 342 ? -6.795 7.751 -6.611 1.00 95.50 342 ALA A N 1
ATOM 2641 C CA . ALA A 1 342 ? -7.487 7.818 -5.337 1.00 95.50 342 ALA A CA 1
ATOM 2642 C C . ALA A 1 342 ? -6.543 7.398 -4.207 1.00 95.50 342 ALA A C 1
ATOM 2644 O O . ALA A 1 342 ? -5.401 6.980 -4.446 1.00 95.50 342 ALA A O 1
ATOM 2645 N N . SER A 1 343 ? -7.059 7.522 -2.993 1.00 93.25 343 SER A N 1
ATOM 2646 C CA . SER A 1 343 ? -6.462 7.000 -1.779 1.00 93.25 343 SER A CA 1
ATOM 2647 C C . SER A 1 343 ? -7.531 6.223 -1.021 1.00 93.25 343 SER A C 1
ATOM 2649 O O . SER A 1 343 ? -8.673 6.672 -0.974 1.00 93.25 343 SER A O 1
ATOM 2651 N N . ASP A 1 344 ? -7.184 5.057 -0.487 1.00 89.94 344 ASP A N 1
ATOM 2652 C CA . ASP A 1 344 ? -8.127 4.195 0.233 1.00 89.94 344 ASP A CA 1
ATOM 2653 C C . ASP A 1 344 ? -7.381 3.268 1.206 1.00 89.94 344 ASP A C 1
ATOM 2655 O O . ASP A 1 344 ? -6.162 3.085 1.092 1.00 89.94 344 ASP A O 1
ATOM 2659 N N . ILE A 1 345 ? -8.100 2.664 2.152 1.00 89.06 345 ILE A N 1
ATOM 2660 C CA . ILE A 1 345 ? -7.576 1.572 2.972 1.00 89.06 345 ILE A CA 1
ATOM 2661 C C . ILE A 1 345 ? -7.829 0.253 2.243 1.00 89.06 345 ILE A C 1
ATOM 2663 O O . ILE A 1 345 ? -8.966 -0.158 2.026 1.00 89.06 345 ILE A O 1
ATOM 2667 N N . ILE A 1 346 ? -6.755 -0.447 1.889 1.00 90.69 346 ILE A N 1
ATOM 2668 C CA . ILE A 1 346 ? -6.822 -1.721 1.166 1.00 90.69 346 ILE A CA 1
ATOM 2669 C C . ILE A 1 346 ? -5.941 -2.776 1.825 1.00 90.69 346 ILE A C 1
ATOM 2671 O O . ILE A 1 346 ? -5.156 -2.487 2.721 1.00 90.69 346 ILE A O 1
ATOM 2675 N N . ILE A 1 347 ? -6.047 -4.013 1.345 1.00 90.94 347 ILE A N 1
ATOM 2676 C CA . ILE A 1 347 ? -5.098 -5.074 1.677 1.00 90.94 347 ILE A CA 1
ATOM 2677 C C . ILE A 1 347 ? -3.942 -5.052 0.671 1.00 90.94 347 ILE A C 1
ATOM 2679 O O . ILE A 1 347 ? -4.175 -5.163 -0.539 1.00 90.94 347 ILE A O 1
ATOM 2683 N N . ASP A 1 348 ? -2.714 -4.913 1.172 1.00 93.94 348 ASP A N 1
ATOM 2684 C CA . ASP A 1 348 ? -1.489 -4.937 0.371 1.00 93.94 348 ASP A CA 1
ATOM 2685 C C . ASP A 1 348 ? -1.186 -6.343 -0.186 1.00 93.94 348 ASP A C 1
ATOM 2687 O O . ASP A 1 348 ? -1.877 -7.333 0.078 1.00 93.94 348 ASP A O 1
ATOM 2691 N N . TYR A 1 349 ? -0.118 -6.459 -0.975 1.00 92.69 349 TYR A N 1
ATOM 2692 C CA . TYR A 1 349 ? 0.310 -7.744 -1.535 1.00 92.69 349 TYR A CA 1
ATOM 2693 C C . TYR A 1 349 ? 0.872 -8.719 -0.472 1.00 92.69 349 TYR A C 1
ATOM 2695 O O . TYR A 1 349 ? 1.035 -9.904 -0.766 1.00 92.69 349 TYR A O 1
ATOM 2703 N N . ASN A 1 350 ? 1.137 -8.252 0.756 1.00 91.06 350 ASN A N 1
ATOM 2704 C CA . ASN A 1 350 ? 1.542 -9.072 1.902 1.00 91.06 350 ASN A CA 1
ATOM 2705 C C . ASN A 1 350 ? 0.350 -9.532 2.763 1.00 91.06 350 ASN A C 1
ATOM 2707 O O . ASN A 1 350 ? 0.543 -10.330 3.682 1.00 91.06 350 ASN A O 1
ATOM 2711 N N . GLY A 1 351 ? -0.870 -9.069 2.472 1.00 88.75 351 GLY A N 1
ATOM 2712 C CA . GLY A 1 351 ? -2.071 -9.393 3.237 1.00 88.75 351 GLY A CA 1
ATOM 2713 C C . GLY A 1 351 ? -2.340 -8.472 4.432 1.00 88.75 351 GLY A C 1
ATOM 2714 O O . GLY A 1 351 ? -3.197 -8.803 5.250 1.00 88.75 351 GLY A O 1
ATOM 2715 N N . ASN A 1 352 ? -1.643 -7.341 4.546 1.00 88.50 352 ASN A N 1
ATOM 2716 C CA . ASN A 1 352 ? -1.818 -6.371 5.626 1.00 88.50 352 ASN A CA 1
ATOM 2717 C C . ASN A 1 352 ? -2.735 -5.220 5.192 1.00 88.50 352 ASN A C 1
ATOM 2719 O O . ASN A 1 352 ? -2.670 -4.793 4.037 1.00 88.50 352 ASN A O 1
ATOM 2723 N N . PRO A 1 353 ? -3.563 -4.673 6.097 1.00 88.44 353 PRO A N 1
ATOM 2724 C CA . PRO A 1 353 ? -4.293 -3.448 5.818 1.00 88.44 353 PRO A CA 1
ATOM 2725 C C . PRO A 1 353 ? -3.335 -2.249 5.793 1.00 88.44 353 PRO A C 1
ATOM 2727 O O . PRO A 1 353 ? -2.601 -1.989 6.750 1.00 88.44 353 PRO A O 1
ATOM 2730 N N . VAL A 1 354 ? -3.363 -1.504 4.694 1.00 93.50 354 VAL A N 1
ATOM 2731 C CA . VAL A 1 354 ? -2.515 -0.333 4.449 1.00 93.50 354 VAL A CA 1
ATOM 2732 C C . VAL A 1 354 ? -3.363 0.842 3.982 1.00 93.50 354 VAL A C 1
ATOM 2734 O O . VAL A 1 354 ? -4.364 0.653 3.291 1.00 93.50 354 VAL A O 1
ATOM 2737 N N . LEU A 1 355 ? -2.937 2.064 4.301 1.00 93.50 355 LEU A N 1
ATOM 2738 C CA . LEU A 1 355 ? -3.374 3.226 3.531 1.00 93.50 355 LEU A CA 1
ATOM 2739 C C . LEU A 1 355 ? -2.608 3.184 2.218 1.00 93.50 355 LEU A C 1
ATOM 2741 O O . LEU A 1 355 ? -1.377 3.143 2.233 1.00 93.50 355 LEU A O 1
ATOM 2745 N N . SER A 1 356 ? -3.321 3.221 1.101 1.00 96.25 356 SER A N 1
ATOM 2746 C CA . SER A 1 356 ? -2.734 3.207 -0.233 1.00 96.25 356 SER A CA 1
ATOM 2747 C C . SER A 1 356 ? -3.171 4.434 -1.005 1.00 96.25 356 SER A C 1
ATOM 2749 O O . SER A 1 356 ? -4.360 4.659 -1.200 1.00 96.25 356 SER A O 1
ATOM 2751 N N . SER A 1 357 ? -2.201 5.215 -1.469 1.00 98.00 357 SER A N 1
ATOM 2752 C CA . SER A 1 357 ? -2.398 6.284 -2.442 1.00 98.00 357 SER A CA 1
ATOM 2753 C C . SER A 1 357 ? -1.877 5.813 -3.795 1.00 98.00 357 SER A C 1
ATOM 2755 O O . SER A 1 357 ? -0.691 5.498 -3.942 1.00 98.00 357 SER A O 1
ATOM 2757 N N . PHE A 1 358 ? -2.743 5.779 -4.810 1.00 98.56 358 PHE A N 1
ATOM 2758 C CA . PHE A 1 358 ? -2.423 5.194 -6.114 1.00 98.56 358 PHE A CA 1
ATOM 2759 C C . PHE A 1 358 ? -2.852 6.073 -7.295 1.00 98.56 358 PHE A C 1
ATOM 2761 O O . PHE A 1 358 ? -3.721 6.934 -7.176 1.00 98.56 358 PHE A O 1
ATOM 2768 N N . SER A 1 359 ? -2.187 5.907 -8.444 1.00 98.69 359 SER A N 1
ATOM 2769 C CA . SER A 1 359 ? -2.493 6.637 -9.688 1.00 98.69 359 SER A CA 1
ATOM 2770 C C . SER A 1 359 ? -1.932 5.918 -10.928 1.00 98.69 359 SER A C 1
ATOM 2772 O O . SER A 1 359 ? -0.867 5.291 -10.832 1.00 98.69 359 SER A O 1
ATOM 2774 N N . PRO A 1 360 ? -2.578 6.007 -12.111 1.00 98.56 360 PRO A N 1
ATOM 2775 C CA . PRO A 1 360 ? -1.982 5.596 -13.378 1.00 98.56 360 PRO A CA 1
ATOM 2776 C C . PRO A 1 360 ? -0.767 6.453 -13.745 1.00 98.56 360 PRO A C 1
ATOM 2778 O O . PRO A 1 360 ? -0.763 7.676 -13.627 1.00 98.56 360 PRO A O 1
ATOM 2781 N N . LEU A 1 361 ? 0.248 5.820 -14.313 1.00 98.31 361 LEU A N 1
ATOM 2782 C CA . LEU A 1 361 ? 1.366 6.471 -14.979 1.00 98.31 361 LEU A CA 1
ATOM 2783 C C . LEU A 1 361 ? 1.395 6.009 -16.436 1.00 98.31 361 LEU A C 1
ATOM 2785 O O . LEU A 1 361 ? 1.861 4.914 -16.749 1.00 98.31 361 LEU A O 1
ATOM 2789 N N . ASP A 1 362 ? 0.892 6.861 -17.325 1.00 97.75 362 ASP A N 1
ATOM 2790 C CA . ASP A 1 362 ? 0.867 6.596 -18.759 1.00 97.75 362 ASP A CA 1
ATOM 2791 C C . ASP A 1 362 ? 2.152 7.092 -19.434 1.00 97.75 362 ASP A C 1
ATOM 2793 O O . ASP A 1 362 ? 2.499 8.276 -19.381 1.00 97.75 362 ASP A O 1
ATOM 2797 N N . PHE A 1 363 ? 2.842 6.187 -20.128 1.00 96.69 363 PHE A N 1
ATOM 2798 C CA . PHE A 1 363 ? 4.022 6.495 -20.924 1.00 96.69 363 PHE A CA 1
ATOM 2799 C C . PHE A 1 363 ? 3.982 5.755 -22.263 1.00 96.69 363 PHE A C 1
ATOM 2801 O O . PHE A 1 363 ? 4.004 4.529 -22.329 1.00 96.69 363 PHE A O 1
ATOM 2808 N N . MET A 1 364 ? 3.919 6.517 -23.359 1.00 94.56 364 MET A N 1
ATOM 2809 C CA . MET A 1 364 ? 4.005 6.003 -24.735 1.00 94.56 364 MET A CA 1
ATOM 2810 C C . MET A 1 364 ? 3.054 4.827 -25.055 1.00 94.56 364 MET A C 1
ATOM 2812 O O . MET A 1 364 ? 3.409 3.906 -25.791 1.00 94.56 364 MET A O 1
ATOM 2816 N N . GLY A 1 365 ? 1.827 4.877 -24.529 1.00 91.44 365 GLY A N 1
ATOM 2817 C CA . GLY A 1 365 ? 0.796 3.855 -24.755 1.00 91.44 365 GLY A CA 1
ATOM 2818 C C . GLY A 1 365 ? 0.876 2.645 -23.821 1.00 91.44 365 GLY A C 1
ATOM 2819 O O . GLY A 1 365 ? 0.096 1.711 -23.982 1.00 91.44 365 GLY A O 1
ATOM 2820 N N . VAL A 1 366 ? 1.790 2.661 -22.851 1.00 95.38 366 VAL A N 1
ATOM 2821 C CA . VAL A 1 366 ? 1.851 1.706 -21.742 1.00 95.38 366 VAL A CA 1
ATOM 2822 C C . VAL A 1 366 ? 1.389 2.409 -20.474 1.00 95.38 366 VAL A C 1
ATOM 2824 O O . VAL A 1 366 ? 1.781 3.547 -20.219 1.00 95.38 366 VAL A O 1
ATOM 2827 N N . ARG A 1 367 ? 0.574 1.714 -19.683 1.00 97.75 367 ARG A N 1
ATOM 2828 C CA . ARG A 1 367 ? 0.120 2.176 -18.375 1.00 97.75 367 ARG A CA 1
ATOM 2829 C C . ARG A 1 367 ? 0.800 1.377 -17.280 1.00 97.75 367 ARG A C 1
ATOM 2831 O O . ARG A 1 367 ? 0.618 0.164 -17.208 1.00 97.75 367 ARG A O 1
ATOM 2838 N N . TRP A 1 368 ? 1.545 2.063 -16.430 1.00 98.44 368 TRP A N 1
ATOM 2839 C CA . TRP A 1 368 ? 1.951 1.555 -15.125 1.00 98.44 368 TRP A CA 1
ATOM 2840 C C . TRP A 1 368 ? 1.047 2.141 -14.043 1.00 98.44 368 TRP A C 1
ATOM 2842 O O . TRP A 1 368 ? 0.247 3.039 -14.302 1.00 98.44 368 TRP A O 1
ATOM 2852 N N . THR A 1 369 ? 1.190 1.650 -12.824 1.00 98.62 369 THR A N 1
ATOM 2853 C CA . THR A 1 369 ? 0.587 2.228 -11.625 1.00 98.62 369 THR A CA 1
ATOM 2854 C C . THR A 1 369 ? 1.695 2.667 -10.686 1.00 98.62 369 THR A C 1
ATOM 2856 O O . THR A 1 369 ? 2.706 1.978 -10.565 1.00 98.62 369 THR A O 1
ATOM 2859 N N . VAL A 1 370 ? 1.512 3.806 -10.028 1.00 98.69 370 VAL A N 1
ATOM 2860 C CA . VAL A 1 370 ? 2.391 4.293 -8.959 1.00 98.69 370 VAL A CA 1
ATOM 2861 C C . VAL A 1 370 ? 1.616 4.185 -7.661 1.00 98.69 370 VAL A C 1
ATOM 2863 O O . VAL A 1 370 ? 0.495 4.690 -7.596 1.00 98.69 370 VAL A O 1
ATOM 2866 N N . LEU A 1 371 ? 2.208 3.545 -6.656 1.00 98.44 371 LEU A N 1
ATOM 2867 C CA . LEU A 1 371 ? 1.618 3.379 -5.334 1.00 98.44 371 LEU A CA 1
ATOM 2868 C C . LEU A 1 371 ? 2.546 3.962 -4.269 1.00 98.44 371 LEU A C 1
ATOM 2870 O O . LEU A 1 371 ? 3.771 3.860 -4.383 1.00 98.44 371 LEU A O 1
ATOM 2874 N N . ALA A 1 372 ? 1.948 4.571 -3.251 1.00 98.31 372 ALA A N 1
ATOM 2875 C CA . ALA A 1 372 ? 2.576 4.906 -1.983 1.00 98.31 372 ALA A CA 1
ATOM 2876 C C . ALA A 1 372 ? 1.711 4.337 -0.861 1.00 98.31 372 ALA A C 1
ATOM 2878 O O . ALA A 1 372 ? 0.532 4.674 -0.770 1.00 98.31 372 ALA A O 1
ATOM 2879 N N . GLU A 1 373 ? 2.293 3.472 -0.038 1.00 97.38 373 GLU A N 1
ATOM 2880 C CA . GLU A 1 373 ? 1.557 2.701 0.964 1.00 97.38 373 GLU A CA 1
ATOM 2881 C C . GLU A 1 373 ? 2.236 2.792 2.327 1.00 97.38 373 GLU A C 1
ATOM 2883 O O . GLU A 1 373 ? 3.451 2.986 2.402 1.00 97.38 373 GLU A O 1
ATOM 2888 N N . ILE A 1 374 ? 1.453 2.670 3.399 1.00 95.69 374 ILE A N 1
ATOM 2889 C CA . ILE A 1 374 ? 1.926 2.567 4.787 1.00 95.69 374 ILE A CA 1
ATOM 2890 C C . ILE A 1 374 ? 0.949 1.712 5.599 1.00 95.69 374 ILE A C 1
ATOM 2892 O O . ILE A 1 374 ? -0.255 1.734 5.341 1.00 95.69 374 ILE A O 1
ATOM 2896 N N . ASP A 1 375 ? 1.450 0.986 6.595 1.00 93.25 375 ASP A N 1
ATOM 2897 C CA . ASP A 1 375 ? 0.604 0.209 7.501 1.00 93.25 375 ASP A CA 1
ATOM 2898 C C . ASP A 1 375 ? -0.392 1.116 8.243 1.00 93.25 375 ASP A C 1
ATOM 2900 O O . ASP A 1 375 ? -0.029 2.185 8.751 1.00 93.25 375 ASP A O 1
ATOM 2904 N N . VAL A 1 376 ? -1.650 0.672 8.311 1.00 89.50 376 VAL A N 1
ATOM 2905 C CA . VAL A 1 376 ? -2.750 1.391 8.970 1.00 89.50 376 VAL A CA 1
ATOM 2906 C C . VAL A 1 376 ? -2.411 1.741 10.425 1.00 89.50 376 VAL A C 1
ATOM 2908 O O . VAL A 1 376 ? -2.676 2.857 10.874 1.00 89.50 376 VAL A O 1
ATOM 2911 N N . ALA A 1 377 ? -1.783 0.828 11.172 1.00 86.88 377 ALA A N 1
ATOM 2912 C CA . ALA A 1 377 ? -1.427 1.078 12.563 1.00 86.88 377 ALA A CA 1
ATOM 2913 C C . ALA A 1 377 ? -0.297 2.110 12.688 1.00 86.88 377 ALA A C 1
ATOM 2915 O O . ALA A 1 377 ? -0.333 2.934 13.598 1.00 86.88 377 ALA A O 1
ATOM 2916 N N . GLU A 1 378 ? 0.687 2.130 11.781 1.00 88.94 378 GLU A N 1
ATOM 2917 C CA . GLU A 1 378 ? 1.728 3.168 11.819 1.00 88.94 378 GLU A CA 1
ATOM 2918 C C . GLU A 1 378 ? 1.175 4.555 11.468 1.00 88.94 378 GLU A C 1
ATOM 2920 O O . GLU A 1 378 ? 1.589 5.545 12.075 1.00 88.94 378 GLU A O 1
ATOM 2925 N N . ALA A 1 379 ? 0.239 4.634 10.519 1.00 88.25 379 ALA A N 1
ATOM 2926 C CA . ALA A 1 379 ? -0.394 5.895 10.148 1.00 88.25 379 ALA A CA 1
ATOM 2927 C C . ALA A 1 379 ? -1.243 6.478 11.284 1.00 88.25 379 ALA A C 1
ATOM 2929 O O . ALA A 1 379 ? -1.190 7.682 11.533 1.00 88.25 379 ALA A O 1
ATOM 2930 N N . PHE A 1 380 ? -2.013 5.632 11.975 1.00 85.75 380 PHE A N 1
ATOM 2931 C CA . PHE A 1 380 ? -3.035 6.091 12.919 1.00 85.75 380 PHE A CA 1
ATOM 2932 C C . PHE A 1 380 ? -2.622 6.044 14.379 1.00 85.75 380 PHE A C 1
ATOM 2934 O O . PHE A 1 380 ? -3.304 6.637 15.208 1.00 85.75 380 PHE A O 1
ATOM 2941 N N . VAL A 1 381 ? -1.518 5.381 14.722 1.00 87.69 381 VAL A N 1
ATOM 2942 C CA . VAL A 1 381 ? -1.070 5.245 16.112 1.00 87.69 381 VAL A CA 1
ATOM 2943 C C . VAL A 1 381 ? 0.249 5.996 16.313 1.00 87.69 381 VAL A C 1
ATOM 2945 O O . VAL A 1 381 ? 1.331 5.395 16.311 1.00 87.69 381 VAL A O 1
ATOM 2948 N N . PRO A 1 382 ? 0.198 7.326 16.538 1.00 84.88 382 PRO A N 1
ATOM 2949 C CA . PRO A 1 382 ? 1.380 8.105 16.852 1.00 84.88 382 PRO A CA 1
ATOM 2950 C C . PRO A 1 382 ? 2.115 7.501 18.042 1.00 84.88 382 PRO A C 1
ATOM 2952 O O . PRO A 1 382 ? 1.536 7.246 19.101 1.00 84.88 382 PRO A O 1
ATOM 2955 N N . THR A 1 383 ? 3.416 7.303 17.877 1.00 86.06 383 THR A N 1
ATOM 2956 C CA . THR A 1 383 ? 4.295 6.864 18.959 1.00 86.06 383 THR A CA 1
ATOM 2957 C C . THR A 1 383 ? 5.133 8.050 19.408 1.00 86.06 383 THR A C 1
ATOM 2959 O O . THR A 1 383 ? 5.835 8.664 18.603 1.00 86.06 383 THR A O 1
ATOM 2962 N N . SER A 1 384 ? 5.073 8.399 20.690 1.00 82.94 384 SER A N 1
ATOM 2963 C CA . SER A 1 384 ? 5.907 9.474 21.228 1.00 82.94 384 SER A CA 1
ATOM 2964 C C . SER A 1 384 ? 7.373 9.055 21.363 1.00 82.94 384 SER A C 1
ATOM 2966 O O . SER A 1 384 ? 7.725 7.883 21.250 1.00 82.94 384 SER A O 1
ATOM 2968 N N . ALA A 1 385 ? 8.252 10.025 21.633 1.00 81.31 385 ALA A N 1
ATOM 2969 C CA . ALA A 1 385 ? 9.699 9.802 21.729 1.00 81.31 385 ALA A CA 1
ATOM 2970 C C . ALA A 1 385 ? 10.115 8.759 22.791 1.00 81.31 385 ALA A C 1
ATOM 2972 O O . ALA A 1 385 ? 11.174 8.152 22.673 1.00 81.31 385 ALA A O 1
ATOM 2973 N N . ASP A 1 386 ? 9.282 8.535 23.809 1.00 85.06 386 ASP A N 1
ATOM 2974 C CA . ASP A 1 386 ? 9.442 7.504 24.846 1.00 85.06 386 ASP A CA 1
ATOM 2975 C C . ASP A 1 386 ? 8.972 6.100 24.403 1.00 85.06 386 ASP A C 1
ATOM 2977 O O . ASP A 1 386 ? 8.960 5.174 25.212 1.00 85.06 386 ASP A O 1
ATOM 2981 N N . GLY A 1 387 ? 8.574 5.932 23.138 1.00 83.31 387 GLY A N 1
ATOM 2982 C CA . GLY A 1 387 ? 8.131 4.661 22.566 1.00 83.31 387 GLY A CA 1
ATOM 2983 C C . GLY A 1 387 ? 6.703 4.258 22.933 1.00 83.31 387 GLY A C 1
ATOM 2984 O O . GLY A 1 387 ? 6.299 3.141 22.622 1.00 83.31 387 GLY A O 1
ATOM 2985 N N . LYS A 1 388 ? 5.937 5.130 23.599 1.00 86.00 388 LYS A N 1
ATOM 2986 C CA . LYS A 1 388 ? 4.551 4.847 23.986 1.00 86.00 388 LYS A CA 1
ATOM 2987 C C . LYS A 1 388 ? 3.566 5.326 22.919 1.00 86.00 388 LYS A C 1
ATOM 2989 O O . LYS A 1 388 ? 3.647 6.458 22.449 1.00 86.00 388 LYS A O 1
ATOM 2994 N N . GLU A 1 389 ? 2.619 4.464 22.578 1.00 91.06 389 GLU A N 1
ATOM 2995 C CA . GLU A 1 389 ? 1.531 4.743 21.638 1.00 91.06 389 GLU A CA 1
ATOM 2996 C C . GLU A 1 389 ? 0.518 5.729 22.247 1.00 91.06 389 GLU A C 1
ATOM 2998 O O . GLU A 1 389 ? 0.194 5.643 23.437 1.00 91.06 389 GLU A O 1
ATOM 3003 N N . PHE A 1 390 ? 0.007 6.664 21.441 1.00 91.69 390 PHE A N 1
ATOM 3004 C CA . PHE A 1 390 ? -0.958 7.686 21.863 1.00 91.69 390 PHE A CA 1
ATOM 3005 C C . PHE A 1 390 ? -2.186 7.081 22.559 1.00 91.69 390 PHE A C 1
ATOM 3007 O O . PHE A 1 390 ? -2.510 7.462 23.684 1.00 91.69 390 PHE A O 1
ATOM 3014 N N . TYR A 1 391 ? -2.821 6.088 21.934 1.00 92.75 391 TYR A N 1
ATOM 3015 C CA . TYR A 1 391 ? -4.015 5.446 22.482 1.00 92.75 391 TYR A CA 1
ATOM 3016 C C . TYR A 1 391 ? -3.735 4.691 23.778 1.00 92.75 391 TYR A C 1
ATOM 3018 O O . TYR A 1 391 ? -4.546 4.747 24.698 1.00 92.75 391 TYR A O 1
ATOM 3026 N N . LYS A 1 392 ? -2.553 4.077 23.921 1.00 92.62 392 LYS A N 1
ATOM 3027 C CA . LYS A 1 392 ? -2.155 3.460 25.191 1.00 92.62 392 LYS A CA 1
ATOM 3028 C C . LYS A 1 392 ? -2.055 4.492 26.316 1.00 92.62 392 LYS A C 1
ATOM 3030 O O . LYS A 1 392 ? -2.538 4.238 27.415 1.00 92.62 392 LYS A O 1
ATOM 3035 N N . LYS A 1 393 ? -1.485 5.674 26.042 1.00 92.44 393 LYS A N 1
ATOM 3036 C CA . LYS A 1 393 ? -1.454 6.782 27.016 1.00 92.44 393 LYS A CA 1
ATOM 3037 C C . LYS A 1 393 ? -2.854 7.259 27.380 1.00 92.44 393 LYS A C 1
ATOM 3039 O O . LYS A 1 393 ? -3.088 7.584 28.538 1.00 92.44 393 LYS A O 1
ATOM 3044 N N . TYR A 1 394 ? -3.759 7.308 26.406 1.00 92.69 394 TYR A N 1
ATOM 3045 C CA . TYR A 1 394 ? -5.143 7.701 26.639 1.00 92.69 394 TYR A CA 1
ATOM 3046 C C . TYR A 1 394 ? -5.860 6.699 27.550 1.00 92.69 394 TYR A C 1
ATOM 3048 O O . TYR A 1 394 ? -6.437 7.089 28.561 1.00 92.69 394 TYR A O 1
ATOM 3056 N N . VAL A 1 395 ? -5.745 5.403 27.250 1.00 93.50 395 VAL A N 1
ATOM 3057 C CA . VAL A 1 395 ? -6.305 4.324 28.076 1.00 93.50 395 VAL A CA 1
ATOM 3058 C C . VAL A 1 395 ? -5.796 4.412 29.518 1.00 93.50 395 VAL A C 1
ATOM 3060 O O . VAL A 1 395 ? -6.604 4.416 30.446 1.00 93.50 395 VAL A O 1
ATOM 3063 N N . ASP A 1 396 ? -4.483 4.586 29.704 1.00 92.19 396 ASP A N 1
ATOM 3064 C CA . ASP A 1 396 ? -3.867 4.717 31.031 1.00 92.19 396 ASP A CA 1
ATOM 3065 C C . ASP A 1 396 ? -4.326 5.986 31.778 1.00 92.19 396 ASP A C 1
ATOM 3067 O O . ASP A 1 396 ? -4.507 5.957 32.994 1.00 92.19 396 ASP A O 1
ATOM 3071 N N . ALA A 1 397 ? -4.501 7.109 31.073 1.00 92.06 397 ALA A N 1
ATOM 3072 C CA . ALA A 1 397 ? -4.843 8.396 31.680 1.00 92.06 397 ALA A CA 1
ATOM 3073 C C . ALA A 1 397 ? -6.321 8.509 32.081 1.00 92.06 397 ALA A C 1
ATOM 3075 O O . ALA A 1 397 ? -6.627 9.135 33.094 1.00 92.06 397 ALA A O 1
ATOM 3076 N N . TYR A 1 398 ? -7.223 7.915 31.297 1.00 91.25 398 TYR A N 1
ATOM 3077 C CA . TYR A 1 398 ? -8.673 8.017 31.497 1.00 91.25 398 TYR A CA 1
ATOM 3078 C C . TYR A 1 398 ? -9.288 6.764 32.144 1.00 91.25 398 TYR A C 1
ATOM 3080 O O . TYR A 1 398 ? -10.489 6.731 32.401 1.00 91.25 398 TYR A O 1
ATOM 3088 N N . GLY A 1 399 ? -8.467 5.757 32.463 1.00 91.56 399 GLY A N 1
ATOM 3089 C CA . GLY A 1 399 ? -8.883 4.590 33.242 1.00 91.56 399 GLY A CA 1
ATOM 3090 C C . GLY A 1 399 ? -9.743 3.603 32.458 1.00 91.56 399 GLY A C 1
ATOM 3091 O O . GLY A 1 399 ? -10.651 3.003 33.029 1.00 91.56 399 GLY A O 1
ATOM 3092 N N . TYR A 1 400 ? -9.478 3.441 31.162 1.00 94.50 400 TYR A N 1
ATOM 3093 C CA . TYR A 1 400 ? -10.102 2.399 30.345 1.00 94.50 400 TYR A CA 1
ATOM 3094 C C . TYR A 1 400 ? -9.386 1.063 30.520 1.00 94.50 400 TYR A C 1
ATOM 3096 O O . TYR A 1 400 ? -8.204 1.029 30.863 1.00 94.50 400 TYR A O 1
ATOM 3104 N N . TYR A 1 401 ? -10.091 -0.041 30.264 1.00 93.69 401 TYR A N 1
ATOM 3105 C CA . TYR A 1 401 ? -9.444 -1.351 30.255 1.00 93.69 401 TYR A CA 1
ATOM 3106 C C . TYR A 1 401 ? -8.668 -1.570 28.954 1.00 93.69 401 TYR A C 1
ATOM 3108 O O . TYR A 1 401 ? -7.499 -1.923 29.002 1.00 93.69 401 TYR A O 1
ATOM 3116 N N . ASP A 1 402 ? -9.293 -1.311 27.804 1.00 96.38 402 ASP A N 1
ATOM 3117 C CA . ASP A 1 402 ? -8.662 -1.391 26.483 1.00 96.38 402 ASP A CA 1
ATOM 3118 C C . ASP A 1 402 ? -9.336 -0.409 25.503 1.00 96.38 402 ASP A C 1
ATOM 3120 O O . ASP A 1 402 ? -10.427 0.113 25.762 1.00 96.38 402 ASP A O 1
ATOM 3124 N N . LEU A 1 403 ? -8.668 -0.150 24.380 1.00 96.81 403 LEU A N 1
ATOM 3125 C CA . LEU A 1 403 ? -9.146 0.647 23.253 1.00 96.81 403 LEU A CA 1
ATOM 3126 C C . LEU A 1 403 ? -8.894 -0.127 21.969 1.00 96.81 403 LEU A C 1
ATOM 3128 O O . LEU A 1 403 ? -7.796 -0.634 21.767 1.00 96.81 403 LEU A O 1
ATOM 3132 N N . PHE A 1 404 ? -9.885 -0.141 21.085 1.00 97.25 404 PHE A N 1
ATOM 3133 C CA . PHE A 1 404 ? -9.862 -0.848 19.813 1.00 97.25 404 PHE A CA 1
ATOM 3134 C C . PHE A 1 404 ? -10.019 0.137 18.660 1.00 97.25 404 PHE A C 1
ATOM 3136 O O . PHE A 1 404 ? -10.887 1.011 18.711 1.00 97.25 404 PHE A O 1
ATOM 3143 N N . LEU A 1 405 ? -9.230 -0.051 17.602 1.00 94.88 405 LEU A N 1
ATOM 3144 C CA . LEU A 1 405 ? -9.523 0.512 16.286 1.00 94.88 405 LEU A CA 1
ATOM 3145 C C . LEU A 1 405 ? -9.890 -0.632 15.346 1.00 94.88 405 LEU A C 1
ATOM 3147 O O . LEU A 1 405 ? -9.148 -1.614 15.218 1.00 94.88 405 LEU A O 1
ATOM 3151 N N . ILE A 1 406 ? -11.061 -0.515 14.729 1.00 95.44 406 ILE A N 1
ATOM 3152 C CA . ILE A 1 406 ? -11.700 -1.613 14.012 1.00 95.44 406 ILE A CA 1
ATOM 3153 C C . ILE A 1 406 ? -12.109 -1.135 12.620 1.00 95.44 406 ILE A C 1
ATOM 3155 O O . ILE A 1 406 ? -12.778 -0.111 12.482 1.00 95.44 406 ILE A O 1
ATOM 3159 N N . MET A 1 407 ? -11.714 -1.881 11.591 1.00 92.19 407 MET A N 1
ATOM 3160 C CA . MET A 1 407 ? -12.118 -1.635 10.206 1.00 92.19 407 MET A CA 1
ATOM 3161 C C . MET A 1 407 ? -13.631 -1.860 10.013 1.00 92.19 407 MET A C 1
ATOM 3163 O O . MET A 1 407 ? -14.241 -2.615 10.779 1.00 92.19 407 MET A O 1
ATOM 3167 N N . PRO A 1 408 ? -14.255 -1.291 8.963 1.00 91.81 408 PRO A N 1
ATOM 3168 C CA . PRO A 1 408 ? -15.684 -1.462 8.681 1.00 91.81 408 PRO A CA 1
ATOM 3169 C C . PRO A 1 408 ? -16.098 -2.922 8.459 1.00 91.81 408 PRO A C 1
ATOM 3171 O O . PRO A 1 408 ? -17.231 -3.302 8.744 1.00 91.81 408 PRO A O 1
ATOM 3174 N N . ASP A 1 409 ? -15.178 -3.764 7.983 1.00 92.19 409 ASP A N 1
ATOM 3175 C CA . ASP A 1 409 ? -15.393 -5.202 7.809 1.00 92.19 409 ASP A CA 1
ATOM 3176 C C . ASP A 1 409 ? -15.291 -6.003 9.124 1.00 92.19 409 ASP A C 1
ATOM 3178 O O . ASP A 1 409 ? -15.571 -7.205 9.144 1.00 92.19 409 ASP A O 1
ATOM 3182 N N . GLY A 1 410 ? -14.908 -5.351 10.226 1.00 95.12 410 GLY A N 1
ATOM 3183 C CA . GLY A 1 410 ? -14.740 -5.929 11.553 1.00 95.12 410 GLY A CA 1
ATOM 3184 C C . GLY A 1 410 ? -13.306 -6.318 11.913 1.00 95.12 410 GLY A C 1
ATOM 3185 O O . GLY A 1 410 ? -13.110 -6.868 12.996 1.00 95.12 410 GLY A O 1
ATOM 3186 N N . TYR A 1 411 ? -12.307 -6.094 11.057 1.00 93.69 411 TYR A N 1
ATOM 3187 C CA . TYR A 1 411 ? -10.917 -6.416 11.387 1.00 93.69 411 TYR A CA 1
ATOM 3188 C C . TYR A 1 411 ? -10.349 -5.480 12.467 1.00 93.69 411 TYR A C 1
ATOM 3190 O O . TYR A 1 411 ? -10.294 -4.263 12.291 1.00 93.69 411 TYR A O 1
ATOM 3198 N N . ILE A 1 412 ? -9.906 -6.053 13.589 1.00 95.12 412 ILE A N 1
ATOM 3199 C CA . ILE A 1 412 ? -9.272 -5.333 14.698 1.00 95.12 412 ILE A CA 1
ATOM 3200 C C . ILE A 1 412 ? -7.781 -5.186 14.389 1.00 95.12 412 ILE A C 1
ATOM 3202 O O . ILE A 1 412 ? -6.983 -6.087 14.661 1.00 95.12 412 ILE A O 1
ATOM 3206 N N . PHE A 1 413 ? -7.394 -4.044 13.823 1.00 91.25 413 PHE A N 1
ATOM 3207 C CA . PHE A 1 413 ? -5.999 -3.778 13.465 1.00 91.25 413 PHE A CA 1
ATOM 3208 C C . PHE A 1 413 ? -5.192 -3.145 14.605 1.00 91.25 413 PHE A C 1
ATOM 3210 O O . PHE A 1 413 ? -3.966 -3.111 14.532 1.00 91.25 413 PHE A O 1
ATOM 3217 N N . TYR A 1 414 ? -5.854 -2.661 15.660 1.00 93.44 414 TYR A N 1
ATOM 3218 C CA . TYR A 1 414 ? -5.201 -2.116 16.847 1.00 93.44 414 TYR A CA 1
ATOM 3219 C C . TYR A 1 414 ? -5.993 -2.428 18.116 1.00 93.44 414 TYR A C 1
ATOM 3221 O O . TYR A 1 414 ? -7.200 -2.184 18.157 1.00 93.44 414 TYR A O 1
ATOM 3229 N N . THR A 1 415 ? -5.293 -2.883 19.162 1.00 95.31 415 THR A N 1
ATOM 3230 C CA . THR A 1 415 ? -5.749 -2.733 20.552 1.00 95.31 415 THR A CA 1
ATOM 3231 C C . THR A 1 415 ? -4.590 -2.328 21.459 1.00 95.31 415 THR A C 1
ATOM 3233 O O . THR A 1 415 ? -3.433 -2.675 21.188 1.00 95.31 415 THR A O 1
ATOM 3236 N N . ALA A 1 416 ? -4.876 -1.580 22.526 1.00 94.25 416 ALA A N 1
ATOM 3237 C CA . ALA A 1 416 ? -3.850 -1.074 23.434 1.00 94.25 416 ALA A CA 1
ATOM 3238 C C . ALA A 1 416 ? -3.239 -2.189 24.308 1.00 94.25 416 ALA A C 1
ATOM 3240 O O . ALA A 1 416 ? -2.070 -2.092 24.695 1.00 94.25 416 ALA A O 1
ATOM 3241 N N . PHE A 1 417 ? -3.996 -3.250 24.609 1.00 92.38 417 PHE A N 1
ATOM 3242 C CA . PHE A 1 417 ? -3.527 -4.391 25.411 1.00 92.38 417 PHE A CA 1
ATOM 3243 C C . PHE A 1 417 ? -3.150 -5.636 24.597 1.00 92.38 417 PHE A C 1
ATOM 3245 O O . PHE A 1 417 ? -2.446 -6.504 25.117 1.00 92.38 417 PHE A O 1
ATOM 3252 N N . ARG A 1 418 ? -3.534 -5.696 23.317 1.00 94.06 418 ARG A N 1
ATOM 3253 C CA . ARG A 1 418 ? -3.263 -6.792 22.371 1.00 94.06 418 ARG A CA 1
ATOM 3254 C C . ARG A 1 418 ? -3.662 -8.167 22.922 1.00 94.06 418 ARG A C 1
ATOM 3256 O O . ARG A 1 418 ? -2.883 -9.122 22.875 1.00 94.06 418 ARG A O 1
ATOM 3263 N N . GLU A 1 419 ? -4.875 -8.246 23.466 1.00 95.56 419 GLU A N 1
ATOM 3264 C CA . GLU A 1 419 ? -5.512 -9.498 23.885 1.00 95.56 419 GLU A CA 1
ATOM 3265 C C . GLU A 1 419 ? -5.780 -10.426 22.670 1.00 95.56 419 GLU A C 1
ATOM 3267 O O . GLU A 1 419 ? -5.493 -10.063 21.526 1.00 95.56 419 GLU A O 1
ATOM 3272 N N . PRO A 1 420 ? -6.263 -11.674 22.861 1.00 97.62 420 PRO A N 1
ATOM 3273 C CA . PRO A 1 420 ? -6.438 -12.634 21.762 1.00 97.62 420 PRO A CA 1
ATOM 3274 C C . PRO A 1 420 ? -7.392 -12.225 20.624 1.00 97.62 420 PRO A C 1
ATOM 3276 O O . PRO A 1 420 ? -7.513 -12.972 19.654 1.00 97.62 420 PRO A O 1
ATOM 3279 N N . ASP A 1 421 ? -8.105 -11.111 20.758 1.00 96.44 421 ASP A N 1
ATOM 3280 C CA . ASP A 1 421 ? -8.941 -10.482 19.734 1.00 96.44 421 ASP A CA 1
ATOM 3281 C C . ASP A 1 421 ? -8.162 -9.576 18.762 1.00 96.44 421 ASP A C 1
ATOM 3283 O O . ASP A 1 421 ? -8.644 -9.331 17.652 1.00 96.44 421 ASP A O 1
ATOM 3287 N N . TYR A 1 422 ? -6.950 -9.141 19.113 1.00 95.19 422 TYR A N 1
ATOM 3288 C CA . TYR A 1 422 ? -6.060 -8.407 18.214 1.00 95.19 422 TYR A CA 1
ATOM 3289 C C . TYR A 1 422 ? -5.768 -9.205 16.932 1.00 95.19 422 TYR A C 1
ATOM 3291 O O . TYR A 1 422 ? -5.482 -10.403 16.982 1.00 95.19 422 TYR A O 1
ATOM 3299 N N . GLN A 1 423 ? -5.834 -8.535 15.775 1.00 92.44 423 GLN A N 1
ATOM 3300 C CA . GLN A 1 423 ? -5.693 -9.138 14.440 1.00 92.44 423 GLN A CA 1
ATOM 3301 C C . GLN A 1 423 ? -6.724 -10.237 14.139 1.00 92.44 423 GLN A C 1
ATOM 3303 O O . GLN A 1 423 ? -6.476 -11.164 13.366 1.00 92.44 423 GLN A O 1
ATOM 3308 N N . THR A 1 424 ? -7.914 -10.131 14.732 1.00 95.38 424 THR A N 1
ATOM 3309 C CA . THR A 1 424 ? -9.067 -10.969 14.388 1.00 95.38 424 THR A CA 1
ATOM 3310 C C . THR A 1 424 ? -10.192 -10.131 13.789 1.00 95.38 424 THR A C 1
ATOM 3312 O O . THR A 1 424 ? -10.156 -8.903 13.814 1.00 95.38 424 THR A O 1
ATOM 3315 N N . ASN A 1 425 ? -11.201 -10.792 13.219 1.00 96.44 425 ASN A N 1
ATOM 3316 C CA . ASN A 1 425 ? -12.394 -10.118 12.724 1.00 96.44 425 ASN A CA 1
ATOM 3317 C C . ASN A 1 425 ? -13.559 -10.301 13.713 1.00 96.44 425 ASN A C 1
ATOM 3319 O O . ASN A 1 425 ? -13.996 -11.427 13.963 1.00 96.44 425 ASN A O 1
ATOM 3323 N N . ILE A 1 426 ? -14.072 -9.200 14.263 1.00 97.88 426 ILE A N 1
ATOM 3324 C CA . ILE A 1 426 ? -15.111 -9.185 15.304 1.00 97.88 426 ILE A CA 1
ATOM 3325 C C . ILE A 1 426 ? -16.536 -9.346 14.755 1.00 97.88 426 ILE A C 1
ATOM 3327 O O . ILE A 1 426 ? -17.488 -9.457 15.519 1.00 97.88 426 ILE A O 1
ATOM 3331 N N . ILE A 1 427 ? -16.706 -9.382 13.431 1.00 97.38 427 ILE A N 1
ATOM 3332 C CA . ILE A 1 427 ? -18.009 -9.539 12.765 1.00 97.38 427 ILE A CA 1
ATOM 3333 C C . ILE A 1 427 ? -18.161 -10.935 12.159 1.00 97.38 427 ILE A C 1
ATOM 3335 O O . ILE A 1 427 ? -19.238 -11.526 12.215 1.00 97.38 427 ILE A O 1
ATOM 3339 N N . SER A 1 428 ? -17.089 -11.479 11.589 1.00 96.88 428 SER A N 1
ATOM 3340 C CA . SER A 1 428 ? -17.090 -12.756 10.865 1.00 96.88 428 SER A CA 1
ATOM 3341 C C . SER A 1 428 ? -16.193 -13.827 11.492 1.00 96.88 428 SER A C 1
ATOM 3343 O O . SER A 1 428 ? -16.326 -15.005 11.156 1.00 96.88 428 SER A O 1
ATOM 3345 N N . GLY A 1 429 ? -15.301 -13.448 12.410 1.00 96.44 429 GLY A N 1
ATOM 3346 C CA . GLY A 1 429 ? -14.303 -14.332 13.004 1.00 96.44 429 GLY A CA 1
ATOM 3347 C C . GLY A 1 429 ? -14.733 -14.998 14.312 1.00 96.44 429 GLY A C 1
ATOM 3348 O O . GLY A 1 429 ? -15.914 -15.134 14.633 1.00 96.44 429 GLY A O 1
ATOM 3349 N N . LYS A 1 430 ? -13.730 -15.442 15.081 1.00 97.44 430 LYS A N 1
ATOM 3350 C CA . LYS A 1 430 ? -13.888 -16.267 16.292 1.00 97.44 430 LYS A CA 1
ATOM 3351 C C . LYS A 1 430 ? -14.745 -15.616 17.383 1.00 97.44 430 LYS A C 1
ATOM 3353 O O . LYS A 1 430 ? -15.428 -16.328 18.110 1.00 97.44 430 LYS A O 1
ATOM 3358 N N . TYR A 1 431 ? -14.696 -14.291 17.501 1.00 97.81 431 TYR A N 1
ATOM 3359 C CA . TYR A 1 431 ? -15.350 -13.535 18.573 1.00 97.81 431 TYR A CA 1
ATOM 3360 C C . TYR A 1 431 ? -16.632 -12.826 18.115 1.00 97.81 431 TYR A C 1
ATOM 3362 O O . TYR A 1 431 ? -17.135 -11.949 18.814 1.00 97.81 431 TYR A O 1
ATOM 3370 N N . LYS A 1 432 ? -17.188 -13.211 16.958 1.00 98.12 432 LYS A N 1
ATOM 3371 C CA . LYS A 1 432 ? -18.356 -12.552 16.354 1.00 98.12 432 LYS A CA 1
ATOM 3372 C C . LYS A 1 432 ? -19.614 -12.525 17.222 1.00 98.12 432 LYS A C 1
ATOM 3374 O O . LYS A 1 432 ? -20.416 -11.606 17.085 1.00 98.12 432 LYS A O 1
ATOM 3379 N N . ASP A 1 433 ? -19.781 -13.524 18.086 1.00 97.62 433 ASP A N 1
ATOM 3380 C CA . ASP A 1 433 ? -20.951 -13.692 18.958 1.00 97.62 433 ASP A CA 1
ATOM 3381 C C . ASP A 1 433 ? -20.732 -13.038 20.340 1.00 97.62 433 ASP A C 1
ATOM 3383 O O . ASP A 1 433 ? -21.479 -13.290 21.279 1.00 97.62 433 ASP A O 1
ATOM 3387 N N . SER A 1 434 ? -19.673 -12.231 20.491 1.00 98.19 434 SER A N 1
ATOM 3388 C CA . SER A 1 434 ? -19.459 -11.396 21.675 1.00 98.19 434 SER A CA 1
ATOM 3389 C C . SER A 1 434 ? -20.331 -10.141 21.640 1.00 98.19 434 SER A C 1
ATOM 3391 O O . SER A 1 434 ? -20.742 -9.684 20.572 1.00 98.19 434 SER A O 1
ATOM 3393 N N . ASN A 1 435 ? -20.522 -9.521 22.803 1.00 97.94 435 ASN A N 1
ATOM 3394 C CA . ASN A 1 435 ? -21.210 -8.238 22.917 1.00 97.94 435 ASN A CA 1
ATOM 3395 C C . ASN A 1 435 ? -20.487 -7.097 22.169 1.00 97.94 435 ASN A C 1
ATOM 3397 O O . ASN A 1 435 ? -21.157 -6.209 21.651 1.00 97.94 435 ASN A O 1
ATOM 3401 N N . LEU A 1 436 ? -19.153 -7.137 22.026 1.00 98.50 436 LEU A N 1
ATOM 3402 C CA . LEU A 1 436 ? -18.429 -6.222 21.129 1.00 98.50 436 LEU A CA 1
ATOM 3403 C C . LEU A 1 436 ? -18.781 -6.480 19.652 1.00 98.50 436 LEU A C 1
ATOM 3405 O O . LEU A 1 436 ? -18.948 -5.537 18.882 1.00 98.50 436 LEU A O 1
ATOM 3409 N N . GLY A 1 437 ? -18.938 -7.744 19.251 1.00 98.31 437 GLY A N 1
ATOM 3410 C CA . GLY A 1 437 ? -19.401 -8.106 17.908 1.00 98.31 437 GLY A CA 1
ATOM 3411 C C . GLY A 1 437 ? -20.830 -7.638 17.623 1.00 98.31 437 GLY A C 1
ATOM 3412 O O . GLY A 1 437 ? -21.105 -7.126 16.535 1.00 98.31 437 GLY A O 1
ATOM 3413 N N . ASP A 1 438 ? -21.729 -7.765 18.602 1.00 98.38 438 ASP A N 1
ATOM 3414 C CA . ASP A 1 438 ? -23.089 -7.215 18.530 1.00 98.38 438 ASP A CA 1
ATOM 3415 C C . ASP A 1 438 ? -23.071 -5.689 18.409 1.00 98.38 438 ASP A C 1
ATOM 3417 O O . ASP A 1 438 ? -23.700 -5.140 17.499 1.00 98.38 438 ASP A O 1
ATOM 3421 N N . LEU A 1 439 ? -22.288 -5.017 19.258 1.00 98.56 439 LEU A N 1
ATOM 3422 C CA . LEU A 1 439 ? -22.118 -3.567 19.233 1.00 98.56 439 LEU A CA 1
ATOM 3423 C C . LEU A 1 439 ? -21.590 -3.081 17.885 1.00 98.56 439 LEU A C 1
ATOM 3425 O O . LEU A 1 439 ? -22.114 -2.125 17.323 1.00 98.56 439 LEU A O 1
ATOM 3429 N N . MET A 1 440 ? -20.590 -3.762 17.326 1.00 98.06 440 MET A N 1
ATOM 3430 C CA . MET A 1 440 ? -20.057 -3.418 16.010 1.00 98.06 440 MET A CA 1
ATOM 3431 C C . MET A 1 440 ? -21.135 -3.505 14.934 1.00 98.06 440 MET A C 1
ATOM 3433 O O . MET A 1 440 ? -21.305 -2.561 14.167 1.00 98.06 440 MET A O 1
ATOM 3437 N N . ARG A 1 441 ? -21.934 -4.580 14.900 1.00 98.00 441 ARG A N 1
ATOM 3438 C CA . ARG A 1 441 ? -23.055 -4.694 13.948 1.00 98.00 441 ARG A CA 1
ATOM 3439 C C . ARG A 1 441 ? -24.096 -3.587 14.132 1.00 98.00 441 ARG A C 1
ATOM 3441 O O . ARG A 1 441 ? -24.640 -3.095 13.141 1.00 98.00 441 ARG A O 1
ATOM 3448 N N . GLU A 1 442 ? -24.378 -3.192 15.371 1.00 97.88 442 GLU A N 1
ATOM 3449 C CA . GLU A 1 442 ? -25.279 -2.078 15.669 1.00 97.88 442 GLU A CA 1
ATOM 3450 C C . GLU A 1 442 ? -24.723 -0.746 15.156 1.00 97.88 442 GLU A C 1
ATOM 3452 O O . GLU A 1 442 ? -25.429 -0.021 14.448 1.00 97.88 442 GLU A O 1
ATOM 3457 N N . VAL A 1 443 ? -23.462 -0.432 15.454 1.00 97.25 443 VAL A N 1
ATOM 3458 C CA . VAL A 1 443 ? -22.800 0.806 15.019 1.00 97.25 443 VAL A CA 1
ATOM 3459 C C . VAL A 1 443 ? -22.698 0.868 13.497 1.00 97.25 443 VAL A C 1
ATOM 3461 O O . VAL A 1 443 ? -23.020 1.904 12.919 1.00 97.25 443 VAL A O 1
ATOM 3464 N N . LEU A 1 444 ? -22.366 -0.241 12.825 1.00 94.75 444 LEU A N 1
ATOM 3465 C CA . LEU A 1 444 ? -22.372 -0.321 11.358 1.00 94.75 444 LEU A CA 1
ATOM 3466 C C . LEU A 1 444 ? -23.743 0.033 10.769 1.00 94.75 444 LEU A C 1
ATOM 3468 O O . LEU A 1 444 ? -23.842 0.756 9.779 1.00 94.75 444 LEU A O 1
ATOM 3472 N N . LYS A 1 445 ? -24.816 -0.484 11.378 1.00 95.56 445 LYS A N 1
ATOM 3473 C CA . LYS A 1 445 ? -26.187 -0.274 10.904 1.00 95.56 445 LYS A CA 1
ATOM 3474 C C . LYS A 1 445 ? -26.687 1.140 11.189 1.00 95.56 445 LYS A C 1
ATOM 3476 O O . LYS A 1 445 ? -27.403 1.715 10.372 1.00 95.56 445 LYS A O 1
ATOM 3481 N N . THR A 1 446 ? -26.392 1.664 12.374 1.00 96.12 446 THR A N 1
ATOM 3482 C CA . THR A 1 446 ? -26.954 2.931 12.857 1.00 96.12 446 THR A CA 1
ATOM 3483 C C . THR A 1 446 ? -26.105 4.137 12.480 1.00 96.12 446 THR A C 1
ATOM 3485 O O . THR A 1 446 ? -26.651 5.240 12.421 1.00 96.12 446 THR A O 1
ATOM 3488 N N . LYS A 1 447 ? -24.803 3.935 12.228 1.00 94.88 447 LYS A N 1
ATOM 3489 C CA . LYS A 1 447 ? -23.786 4.986 12.081 1.00 94.88 447 LYS A CA 1
ATOM 3490 C C . LYS A 1 447 ? -23.825 5.984 13.252 1.00 94.88 447 LYS A C 1
ATOM 3492 O O . LYS A 1 447 ? -23.668 7.187 13.062 1.00 94.88 447 LYS A O 1
ATOM 3497 N N . LYS A 1 448 ? -24.089 5.492 14.469 1.00 95.75 448 LYS A N 1
ATOM 3498 C CA . LYS A 1 448 ? -24.190 6.284 15.705 1.00 95.75 448 LYS A CA 1
ATOM 3499 C C . LYS A 1 448 ? -23.386 5.649 16.832 1.00 95.75 448 LYS A C 1
ATOM 3501 O O . LYS A 1 448 ? -23.042 4.474 16.760 1.00 95.75 448 LYS A O 1
ATOM 3506 N N . PHE A 1 449 ? -23.127 6.443 17.869 1.00 97.44 449 PHE A N 1
ATOM 3507 C CA . PHE A 1 449 ? -22.604 5.955 19.139 1.00 97.44 449 PHE A CA 1
ATOM 3508 C C . PHE A 1 449 ? -23.468 4.812 19.683 1.00 97.44 449 PHE A C 1
ATOM 3510 O O . PHE A 1 449 ? -24.698 4.915 19.672 1.00 97.44 449 PHE A O 1
ATOM 3517 N N . GLY A 1 450 ? -22.819 3.758 20.168 1.00 97.88 450 GLY A N 1
ATOM 3518 C CA . GLY A 1 450 ? -23.474 2.598 20.760 1.00 97.88 450 GLY A CA 1
ATOM 3519 C C . GLY A 1 450 ? -22.832 2.185 22.081 1.00 97.88 450 GLY A C 1
ATOM 3520 O O . GLY A 1 450 ? -21.670 2.500 22.353 1.00 97.88 450 GLY A O 1
ATOM 3521 N N . ILE A 1 451 ? -23.596 1.446 22.883 1.00 97.75 451 ILE A N 1
ATOM 3522 C CA . ILE A 1 451 ? -23.163 0.878 24.162 1.00 97.75 451 ILE A CA 1
ATOM 3523 C C . ILE A 1 451 ? -23.542 -0.603 24.178 1.00 97.75 451 ILE A C 1
ATOM 3525 O O . ILE A 1 451 ? -24.697 -0.946 23.941 1.00 97.75 451 ILE A O 1
ATOM 3529 N N . ALA A 1 452 ? -22.588 -1.467 24.510 1.00 97.69 452 ALA A N 1
ATOM 3530 C CA . ALA A 1 452 ? -22.852 -2.843 24.901 1.00 97.69 452 ALA A CA 1
ATOM 3531 C C . ALA A 1 452 ? -22.707 -2.993 26.411 1.00 97.69 452 ALA A C 1
ATOM 3533 O O . ALA A 1 452 ? -21.673 -2.656 26.996 1.00 97.69 452 ALA A O 1
ATOM 3534 N N . ASP A 1 453 ? -23.749 -3.545 27.022 1.00 96.44 453 ASP A N 1
ATOM 3535 C CA . ASP A 1 453 ? -23.746 -3.912 28.430 1.00 96.44 453 ASP A CA 1
ATOM 3536 C C . ASP A 1 453 ? -22.742 -5.046 28.716 1.00 96.44 453 ASP A C 1
ATOM 3538 O O . ASP A 1 453 ? -22.239 -5.711 27.802 1.00 96.44 453 ASP A O 1
ATOM 3542 N N . PHE A 1 454 ? -22.443 -5.261 29.995 1.00 96.56 454 PHE A N 1
ATOM 3543 C CA . PHE A 1 454 ? -21.520 -6.286 30.453 1.00 96.56 454 PHE A CA 1
ATOM 3544 C C . PHE A 1 454 ? -21.999 -7.684 30.067 1.00 96.56 454 PHE A C 1
ATOM 3546 O O . PHE A 1 454 ? -23.128 -8.081 30.347 1.00 96.56 454 PHE A O 1
ATOM 3553 N N . ALA A 1 455 ? -21.099 -8.447 29.459 1.00 96.94 455 ALA A N 1
ATOM 3554 C CA . ALA A 1 455 ? -21.269 -9.867 29.191 1.00 96.94 455 ALA A CA 1
ATOM 3555 C C . ALA A 1 455 ? -19.910 -10.575 29.312 1.00 96.94 455 ALA A C 1
ATOM 3557 O O . ALA A 1 455 ? -18.874 -9.915 29.181 1.00 96.94 455 ALA A O 1
ATOM 3558 N N . PRO A 1 456 ? -19.873 -11.901 29.550 1.00 96.62 456 PRO A N 1
ATOM 3559 C CA . PRO A 1 456 ? -18.620 -12.649 29.565 1.00 96.62 456 PRO A CA 1
ATOM 3560 C C . PRO A 1 456 ? -17.852 -12.472 28.251 1.00 96.62 456 PRO A C 1
ATOM 3562 O O . PRO A 1 456 ? -18.343 -12.837 27.181 1.00 96.62 456 PRO A O 1
ATOM 3565 N N . TYR A 1 457 ? -16.633 -11.936 28.327 1.00 97.12 457 TYR A N 1
ATOM 3566 C CA . TYR A 1 457 ? -15.824 -11.639 27.149 1.00 97.12 457 TYR A CA 1
ATOM 3567 C C . TYR A 1 457 ? -14.630 -12.588 27.060 1.00 97.12 457 TYR A C 1
ATOM 3569 O O . TYR A 1 457 ? -13.711 -12.570 27.880 1.00 97.12 457 TYR A O 1
ATOM 3577 N N . ALA A 1 458 ? -14.663 -13.482 26.069 1.00 97.12 458 ALA A N 1
ATOM 3578 C CA . ALA A 1 458 ? -13.682 -14.557 25.936 1.00 97.12 458 ALA A CA 1
ATOM 3579 C C . ALA A 1 458 ? -12.217 -14.077 25.802 1.00 97.12 458 ALA A C 1
ATOM 3581 O O . ALA A 1 458 ? -11.356 -14.733 26.398 1.00 97.12 458 ALA A O 1
ATOM 3582 N N . PRO A 1 459 ? -11.896 -12.982 25.077 1.00 96.62 459 PRO A N 1
ATOM 3583 C CA . PRO A 1 459 ? -10.534 -12.433 25.037 1.00 96.62 459 PRO A CA 1
ATOM 3584 C C . PRO A 1 459 ? -9.997 -12.056 26.424 1.00 96.62 459 PRO A C 1
ATOM 3586 O O . PRO A 1 459 ? -8.899 -12.490 26.775 1.00 96.62 459 PRO A O 1
ATOM 3589 N N . SER A 1 460 ? -10.833 -11.454 27.274 1.00 94.69 460 SER A N 1
ATOM 3590 C CA . SER A 1 460 ? -10.513 -11.142 28.675 1.00 94.69 460 SER A CA 1
ATOM 3591 C C . SER A 1 460 ? -10.766 -12.325 29.626 1.00 94.69 460 SER A C 1
ATOM 3593 O O . SER A 1 460 ? -11.208 -12.165 30.764 1.00 94.69 460 SER A O 1
ATOM 3595 N N . LYS A 1 461 ? -10.502 -13.557 29.166 1.00 94.06 461 LYS A N 1
ATOM 3596 C CA . LYS A 1 461 ? -10.622 -14.811 29.944 1.00 94.06 461 LYS A CA 1
ATOM 3597 C C . LYS A 1 461 ? -12.023 -15.074 30.517 1.00 94.06 461 LYS A C 1
ATOM 3599 O O . LYS A 1 461 ? -12.156 -15.756 31.531 1.00 94.06 461 LYS A O 1
ATOM 3604 N N . GLY A 1 462 ? -13.063 -14.558 29.865 1.00 93.56 462 GLY A N 1
ATOM 3605 C CA . GLY A 1 462 ? -14.453 -14.700 30.300 1.00 93.56 462 GLY A CA 1
ATOM 3606 C C . GLY A 1 462 ? -14.872 -13.719 31.395 1.00 93.56 462 GLY A C 1
ATOM 3607 O O . GLY A 1 462 ? -16.009 -13.804 31.855 1.00 93.56 462 GLY A O 1
ATOM 3608 N N . ALA A 1 463 ? -14.000 -12.788 31.800 1.00 94.00 463 ALA A N 1
ATOM 3609 C CA . ALA A 1 463 ? -14.398 -11.696 32.678 1.00 94.00 463 ALA A CA 1
ATOM 3610 C C . ALA A 1 463 ? -15.513 -10.864 32.010 1.00 94.00 463 ALA A C 1
ATOM 3612 O O . ALA A 1 463 ? -15.479 -10.677 30.787 1.00 94.00 463 ALA A O 1
ATOM 3613 N N . PRO A 1 464 ? -16.508 -10.373 32.769 1.00 96.00 464 PRO A N 1
ATOM 3614 C CA . PRO A 1 464 ? -17.528 -9.495 32.214 1.00 96.00 464 PRO A CA 1
ATOM 3615 C C . PRO A 1 464 ? -16.908 -8.198 31.686 1.00 96.00 464 PRO A C 1
ATOM 3617 O O . PRO A 1 464 ? -16.188 -7.515 32.412 1.00 96.00 464 PRO A O 1
ATOM 3620 N N . ALA A 1 465 ? -17.219 -7.838 30.443 1.00 96.81 465 ALA A N 1
ATOM 3621 C CA . ALA A 1 465 ? -16.765 -6.599 29.820 1.00 96.81 465 ALA A CA 1
ATOM 3622 C C . ALA A 1 465 ? -17.943 -5.860 29.191 1.00 96.81 465 ALA A C 1
ATOM 3624 O O . ALA A 1 465 ? -18.759 -6.482 28.516 1.00 96.81 465 ALA A O 1
ATOM 3625 N N . GLY A 1 466 ? -18.021 -4.549 29.412 1.00 97.44 466 GLY A N 1
ATOM 3626 C CA . GLY A 1 466 ? -18.924 -3.639 28.709 1.00 97.44 466 GLY A CA 1
ATOM 3627 C C . GLY A 1 466 ? -18.131 -2.762 27.745 1.00 97.44 466 GLY A C 1
ATOM 3628 O O . GLY A 1 466 ? -16.948 -2.500 27.977 1.00 97.44 466 GLY A O 1
ATOM 3629 N N . PHE A 1 467 ? -18.771 -2.298 26.676 1.00 98.38 467 PHE A N 1
ATOM 3630 C CA . PHE A 1 467 ? -18.107 -1.527 25.626 1.00 98.38 467 PHE A CA 1
ATOM 3631 C C . PHE A 1 467 ? -18.920 -0.299 25.237 1.00 98.38 467 PHE A C 1
ATOM 3633 O O . PHE A 1 467 ? -20.148 -0.315 25.264 1.00 98.38 467 PHE A O 1
ATOM 3640 N N . VAL A 1 468 ? -18.229 0.749 24.809 1.00 98.25 468 VAL A N 1
ATOM 3641 C CA . VAL 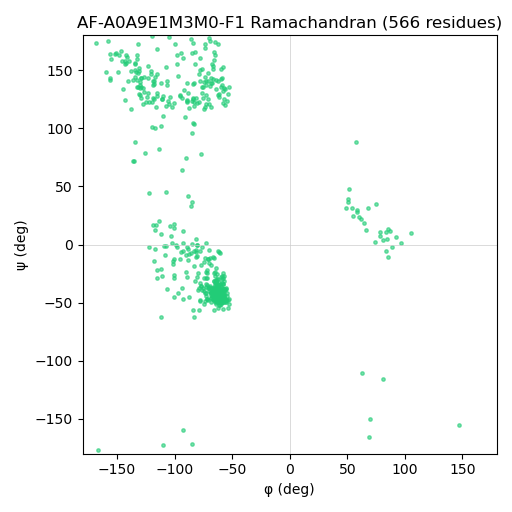A 1 468 ? -18.824 1.838 24.029 1.00 98.25 468 VAL A CA 1
ATOM 3642 C C . VAL A 1 468 ? -18.116 1.928 22.689 1.00 98.25 468 VAL A C 1
ATOM 3644 O O . VAL A 1 468 ? -16.932 1.604 22.605 1.00 98.25 468 VAL A O 1
ATOM 3647 N N . ALA A 1 469 ? -18.818 2.349 21.643 1.00 98.31 469 ALA A N 1
ATOM 3648 C CA . ALA A 1 469 ? -18.239 2.461 20.311 1.00 98.31 469 ALA A CA 1
ATOM 3649 C C . ALA A 1 469 ? -18.722 3.714 19.581 1.00 98.31 469 ALA A C 1
ATOM 3651 O O . ALA A 1 469 ? -19.897 4.077 19.658 1.00 98.31 469 ALA A O 1
ATOM 3652 N N . MET A 1 470 ? -17.806 4.356 18.861 1.00 97.75 470 MET A N 1
ATOM 3653 C CA . MET A 1 470 ? -18.048 5.545 18.054 1.00 97.75 470 MET A CA 1
ATOM 3654 C C . MET A 1 470 ? -17.599 5.288 16.609 1.00 97.75 470 MET A C 1
ATOM 3656 O O . MET A 1 470 ? -16.433 4.943 16.392 1.00 97.75 470 MET A O 1
ATOM 3660 N N . PRO A 1 471 ? -18.491 5.440 15.615 1.00 96.69 471 PRO A N 1
ATOM 3661 C CA . PRO A 1 471 ? -18.109 5.360 14.213 1.00 96.69 471 PRO A CA 1
ATOM 3662 C C . PRO A 1 471 ? -17.331 6.606 13.788 1.00 96.69 471 PRO A C 1
ATOM 3664 O O . PRO A 1 471 ? -17.697 7.725 14.146 1.00 96.69 471 PRO A O 1
ATOM 3667 N N . ILE A 1 472 ? -16.312 6.408 12.961 1.00 92.75 472 ILE A N 1
ATOM 3668 C CA . ILE A 1 472 ? -15.640 7.468 12.215 1.00 92.75 472 ILE A CA 1
ATOM 3669 C C . ILE A 1 472 ? -16.182 7.436 10.792 1.00 92.75 472 ILE A C 1
ATOM 3671 O O . ILE A 1 472 ? -16.159 6.402 10.122 1.00 92.75 472 ILE A O 1
ATOM 3675 N N . ILE A 1 473 ? -16.740 8.566 10.376 1.00 87.75 473 ILE A N 1
ATOM 3676 C CA . ILE A 1 473 ? -17.453 8.709 9.113 1.00 87.75 473 ILE A CA 1
ATOM 3677 C C . ILE A 1 473 ? -16.716 9.750 8.285 1.00 87.75 473 ILE A C 1
ATOM 3679 O O . ILE A 1 473 ? -16.560 10.883 8.751 1.00 87.75 473 ILE A O 1
ATOM 3683 N N . HIS A 1 474 ? -16.352 9.394 7.055 1.00 78.81 474 HIS A N 1
ATOM 3684 C CA . HIS A 1 474 ? -15.680 10.308 6.147 1.00 78.81 474 HIS A CA 1
ATOM 3685 C C . HIS A 1 474 ? -16.561 11.561 5.939 1.00 78.81 474 HIS A C 1
ATOM 3687 O O . HIS A 1 474 ? -17.777 11.458 5.690 1.00 78.81 474 HIS A O 1
ATOM 3693 N N . PRO A 1 475 ? -15.999 12.778 6.053 1.00 68.75 475 PRO A N 1
ATOM 3694 C CA . PRO A 1 475 ? -16.783 14.008 6.056 1.00 68.75 475 PRO A CA 1
ATOM 3695 C C . PRO A 1 475 ? -17.529 14.261 4.738 1.00 68.75 475 PRO A C 1
ATOM 3697 O O . PRO A 1 475 ? -18.646 14.793 4.787 1.00 68.75 475 PRO A O 1
ATOM 3700 N N . GLU A 1 476 ? -16.963 13.862 3.593 1.00 71.19 476 GLU A N 1
ATOM 3701 C CA . GLU A 1 476 ? -17.537 14.107 2.257 1.00 71.19 476 GLU A CA 1
ATOM 3702 C C . GLU A 1 476 ? -18.606 13.087 1.820 1.00 71.19 476 GLU A C 1
ATOM 3704 O O . GLU A 1 476 ? -19.757 13.476 1.613 1.00 71.19 476 GLU A O 1
ATOM 3709 N N . ASP A 1 477 ? -18.270 11.800 1.685 1.00 77.38 477 ASP A N 1
ATOM 3710 C CA . ASP A 1 477 ? -19.173 10.768 1.143 1.00 77.38 477 ASP A CA 1
ATOM 3711 C C . ASP A 1 477 ? -20.081 10.096 2.194 1.00 77.38 477 ASP A C 1
ATOM 3713 O O . ASP A 1 477 ? -21.027 9.391 1.840 1.00 77.38 477 ASP A O 1
ATOM 3717 N N . LYS A 1 478 ? -19.860 10.383 3.485 1.00 81.25 478 LYS A N 1
ATOM 3718 C CA . LYS A 1 478 ? -20.585 9.797 4.625 1.00 81.25 478 LYS A CA 1
ATOM 3719 C C . LYS A 1 478 ? -20.420 8.281 4.754 1.00 81.25 478 LYS A C 1
ATOM 3721 O O . LYS A 1 478 ? -21.251 7.623 5.407 1.00 81.25 478 LYS A O 1
ATOM 3726 N N . GLU A 1 479 ? -19.363 7.724 4.176 1.00 84.94 479 GLU A N 1
ATOM 3727 C CA . GLU A 1 479 ? -19.007 6.331 4.380 1.00 84.94 479 GLU A CA 1
ATOM 3728 C C . GLU A 1 479 ? -18.319 6.111 5.723 1.00 84.94 479 GLU A C 1
ATOM 3730 O O . GLU A 1 479 ? -17.728 7.011 6.312 1.00 84.94 479 GLU A O 1
ATOM 3735 N N . LEU A 1 480 ? -18.504 4.909 6.266 1.00 88.31 480 LEU A N 1
ATOM 3736 C CA . LEU A 1 480 ? -17.852 4.523 7.507 1.00 88.31 480 LEU A CA 1
ATOM 3737 C C . LEU A 1 480 ? -16.420 4.100 7.192 1.00 88.31 480 LEU A C 1
ATOM 3739 O O . LEU A 1 480 ? -16.220 3.137 6.458 1.00 88.31 480 LEU A O 1
ATOM 3743 N N . GLU A 1 481 ? -15.452 4.759 7.808 1.00 87.00 481 GLU A N 1
ATOM 3744 C CA . GLU A 1 481 ? -14.033 4.468 7.588 1.00 87.00 481 GLU A CA 1
ATOM 3745 C C . GLU A 1 481 ? -13.495 3.490 8.617 1.00 87.00 481 GLU A C 1
ATOM 3747 O O . GLU A 1 481 ? -12.686 2.625 8.299 1.00 87.00 481 GLU A O 1
ATOM 3752 N N . MET A 1 482 ? -13.958 3.615 9.861 1.00 91.12 482 MET A N 1
ATOM 3753 C CA . MET A 1 482 ? -13.537 2.777 10.977 1.00 91.12 482 MET A CA 1
ATOM 3754 C C . MET A 1 482 ? -14.449 2.987 12.193 1.00 91.12 482 MET A C 1
ATOM 3756 O O . MET A 1 482 ? -15.301 3.875 12.219 1.00 91.12 482 MET A O 1
ATOM 3760 N N . VAL A 1 483 ? -14.254 2.182 13.233 1.00 96.00 483 VAL A N 1
ATOM 3761 C CA . VAL A 1 483 ? -14.912 2.331 14.533 1.00 96.00 483 VAL A CA 1
ATOM 3762 C C . VAL A 1 483 ? -13.857 2.348 15.631 1.00 96.00 483 VAL A C 1
ATOM 3764 O O . VAL A 1 483 ? -12.959 1.502 15.650 1.00 96.00 483 VAL A O 1
ATOM 3767 N N . ILE A 1 484 ? -13.990 3.289 16.564 1.00 96.88 484 ILE A N 1
ATOM 3768 C CA . ILE A 1 484 ? -13.265 3.261 17.836 1.00 96.88 484 ILE A CA 1
ATOM 3769 C C . ILE A 1 484 ? -14.168 2.616 18.873 1.00 96.88 484 ILE A C 1
ATOM 3771 O O . ILE A 1 484 ? -15.299 3.066 19.056 1.00 96.88 484 ILE A O 1
ATOM 3775 N N . ALA A 1 485 ? -13.671 1.601 19.574 1.00 98.06 485 ALA A N 1
ATOM 3776 C CA . ALA A 1 485 ? -14.360 1.029 20.724 1.00 98.06 485 ALA A CA 1
ATOM 3777 C C . ALA A 1 485 ? -13.505 1.132 21.989 1.00 98.06 485 ALA A C 1
ATOM 3779 O O . ALA A 1 485 ? -12.280 1.047 21.940 1.00 98.06 485 ALA A O 1
ATOM 3780 N N . LEU A 1 486 ? -14.160 1.317 23.130 1.00 98.00 486 LEU A N 1
ATOM 3781 C CA . LEU A 1 486 ? -13.532 1.423 24.442 1.00 98.00 486 LEU A CA 1
ATOM 3782 C C . LEU A 1 486 ? -14.143 0.377 25.362 1.00 98.00 486 LEU A C 1
ATOM 3784 O O . LEU A 1 486 ? -15.365 0.328 25.521 1.00 98.00 486 LEU A O 1
ATOM 3788 N N . GLN A 1 487 ? -13.296 -0.433 25.989 1.00 97.50 487 GLN A N 1
ATOM 3789 C CA . GLN A 1 487 ? -13.725 -1.364 27.024 1.00 97.50 487 GLN A CA 1
ATOM 3790 C C . GLN A 1 487 ? -13.807 -0.633 28.362 1.00 97.50 487 GLN A C 1
ATOM 3792 O O . GLN A 1 487 ? -12.833 -0.040 28.840 1.00 97.50 487 GLN A O 1
ATOM 3797 N N . LEU A 1 488 ? -14.995 -0.666 28.960 1.00 95.38 488 LEU A N 1
ATOM 3798 C CA . LEU A 1 488 ? -15.298 0.024 30.206 1.00 95.38 488 LEU A CA 1
ATOM 3799 C C . LEU A 1 488 ? -14.548 -0.611 31.378 1.00 95.38 488 LEU A C 1
ATOM 3801 O O . LEU A 1 488 ? -14.479 -1.833 31.507 1.00 95.38 488 LEU A O 1
ATOM 3805 N N . SER A 1 489 ? -14.029 0.236 32.267 1.00 90.62 489 SER A N 1
ATOM 3806 C CA . SER A 1 489 ? -13.423 -0.207 33.520 1.00 90.62 489 SER A CA 1
ATOM 3807 C C . SER A 1 489 ? -14.482 -0.411 34.600 1.00 90.62 489 SER A C 1
ATOM 3809 O O . SER A 1 489 ? -15.237 0.509 34.930 1.00 90.62 489 SER A O 1
ATOM 3811 N N . LEU A 1 490 ? -14.497 -1.609 35.187 1.00 90.69 490 LEU A N 1
ATOM 3812 C CA . LEU A 1 490 ? -15.313 -1.914 36.364 1.00 90.69 490 LEU A CA 1
ATOM 3813 C C . LEU A 1 490 ? -14.907 -1.069 37.576 1.00 90.69 490 LEU A C 1
ATOM 3815 O O . LEU A 1 490 ? -15.773 -0.646 38.339 1.00 90.69 490 LEU A O 1
ATOM 3819 N N . ASP A 1 491 ? -13.619 -0.750 37.718 1.00 91.25 491 ASP A N 1
ATOM 3820 C CA . ASP A 1 491 ? -13.106 0.033 38.846 1.00 91.25 491 ASP A CA 1
ATOM 3821 C C . ASP A 1 491 ? -13.709 1.438 38.884 1.00 91.25 491 ASP A C 1
ATOM 3823 O O . ASP A 1 491 ? -13.987 1.969 39.960 1.00 91.25 491 ASP A O 1
ATOM 3827 N N . ALA A 1 492 ? -13.958 2.040 37.719 1.00 89.69 492 ALA A N 1
ATOM 3828 C CA . ALA A 1 492 ? -14.556 3.366 37.635 1.00 89.69 492 ALA A CA 1
ATOM 3829 C C . ALA A 1 492 ? -16.024 3.359 38.097 1.00 89.69 492 ALA A C 1
ATOM 3831 O O . ALA A 1 492 ? -16.429 4.222 38.878 1.00 89.69 492 ALA A O 1
ATOM 3832 N N . ILE A 1 493 ? -16.803 2.353 37.683 1.00 92.75 493 ILE A N 1
ATOM 3833 C CA . ILE A 1 493 ? -18.193 2.181 38.132 1.00 92.75 493 ILE A CA 1
ATOM 3834 C C . ILE A 1 493 ? -18.225 1.877 39.635 1.00 92.75 493 ILE A C 1
ATOM 3836 O O . ILE A 1 493 ? -18.971 2.510 40.383 1.00 92.75 493 ILE A O 1
ATOM 3840 N N . ASN A 1 494 ? -17.368 0.969 40.104 1.00 94.06 494 ASN A N 1
ATOM 3841 C CA . ASN A 1 494 ? -17.238 0.640 41.521 1.00 94.06 494 ASN A CA 1
ATOM 3842 C C . ASN A 1 494 ? -16.844 1.857 42.363 1.00 94.06 494 ASN A C 1
ATOM 3844 O O . ASN A 1 494 ? -17.422 2.072 43.423 1.00 94.06 494 ASN A O 1
ATOM 3848 N N . SER A 1 495 ? -15.937 2.706 41.878 1.00 92.06 495 SER A N 1
ATOM 3849 C CA . SER A 1 495 ? -15.530 3.933 42.577 1.00 92.06 495 SER A CA 1
ATOM 3850 C C . SER A 1 495 ? -16.696 4.902 42.786 1.00 92.06 495 SER A C 1
ATOM 3852 O O . SER A 1 495 ? -16.739 5.604 43.796 1.00 92.06 495 SER A O 1
ATOM 3854 N N . VAL A 1 496 ? -17.663 4.925 41.862 1.00 92.81 496 VAL A N 1
ATOM 3855 C CA . VAL A 1 496 ? -18.919 5.668 42.030 1.00 92.81 496 VAL A CA 1
ATOM 3856 C C . VAL A 1 496 ? -19.832 4.945 43.017 1.00 92.81 496 VAL A C 1
ATOM 3858 O O . VAL A 1 496 ? -20.299 5.554 43.977 1.00 92.81 496 VAL A O 1
ATOM 3861 N N . MET A 1 497 ? -20.074 3.647 42.834 1.00 94.19 497 MET A N 1
ATOM 3862 C CA . MET A 1 497 ? -21.058 2.903 43.631 1.00 94.19 497 MET A CA 1
ATOM 3863 C C . MET A 1 497 ? -20.625 2.642 45.078 1.00 94.19 497 MET A C 1
ATOM 3865 O O . MET A 1 497 ? -21.477 2.490 45.948 1.00 94.19 497 MET A O 1
ATOM 3869 N N . GLN A 1 498 ? -19.328 2.674 45.373 1.00 90.69 498 GLN A N 1
ATOM 3870 C CA . GLN A 1 498 ? -18.781 2.424 46.708 1.00 90.69 498 GLN A CA 1
ATOM 3871 C C . GLN A 1 498 ? -18.590 3.695 47.554 1.00 90.69 498 GLN A C 1
ATOM 3873 O O . GLN A 1 498 ? -18.147 3.593 48.699 1.00 90.69 498 GLN A O 1
ATOM 3878 N N . GLN A 1 499 ? -18.942 4.896 47.065 1.00 90.88 499 GLN A N 1
ATOM 3879 C CA . GLN A 1 499 ? -18.947 6.081 47.946 1.00 90.88 499 GLN A CA 1
ATOM 3880 C C . GLN A 1 499 ? -20.157 6.005 48.882 1.00 90.88 499 GLN A C 1
ATOM 3882 O O . GLN A 1 499 ? -21.301 6.029 48.423 1.00 90.88 499 GLN A O 1
ATOM 3887 N N . ARG A 1 500 ? -19.897 5.905 50.188 1.00 88.88 500 ARG A N 1
ATOM 3888 C CA . ARG A 1 500 ? -20.895 5.578 51.222 1.00 88.88 500 ARG A CA 1
ATOM 3889 C C . ARG A 1 500 ? -21.179 6.727 52.192 1.00 88.88 500 ARG A C 1
ATOM 3891 O O . ARG A 1 500 ? -21.669 6.484 53.298 1.00 88.88 500 ARG A O 1
ATOM 3898 N N . GLU A 1 501 ? -20.873 7.975 51.833 1.00 85.81 501 GLU A N 1
ATOM 3899 C CA . GLU A 1 501 ? -21.198 9.101 52.713 1.00 85.81 501 GLU A CA 1
ATOM 3900 C C . GLU A 1 501 ? -22.705 9.132 53.021 1.00 85.81 501 GLU A C 1
ATOM 3902 O O . GLU A 1 501 ? -23.548 9.134 52.128 1.00 85.81 501 GLU A O 1
ATOM 3907 N N . GLY A 1 502 ? -23.051 9.130 54.311 1.00 83.19 502 GLY A N 1
ATOM 3908 C CA . GLY A 1 502 ? -24.445 9.160 54.762 1.00 83.19 502 GLY A CA 1
ATOM 3909 C C . GLY A 1 502 ? -25.204 7.827 54.691 1.00 83.19 502 GLY A C 1
ATOM 3910 O O . GLY A 1 502 ? -26.412 7.839 54.906 1.00 83.19 502 GLY A O 1
ATOM 3911 N N . MET A 1 503 ? -24.529 6.696 54.437 1.00 87.44 503 MET A N 1
ATOM 3912 C CA . MET A 1 503 ? -25.154 5.360 54.343 1.00 87.44 503 MET A CA 1
ATOM 3913 C C . MET A 1 503 ? -25.133 4.549 55.651 1.00 87.44 503 MET A C 1
ATOM 3915 O O . MET A 1 503 ? -25.725 3.474 55.728 1.00 87.44 503 MET A O 1
ATOM 3919 N N . GLY A 1 504 ? -24.461 5.044 56.693 1.00 86.31 504 GLY A N 1
ATOM 3920 C CA . GLY A 1 504 ? -24.289 4.311 57.951 1.00 86.31 504 GLY A CA 1
ATOM 3921 C C . GLY A 1 504 ? -23.375 3.085 57.819 1.00 86.31 504 GLY A C 1
ATOM 3922 O O . GLY A 1 504 ? -22.630 2.947 56.852 1.00 86.31 504 GLY A O 1
ATOM 3923 N N . GLU A 1 505 ? -23.404 2.199 58.817 1.00 86.19 505 GLU A N 1
ATOM 3924 C CA . GLU A 1 505 ? -22.511 1.030 58.865 1.00 86.19 505 GLU A CA 1
ATOM 3925 C C . GLU A 1 505 ? -22.933 -0.073 57.889 1.00 86.19 505 GLU A C 1
ATOM 3927 O O . GLU A 1 505 ? -22.072 -0.678 57.251 1.00 86.19 505 GLU A O 1
ATOM 3932 N N . THR A 1 506 ? -24.241 -0.281 57.716 1.00 88.50 506 THR A N 1
ATOM 3933 C CA . THR A 1 506 ? -24.818 -1.408 56.963 1.00 88.50 506 THR A CA 1
ATOM 3934 C C . THR A 1 506 ? -25.454 -1.013 55.630 1.00 88.50 506 THR A C 1
ATOM 3936 O O . THR A 1 506 ? -25.950 -1.881 54.926 1.00 88.50 506 THR A O 1
ATOM 3939 N N . GLY A 1 507 ? -25.469 0.271 55.261 1.00 88.81 507 GLY A N 1
ATOM 3940 C CA . GLY A 1 507 ? -26.037 0.703 53.983 1.00 88.81 507 GLY A CA 1
ATOM 3941 C C . GLY A 1 507 ? -25.098 0.456 52.802 1.00 88.81 507 GLY A C 1
ATOM 3942 O O . GLY A 1 507 ? -23.876 0.598 52.923 1.00 88.81 507 GLY A O 1
ATOM 3943 N N . GLU A 1 508 ? -25.672 0.154 51.642 1.00 91.56 508 GLU A N 1
ATOM 3944 C CA . GLU A 1 508 ? -24.953 -0.030 50.382 1.00 91.56 508 GLU A CA 1
ATOM 3945 C C . GLU A 1 508 ? -25.732 0.529 49.187 1.00 91.56 508 GLU A C 1
ATOM 3947 O O . GLU A 1 508 ? -26.937 0.770 49.259 1.00 91.56 508 GLU A O 1
ATOM 3952 N N . THR A 1 509 ? -25.024 0.723 48.078 1.00 92.12 509 THR A N 1
ATOM 3953 C CA . THR A 1 509 ? -25.612 1.028 46.776 1.00 92.12 509 THR A CA 1
ATOM 3954 C C . THR A 1 509 ? -24.974 0.135 45.733 1.00 92.12 509 THR A C 1
ATOM 3956 O O . THR A 1 509 ? -23.754 -0.002 45.709 1.00 92.12 509 THR A O 1
ATOM 3959 N N . TYR A 1 510 ? -25.787 -0.437 44.855 1.00 93.38 510 TYR A N 1
ATOM 3960 C CA . TYR A 1 510 ? -25.324 -1.322 43.796 1.00 93.38 510 TYR A CA 1
ATOM 3961 C C . TYR A 1 510 ? -26.140 -1.115 42.518 1.00 93.38 510 TYR A C 1
ATOM 3963 O O . TYR A 1 510 ? -27.272 -0.632 42.558 1.00 93.38 510 TYR A O 1
ATOM 3971 N N . LEU A 1 511 ? -25.539 -1.456 41.380 1.00 95.25 511 LEU A N 1
ATOM 3972 C CA . LEU A 1 511 ? -26.171 -1.455 40.065 1.00 95.25 511 LEU A CA 1
ATOM 3973 C C . LEU A 1 511 ? -26.438 -2.887 39.619 1.00 95.25 511 LEU A C 1
ATOM 3975 O O . LEU A 1 511 ? -25.593 -3.764 39.801 1.00 95.25 511 LEU A O 1
ATOM 3979 N N . ILE A 1 512 ? -27.587 -3.094 38.982 1.00 95.25 512 ILE A N 1
ATOM 3980 C CA . ILE A 1 512 ? -27.984 -4.371 38.389 1.00 95.25 512 ILE A CA 1
ATOM 3981 C C . ILE A 1 512 ? -28.497 -4.162 36.967 1.00 95.25 512 ILE A C 1
ATOM 3983 O O . ILE A 1 512 ? -29.082 -3.122 36.660 1.00 95.25 512 ILE A O 1
ATOM 3987 N N . GLY A 1 513 ? -28.266 -5.149 36.106 1.00 95.12 513 GLY A N 1
ATOM 3988 C CA . GLY A 1 513 ? -28.793 -5.191 34.746 1.00 95.12 513 GLY A CA 1
ATOM 3989 C C . GLY A 1 513 ? -30.218 -5.743 34.682 1.00 95.12 513 GLY A C 1
ATOM 3990 O O . GLY A 1 513 ? -30.764 -6.256 35.661 1.00 95.12 513 GLY A O 1
ATOM 3991 N N . SER A 1 514 ? -30.822 -5.690 33.494 1.00 94.44 514 SER A N 1
ATOM 3992 C CA . SER A 1 514 ? -32.132 -6.308 33.213 1.00 94.44 514 SER A CA 1
ATOM 3993 C C . SER A 1 514 ? -32.117 -7.839 33.336 1.00 94.44 514 SER A C 1
ATOM 3995 O O . SER A 1 514 ? -33.156 -8.461 33.560 1.00 94.44 514 SER A O 1
ATOM 3997 N N . ASP A 1 515 ? -30.927 -8.434 33.262 1.00 95.19 515 ASP A N 1
ATOM 3998 C CA . ASP A 1 515 ? -30.629 -9.834 33.565 1.00 95.19 515 ASP A CA 1
ATOM 3999 C C . ASP A 1 515 ? -30.585 -10.146 35.072 1.00 95.19 515 ASP A C 1
ATOM 4001 O O . ASP A 1 515 ? -30.421 -11.306 35.449 1.00 95.19 515 ASP A O 1
ATOM 4005 N N . LYS A 1 516 ? -30.779 -9.131 35.927 1.00 95.88 516 LYS A N 1
ATOM 4006 C CA . LYS A 1 516 ? -30.705 -9.194 37.396 1.00 95.88 516 LYS A CA 1
ATOM 4007 C C . LYS A 1 516 ? -29.302 -9.486 37.935 1.00 95.88 516 LYS A C 1
ATOM 4009 O O . LYS A 1 516 ? -29.162 -9.788 39.120 1.00 95.88 516 LYS A O 1
ATOM 4014 N N . LEU A 1 517 ? -28.274 -9.404 37.093 1.00 96.81 517 LEU A N 1
ATOM 4015 C CA . LEU A 1 517 ? -26.878 -9.592 37.479 1.00 96.81 517 LEU A CA 1
ATOM 4016 C C . LEU A 1 517 ? -26.237 -8.251 37.826 1.00 96.81 517 LEU A C 1
ATOM 4018 O O . LEU A 1 517 ? -26.717 -7.187 37.429 1.00 96.81 517 LEU A O 1
ATOM 4022 N N . MET A 1 518 ? -25.135 -8.292 38.565 1.00 97.12 518 MET A N 1
ATOM 4023 C CA . MET A 1 518 ? -24.475 -7.094 39.072 1.00 97.12 518 MET A CA 1
ATOM 4024 C C . MET A 1 518 ? -23.786 -6.311 37.942 1.00 97.12 518 MET A C 1
ATOM 4026 O O . MET A 1 518 ? -23.285 -6.887 36.975 1.00 97.12 518 MET A O 1
ATOM 4030 N N . ARG A 1 519 ? -23.747 -4.982 38.074 1.00 96.38 519 ARG A N 1
ATOM 4031 C CA . ARG A 1 519 ? -22.949 -4.035 37.258 1.00 96.38 519 ARG A CA 1
ATOM 4032 C C . ARG A 1 519 ? -21.999 -3.181 38.099 1.00 96.38 519 ARG A C 1
ATOM 4034 O O . ARG A 1 519 ? -21.226 -2.396 37.565 1.00 96.38 519 ARG A O 1
ATOM 4041 N N . SER A 1 520 ? -22.048 -3.364 39.412 1.00 96.50 520 SER A N 1
ATOM 4042 C CA . SER A 1 520 ? -21.062 -2.906 40.382 1.00 96.50 520 SER A CA 1
ATOM 4043 C C . SER A 1 520 ? -20.922 -3.968 41.461 1.00 96.50 520 SER A C 1
ATOM 4045 O O . SER A 1 520 ? -21.860 -4.726 41.697 1.00 96.50 520 SER A O 1
ATOM 4047 N N . ASP A 1 521 ? -19.809 -3.989 42.170 1.00 96.00 521 ASP A N 1
ATOM 4048 C CA . ASP A 1 521 ? -19.617 -4.919 43.271 1.00 96.00 521 ASP A CA 1
ATOM 4049 C C . ASP A 1 521 ? -20.419 -4.486 44.499 1.00 96.00 521 ASP A C 1
ATOM 4051 O O . ASP A 1 521 ? -20.432 -3.307 44.870 1.00 96.00 521 ASP A O 1
ATOM 4055 N N . SER A 1 522 ? -21.088 -5.451 45.129 1.00 94.81 522 SER A N 1
ATOM 4056 C CA . SER A 1 522 ? -21.743 -5.264 46.420 1.00 94.81 522 SER A CA 1
ATOM 4057 C C . SER A 1 522 ? -20.715 -4.913 47.497 1.00 94.81 522 SER A C 1
ATOM 4059 O O . SER A 1 522 ? -19.616 -5.471 47.550 1.00 94.81 522 SER A O 1
ATOM 4061 N N . PHE A 1 523 ? -21.089 -3.988 48.384 1.00 92.62 523 PHE A N 1
ATOM 4062 C CA . PHE A 1 523 ? -20.283 -3.666 49.558 1.00 92.62 523 PHE A CA 1
ATOM 4063 C C . PHE A 1 523 ? -20.471 -4.714 50.664 1.00 92.62 523 PHE A C 1
ATOM 4065 O O . PHE A 1 523 ? -19.514 -5.031 51.371 1.00 92.62 523 PHE A O 1
ATOM 4072 N N . LEU A 1 524 ? -21.692 -5.233 50.830 1.00 92.62 524 LEU A N 1
ATOM 4073 C CA . LEU A 1 524 ? -22.024 -6.182 51.897 1.00 92.62 524 LEU A CA 1
ATOM 4074 C C . LEU A 1 524 ? -21.635 -7.625 51.557 1.00 92.62 524 LEU A C 1
ATOM 4076 O O . LEU A 1 524 ? -21.278 -8.381 52.459 1.00 92.62 524 LEU A O 1
ATOM 4080 N N . ASP A 1 525 ? -21.665 -7.995 50.277 1.00 93.69 525 ASP A N 1
ATOM 4081 C CA . ASP A 1 525 ? -21.243 -9.304 49.777 1.00 93.69 525 ASP A CA 1
ATOM 4082 C C . ASP A 1 525 ? -20.389 -9.174 48.498 1.00 93.69 525 ASP A C 1
ATOM 4084 O O . ASP A 1 525 ? -20.819 -9.537 47.398 1.00 93.69 525 ASP A O 1
ATOM 4088 N N . PRO A 1 526 ? -19.137 -8.696 48.614 1.00 90.25 526 PRO A N 1
ATOM 4089 C CA . PRO A 1 526 ? -18.233 -8.564 47.469 1.00 90.25 526 PRO A CA 1
ATOM 4090 C C . PRO A 1 526 ? -17.832 -9.921 46.861 1.00 90.25 526 PRO A C 1
ATOM 4092 O O . PRO A 1 526 ? -17.234 -9.972 45.786 1.00 90.25 526 PRO A O 1
ATOM 4095 N N . THR A 1 527 ? -18.127 -11.034 47.541 1.00 91.50 527 THR A N 1
ATOM 4096 C CA . THR A 1 527 ? -17.757 -12.382 47.098 1.00 91.50 527 THR A CA 1
ATOM 4097 C C . THR A 1 527 ? -18.843 -13.069 46.281 1.00 91.50 527 THR A C 1
ATOM 4099 O O . THR A 1 527 ? -18.528 -13.623 45.231 1.00 91.50 527 THR A O 1
ATOM 4102 N N . GLY A 1 528 ? -20.096 -13.044 46.735 1.00 92.25 528 GLY A N 1
ATOM 4103 C CA . GLY A 1 528 ? -21.236 -13.645 46.042 1.00 92.25 528 GLY A CA 1
ATOM 4104 C C . GLY A 1 528 ? -21.923 -12.687 45.069 1.00 92.25 528 GLY A C 1
ATOM 4105 O O . GLY A 1 528 ? -22.426 -13.130 44.038 1.00 92.25 528 GLY A O 1
ATOM 4106 N N . HIS A 1 529 ? -21.858 -11.380 45.342 1.00 94.75 529 HIS A N 1
ATOM 4107 C CA . HIS A 1 529 ? -22.513 -10.318 44.576 1.00 94.75 529 HIS A CA 1
ATOM 4108 C C . HIS A 1 529 ? -21.504 -9.278 44.057 1.00 94.75 529 HIS A C 1
ATOM 4110 O O . HIS A 1 529 ? -21.733 -8.072 44.107 1.00 94.75 529 HIS A O 1
ATOM 4116 N N . SER A 1 530 ? -20.371 -9.735 43.518 1.00 96.06 530 SER A N 1
ATOM 4117 C CA . SER A 1 530 ? -19.569 -8.925 42.585 1.00 96.06 530 SER A CA 1
ATOM 4118 C C . SER A 1 530 ? -20.089 -9.058 41.154 1.00 96.06 530 SER A C 1
ATOM 4120 O O . SER A 1 530 ? -20.816 -10.004 40.830 1.00 96.06 530 SER A O 1
ATOM 4122 N N . VAL A 1 531 ? -19.669 -8.158 40.261 1.00 96.00 531 VAL A N 1
ATOM 4123 C CA . VAL A 1 531 ? -19.927 -8.297 38.819 1.00 96.00 531 VAL A CA 1
ATOM 4124 C C . VAL A 1 531 ? -19.426 -9.658 38.349 1.00 96.00 531 VAL A C 1
ATOM 4126 O O . VAL A 1 531 ? -20.206 -10.476 37.870 1.00 96.00 531 VAL A O 1
ATOM 4129 N N . SER A 1 532 ? -18.159 -9.973 38.610 1.00 95.25 532 SER A N 1
ATOM 4130 C CA . SER A 1 532 ? -17.574 -11.262 38.227 1.00 95.25 532 SER A CA 1
ATOM 4131 C C . SER A 1 532 ? -18.328 -12.466 38.811 1.00 95.25 532 SER A C 1
ATOM 4133 O O . SER A 1 532 ? -18.602 -13.418 38.081 1.00 95.25 532 SER A O 1
ATOM 4135 N N . ALA A 1 533 ? -18.696 -12.435 40.098 1.00 95.88 533 ALA A N 1
ATOM 4136 C CA . ALA A 1 533 ? -19.385 -13.555 40.742 1.00 95.88 533 ALA A CA 1
ATOM 4137 C C . ALA A 1 533 ? -20.807 -13.767 40.209 1.00 95.88 533 ALA A C 1
ATOM 4139 O O . ALA A 1 533 ? -21.188 -14.911 39.958 1.00 95.88 533 ALA A O 1
ATOM 4140 N N . SER A 1 534 ? -21.562 -12.686 39.985 1.00 96.88 534 SER A N 1
ATOM 4141 C CA . SER A 1 534 ? -22.940 -12.770 39.489 1.00 96.88 534 SER A CA 1
ATOM 4142 C C . SER A 1 534 ? -23.019 -13.358 38.079 1.00 96.88 534 SER A C 1
ATOM 4144 O O . SER A 1 534 ? -23.871 -14.201 37.816 1.00 96.88 534 SER A O 1
ATOM 4146 N N . PHE A 1 535 ? -22.081 -13.009 37.193 1.00 96.56 535 PHE A N 1
ATOM 4147 C CA . PHE A 1 535 ? -21.992 -13.607 35.858 1.00 96.56 535 PHE A CA 1
ATOM 4148 C C . PHE A 1 535 ? -21.475 -15.048 35.880 1.00 96.56 535 PHE A C 1
ATOM 4150 O O . PHE A 1 535 ? -21.905 -15.860 35.062 1.00 96.56 535 PHE A O 1
ATOM 4157 N N . ALA A 1 536 ? -20.572 -15.385 36.805 1.00 95.50 536 ALA A N 1
ATOM 4158 C CA . ALA A 1 536 ? -20.067 -16.748 36.948 1.00 95.50 536 ALA A CA 1
ATOM 4159 C C . ALA A 1 536 ? -21.117 -17.708 37.537 1.00 95.50 536 ALA A C 1
ATOM 4161 O O . ALA A 1 536 ? -21.159 -18.872 37.145 1.00 95.50 536 ALA A O 1
ATOM 4162 N N . ASN A 1 537 ? -21.965 -17.229 38.456 1.00 95.25 537 ASN A N 1
ATOM 4163 C CA . ASN A 1 537 ? -22.993 -18.025 39.133 1.00 95.25 537 ASN A CA 1
ATOM 4164 C C . ASN A 1 537 ? -24.350 -17.284 39.191 1.00 95.25 537 ASN A C 1
ATOM 4166 O O . ASN A 1 537 ? -24.774 -16.869 40.274 1.00 95.25 537 ASN A O 1
ATOM 4170 N N . PRO A 1 538 ? -25.074 -17.146 38.061 1.00 95.06 538 PRO A N 1
ATOM 4171 C CA . PRO A 1 538 ? -26.336 -16.395 38.002 1.00 95.06 538 PRO A CA 1
ATOM 4172 C C . PRO A 1 538 ? -27.417 -16.877 38.977 1.00 95.06 538 PRO A C 1
ATOM 4174 O O . PRO A 1 538 ? -28.217 -16.082 39.467 1.00 95.06 538 PRO A O 1
ATOM 4177 N N . GLU A 1 539 ? -27.445 -18.177 39.283 1.00 93.19 539 GLU A N 1
ATOM 4178 C CA . GLU A 1 539 ? -28.432 -18.762 40.201 1.00 93.19 539 GLU A CA 1
ATOM 4179 C C . GLU A 1 539 ? -28.307 -18.219 41.629 1.00 93.19 539 GLU A C 1
ATOM 4181 O O . GLU A 1 539 ? -29.313 -18.091 42.322 1.00 93.19 539 GLU A O 1
ATOM 4186 N N . THR A 1 540 ? -27.089 -17.887 42.063 1.00 92.44 540 THR A N 1
ATOM 4187 C CA . THR A 1 540 ? -26.805 -17.455 43.439 1.00 92.44 540 THR A CA 1
ATOM 4188 C C . THR A 1 540 ? -26.389 -15.994 43.552 1.00 92.44 540 THR A C 1
ATOM 4190 O O . THR A 1 540 ? -26.487 -15.442 44.638 1.00 92.44 540 THR A O 1
ATOM 4193 N N . GLY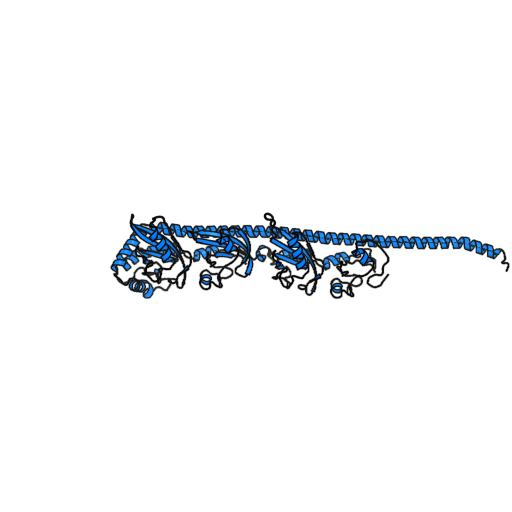 A 1 541 ? -25.906 -15.379 42.469 1.00 93.38 541 GLY A N 1
ATOM 4194 C CA . GLY A 1 541 ? -25.465 -13.980 42.453 1.00 93.38 541 GLY A CA 1
ATOM 4195 C C . GLY A 1 541 ? -26.455 -13.012 41.800 1.00 93.38 541 GLY A C 1
ATOM 4196 O O . GLY A 1 541 ? -26.097 -11.860 41.557 1.00 93.38 541 GLY A O 1
ATOM 4197 N N . SER A 1 542 ? -27.665 -13.466 41.450 1.00 94.62 542 SER A N 1
ATOM 4198 C CA . SER A 1 542 ? -28.715 -12.593 40.914 1.00 94.62 542 SER A CA 1
ATOM 4199 C C . SER A 1 542 ? -29.499 -11.897 42.026 1.00 94.62 542 SER A C 1
ATOM 4201 O O . SER A 1 542 ? -29.908 -12.504 43.016 1.00 94.62 542 SER A O 1
ATOM 4203 N N . VAL A 1 543 ? -29.788 -10.612 41.827 1.00 94.50 543 VAL A N 1
ATOM 4204 C CA . VAL A 1 543 ? -30.571 -9.816 42.774 1.00 94.50 543 VAL A CA 1
ATOM 4205 C C . VAL A 1 543 ? -32.048 -9.896 42.399 1.00 94.50 543 VAL A C 1
ATOM 4207 O O . VAL A 1 543 ? -32.495 -9.345 41.394 1.00 94.50 543 VAL A O 1
ATOM 4210 N N . THR A 1 544 ? -32.827 -10.591 43.226 1.00 92.56 544 THR A N 1
ATOM 4211 C CA . THR A 1 544 ? -34.255 -10.867 42.978 1.00 92.56 544 THR A CA 1
ATOM 4212 C C . THR A 1 544 ? -35.189 -10.241 44.014 1.00 92.56 544 THR A C 1
ATOM 4214 O O . THR A 1 544 ? -36.361 -10.610 44.091 1.00 92.56 544 THR A O 1
ATOM 4217 N N . SER A 1 545 ? -34.694 -9.274 44.793 1.00 91.56 545 SER A N 1
ATOM 4218 C CA . SER A 1 545 ? -35.513 -8.529 45.752 1.00 91.56 545 SER A CA 1
ATOM 4219 C C . SER A 1 545 ? -36.663 -7.790 45.056 1.00 91.56 545 SER A C 1
ATOM 4221 O O . SER A 1 545 ? -36.562 -7.381 43.896 1.00 91.56 545 SER A O 1
ATOM 4223 N N . ASP A 1 546 ? -37.767 -7.586 45.777 1.00 91.19 546 ASP A N 1
ATOM 4224 C CA . ASP A 1 546 ? -38.952 -6.905 45.236 1.00 91.19 546 ASP A CA 1
ATOM 4225 C C . ASP A 1 546 ? -38.623 -5.486 44.737 1.00 91.19 546 ASP A C 1
ATOM 4227 O O . ASP A 1 546 ? -39.044 -5.084 43.652 1.00 91.19 546 ASP A O 1
ATOM 4231 N N . ALA A 1 547 ? -37.779 -4.758 45.478 1.00 91.69 547 ALA A N 1
ATOM 4232 C CA . ALA A 1 547 ? -37.304 -3.435 45.077 1.00 91.69 547 ALA A CA 1
ATOM 4233 C C . ALA A 1 547 ? -36.506 -3.466 43.763 1.00 91.69 547 ALA A C 1
ATOM 4235 O O . ALA A 1 547 ? -36.708 -2.601 42.912 1.00 91.69 547 ALA A O 1
ATOM 4236 N N . ALA A 1 548 ? -35.635 -4.463 43.569 1.00 92.31 548 ALA A N 1
ATOM 4237 C CA . ALA A 1 548 ? -34.867 -4.625 42.336 1.00 92.31 548 ALA A CA 1
ATOM 4238 C C . ALA A 1 548 ? -35.777 -4.911 41.132 1.00 92.31 548 ALA A C 1
ATOM 4240 O O . ALA A 1 548 ? -35.631 -4.288 40.082 1.00 92.31 548 ALA A O 1
ATOM 4241 N N . ILE A 1 549 ? -36.756 -5.808 41.294 1.00 92.75 549 ILE A N 1
ATOM 4242 C CA . ILE A 1 549 ? -37.711 -6.157 40.232 1.00 92.75 549 ILE A CA 1
ATOM 4243 C C . ILE A 1 549 ? -38.551 -4.938 39.831 1.00 92.75 549 ILE A C 1
ATOM 4245 O O . ILE A 1 549 ? -38.693 -4.663 38.638 1.00 92.75 549 ILE A O 1
ATOM 4249 N N . ARG A 1 550 ? -39.066 -4.180 40.808 1.00 93.94 550 ARG A N 1
ATOM 4250 C CA . ARG A 1 550 ? -39.827 -2.947 40.554 1.00 93.94 550 ARG A CA 1
ATOM 4251 C C . ARG A 1 550 ? -38.970 -1.871 39.884 1.00 93.94 550 ARG A C 1
ATOM 4253 O O . ARG A 1 550 ? -39.406 -1.269 38.905 1.00 93.94 550 ARG A O 1
ATOM 4260 N N . ALA A 1 551 ? -37.729 -1.681 40.337 1.00 92.62 551 ALA A N 1
ATOM 4261 C CA . ALA A 1 551 ? -36.802 -0.726 39.730 1.00 92.62 551 ALA A CA 1
ATOM 4262 C C . ALA A 1 551 ? -36.486 -1.065 38.264 1.00 92.62 551 ALA A C 1
ATOM 4264 O O . ALA A 1 551 ? -36.517 -0.180 37.409 1.00 92.62 551 ALA A O 1
ATOM 4265 N N . LEU A 1 552 ? -36.261 -2.345 37.945 1.00 93.56 552 LEU A N 1
ATOM 4266 C CA . LEU A 1 552 ? -36.057 -2.810 36.567 1.00 93.56 552 LEU A CA 1
ATOM 4267 C C . LEU A 1 552 ? -37.306 -2.643 35.684 1.00 93.56 552 LEU A C 1
ATOM 4269 O O . LEU A 1 552 ? -37.178 -2.507 34.469 1.00 93.56 552 LEU A O 1
ATOM 4273 N N . ALA A 1 553 ? -38.502 -2.605 36.277 1.00 94.44 553 ALA A N 1
ATOM 4274 C CA . ALA A 1 553 ? -39.750 -2.271 35.587 1.00 94.44 553 ALA A CA 1
ATOM 4275 C C . ALA A 1 553 ? -39.969 -0.752 35.405 1.00 94.44 553 ALA A C 1
ATOM 4277 O O . ALA A 1 553 ? -40.964 -0.342 34.806 1.00 94.44 553 ALA A O 1
ATOM 4278 N N . GLY A 1 554 ? -39.043 0.086 35.889 1.00 92.50 554 GLY A N 1
ATOM 4279 C CA . GLY A 1 554 ? -39.097 1.545 35.785 1.00 92.50 554 GLY A CA 1
ATOM 4280 C C . GLY A 1 554 ? -39.762 2.244 36.972 1.00 92.50 554 GLY A C 1
ATOM 4281 O O . GLY A 1 554 ? -39.962 3.460 36.930 1.00 92.50 554 GLY A O 1
ATOM 4282 N N . GLU A 1 555 ? -40.102 1.519 38.039 1.00 94.25 555 GLU A N 1
ATOM 4283 C CA . GLU A 1 555 ? -40.661 2.124 39.245 1.00 94.25 555 GLU A CA 1
ATOM 4284 C C . GLU A 1 555 ? -39.565 2.774 40.099 1.00 94.25 555 GLU A C 1
ATOM 4286 O O . GLU A 1 555 ? -38.468 2.247 40.273 1.00 94.25 555 GLU A O 1
ATOM 4291 N N . THR A 1 556 ? -39.866 3.938 40.672 1.00 91.50 556 THR A N 1
ATOM 4292 C CA . THR A 1 556 ? -38.984 4.635 41.616 1.00 91.50 556 THR A CA 1
ATOM 4293 C C . THR A 1 556 ? -39.693 4.740 42.957 1.00 91.50 556 THR A C 1
ATOM 4295 O O . THR A 1 556 ? -40.796 5.276 43.023 1.00 91.50 556 THR A O 1
ATOM 4298 N N . GLY A 1 557 ? -39.062 4.267 44.031 1.00 90.50 557 GLY A N 1
ATOM 4299 C CA . GLY A 1 557 ? -39.650 4.316 45.369 1.00 90.50 557 GLY A CA 1
ATOM 4300 C C . GLY A 1 557 ? -38.650 4.026 46.481 1.00 90.50 557 GLY A C 1
ATOM 4301 O O . GLY A 1 557 ? -37.454 3.856 46.225 1.00 90.50 557 GLY A O 1
ATOM 4302 N N . SER A 1 558 ? -39.154 3.999 47.708 1.00 89.88 558 SER A N 1
ATOM 4303 C CA . SER A 1 558 ? -38.430 3.648 48.924 1.00 89.88 558 SER A CA 1
ATOM 4304 C C . SER A 1 558 ? -39.380 2.878 49.842 1.00 89.88 558 SER A C 1
ATOM 4306 O O . SER A 1 558 ? -40.472 3.346 50.141 1.00 89.88 558 SER A O 1
ATOM 4308 N N . ASP A 1 559 ? -38.989 1.669 50.243 1.00 87.94 559 ASP A N 1
ATOM 4309 C CA . ASP A 1 559 ? -39.812 0.752 51.034 1.00 87.94 559 ASP A CA 1
ATOM 4310 C C . ASP A 1 559 ? -38.915 -0.102 51.940 1.00 87.94 559 ASP A C 1
ATOM 4312 O O . ASP A 1 559 ? -37.709 -0.211 51.717 1.00 87.94 559 ASP A O 1
ATOM 4316 N N . ILE A 1 560 ? -39.513 -0.734 52.952 1.00 87.50 560 ILE A N 1
ATOM 4317 C CA . ILE A 1 560 ? -38.863 -1.810 53.711 1.00 87.50 560 ILE A CA 1
ATOM 4318 C C . ILE A 1 560 ? -39.062 -3.103 52.918 1.00 87.50 560 ILE A C 1
ATOM 4320 O O . ILE A 1 560 ? -40.203 -3.507 52.684 1.00 87.50 560 ILE A O 1
ATOM 4324 N N . VAL A 1 561 ? -37.971 -3.736 52.495 1.00 88.88 561 VAL A N 1
ATOM 4325 C CA . VAL A 1 561 ? -37.983 -4.955 51.678 1.00 88.88 561 VAL A CA 1
ATOM 4326 C C . VAL A 1 561 ? -36.991 -5.963 52.232 1.00 88.88 561 VAL A C 1
ATOM 4328 O O . VAL A 1 561 ? -36.013 -5.583 52.859 1.00 88.88 561 VAL A O 1
ATOM 4331 N N . ILE A 1 562 ? -37.213 -7.244 51.939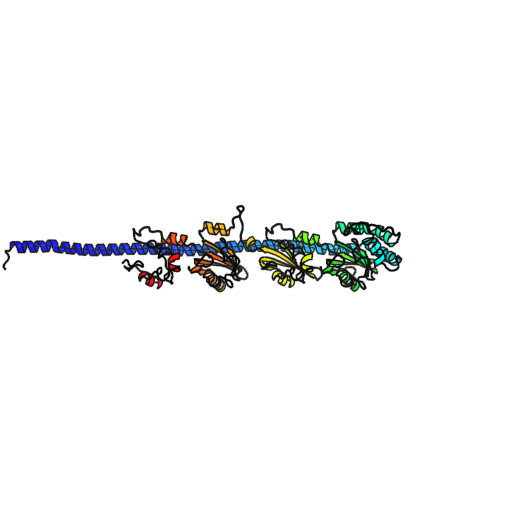 1.00 88.19 562 ILE A N 1
ATOM 4332 C CA . ILE A 1 562 ? -36.179 -8.254 52.160 1.00 88.19 562 ILE A CA 1
ATOM 4333 C C . ILE A 1 562 ? -35.087 -8.060 51.098 1.00 88.19 562 ILE A C 1
ATOM 4335 O O . ILE A 1 562 ? -35.377 -8.105 49.896 1.00 88.19 562 ILE A O 1
ATOM 4339 N N . ASP A 1 563 ? -33.856 -7.807 51.537 1.00 85.62 563 ASP A N 1
ATOM 4340 C CA . ASP A 1 563 ? -32.680 -7.705 50.677 1.00 85.62 563 ASP A CA 1
ATOM 4341 C C . ASP A 1 563 ? -32.300 -9.074 50.072 1.00 85.62 563 ASP A C 1
ATOM 4343 O O . ASP A 1 563 ? -32.889 -10.116 50.375 1.00 85.62 563 ASP A O 1
ATOM 4347 N N . TYR A 1 564 ? -31.306 -9.093 49.184 1.00 83.94 564 TYR A N 1
ATOM 4348 C CA . TYR A 1 564 ? -30.839 -10.335 48.555 1.00 83.94 564 TYR A CA 1
ATOM 4349 C C . TYR A 1 564 ? -30.076 -11.263 49.523 1.00 83.94 564 TYR A C 1
ATOM 4351 O O . TYR A 1 564 ? -29.881 -12.435 49.214 1.00 83.94 564 TYR A O 1
ATOM 4359 N N . ASN A 1 565 ? -29.701 -10.774 50.710 1.00 83.62 565 ASN A N 1
ATOM 4360 C CA . ASN A 1 565 ? -29.121 -11.563 51.799 1.00 83.62 565 ASN A CA 1
ATOM 4361 C C . ASN A 1 565 ? -30.196 -12.144 52.742 1.00 83.62 565 ASN A C 1
ATOM 4363 O O . ASN A 1 565 ? -29.864 -12.867 53.683 1.00 83.62 565 ASN A O 1
ATOM 4367 N N . GLY A 1 566 ? -31.480 -11.850 52.510 1.00 82.62 566 GLY A N 1
ATOM 4368 C CA . GLY A 1 566 ? -32.590 -12.294 53.350 1.00 82.62 566 GLY A CA 1
ATOM 4369 C C . GLY A 1 566 ? -32.848 -11.423 54.586 1.00 82.62 566 GLY A C 1
ATOM 4370 O O . GLY A 1 566 ? -33.628 -11.831 55.450 1.00 82.62 566 GLY A O 1
ATOM 4371 N N . ASN A 1 567 ? -32.227 -10.245 54.689 1.00 84.19 567 ASN A N 1
ATOM 4372 C CA . ASN A 1 567 ? -32.437 -9.301 55.785 1.00 84.19 567 ASN A CA 1
ATOM 4373 C C . ASN A 1 567 ? -33.583 -8.323 55.467 1.00 84.19 567 ASN A C 1
ATOM 4375 O O . ASN A 1 567 ? -33.678 -7.867 54.330 1.00 84.19 567 ASN A O 1
ATOM 4379 N N . PRO A 1 568 ? -34.451 -7.995 56.441 1.00 76.62 568 PRO A N 1
ATOM 4380 C CA . PRO A 1 568 ? -35.544 -7.035 56.277 1.00 76.62 568 PRO A CA 1
ATOM 4381 C C . PRO A 1 568 ? -35.144 -5.559 56.371 1.00 76.62 568 PRO A C 1
ATOM 4383 O O . PRO A 1 568 ? -34.113 -5.251 57.015 1.00 76.62 568 PRO A O 1
#

Foldseek 3Di:
DDDDPVVVVVVVVCCVPVVVVVVCVVVVVVVVVVVVQVVLFVLVLVLVVLLVVLVVVVVVVVQVLQVVLLVLLLVLVVVLQVLQQVLLVQLLVQVLVLLVVVQVVQLVLLADVLNLVLLVQLVVLCVVVPDPQLVVVCCQQPVVQPDDQQCSLVQQFGPPPGSNRVSSVVCSVVLVVVCVVSVFPKKFWAWLQQARSDIRNDFSSHRAGCCPGDPVPPLVSVQQVVQSVPVDQSDKGKDAWAQDVRVVRQTWIKIKGFHDDPSDGTGIMMTIGDLVSSQVSQQDCVPQPDFKGKFKAFPLQAGSYATPVCNPQQHSRNCNVDVVQNGFPWPLQVCQVVFDFDWAFTQTSVRATWTKGKHWNDDRNTIMMMIIIGGPCPSRFDADPVRDTPQLVVCVVVVFPKKFKAFLQQATCDMNVCFPSHRARCCPGDPCPPQVVVQSVVCSVPVAKDKGAWFQHVSVVGATWIKIKHFNADPPPRHTGIMMMIIHDQVSSQVSQVPCVSQPDPGGGFDADLLQAGSHATPNCNPCAHNRNCNVCVPRNGWDKPVSVCVSVVDDDGDDTQGSVRRD

Solvent-accessible surface area (backbone atoms only — not comparable to full-atom values): 30179 Å² total; per-residue (Å²): 135,90,76,63,70,68,64,55,52,52,50,52,52,47,48,69,54,49,49,56,53,51,50,50,49,51,52,49,51,52,50,50,51,51,52,49,49,52,51,54,45,53,50,52,52,50,50,51,50,52,49,49,52,52,53,56,47,49,54,53,48,52,53,50,52,42,48,54,52,38,56,50,47,52,52,38,44,55,53,44,50,56,51,30,45,50,51,31,50,51,48,49,51,51,52,50,54,49,56,52,46,54,54,49,52,44,46,52,46,17,70,29,66,68,49,30,54,46,52,52,49,42,56,52,26,52,57,73,64,64,69,63,54,37,66,53,48,36,40,50,50,48,72,66,34,85,51,54,92,93,38,33,54,73,64,48,52,56,95,79,81,44,63,43,31,54,49,37,49,69,49,41,62,58,56,46,48,54,34,62,78,69,56,42,63,36,46,34,37,28,39,74,84,29,34,25,72,38,51,45,47,54,52,78,54,38,40,36,31,34,72,82,38,94,52,39,84,36,42,68,22,50,16,49,52,54,41,66,74,63,73,46,82,83,46,72,29,66,28,68,73,40,73,28,64,59,66,79,42,42,63,39,25,28,41,24,14,37,21,48,56,90,88,45,78,55,27,34,34,35,36,33,60,43,61,66,62,52,31,56,60,38,66,59,55,87,90,35,72,89,70,26,45,31,38,32,31,38,84,86,26,28,36,69,22,44,33,78,92,39,72,74,39,34,17,38,60,35,6,72,74,39,63,89,72,10,44,50,81,27,66,61,50,57,42,8,69,75,62,41,69,55,69,50,80,44,53,46,79,87,70,46,60,20,41,38,17,30,25,51,44,78,54,90,93,43,55,31,24,39,37,16,37,30,38,44,56,70,57,60,44,55,60,47,99,87,70,48,41,50,66,44,51,48,2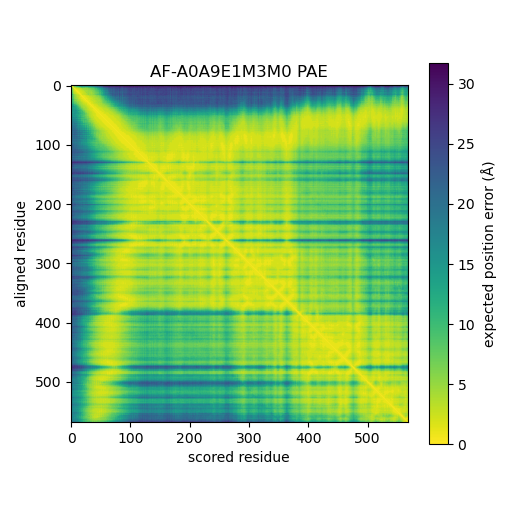9,69,74,73,55,40,68,36,42,36,40,26,40,75,81,25,39,20,74,40,44,62,74,58,50,82,53,47,78,33,29,33,59,80,39,95,52,25,89,34,56,68,16,50,39,50,56,48,28,71,74,65,69,36,75,41,74,28,67,70,40,67,29,67,64,65,76,46,44,64,42,26,36,39,36,30,61,32,58,44,88,83,86,65,46,71,65,30,33,42,35,38,32,55,34,65,66,60,49,29,62,58,44,66,63,57,87,91,38,69,94,85,50,78,50,71,44,64,48,94,84,28,26,36,66,21,48,30,78,90,40,55,70,54,32,12,34,64,33,4,73,74,37,52,92,76,16,43,53,76,24,68,67,53,54,41,41,73,73,69,51,85,86,83,81,91,52,51,44,80,86,71,48,107

pLDDT: mean 93.76, std 5.65, range [45.97, 98.81]

Secondary structure (DSSP, 8-state):
----HHHHHHHHHHHHHHHHHHHHHHHHHHHHHHHHHHHHHHHHHHHHHHHHHHHHHHHHHHHHHHHHHHHHHHHHHHHHHHHHHHHHHHHHHHHHHHHHHHHHHHHHHHT-HHHHHHHHHHHHHHHHT-S-HHHHHHIIIIIS--SPTT-GGG----TT--HHHHHHHHHHHHHHHHHHHHT-SEEEEEETT-BEEEESS--TTTT-BTTTSTTTTSHHHHHHHHHHHH--TT--EEEEEEE-GGGTT-EEEEEEEEEEETTEEEEEEEEEPPHHHHHHHHT--TT-TTT-EEEEE-TTSBBSS--SS-TTTSSHHHHHH-TTTSB---HHHHHHHHT--EEEEEE-TTS-EEEEEEEEEEETTEEEEEEEEEEHHHHHS-B-TTS-BHHHHHHHHHT-SEEEEE-TTSBEEEESS--TTTTSBTTTSTTTTSHHHHHHHHHHHH-S-EEEEEEE-TTTTT-EEEEEEEEEE-TTT--EEEEEEEEPPHHHHHHHHT--TTSTTT-----B-TTS-BSS--SS-TTTSSHHHHHH-HHHH----HHHHHHHTT---------TTS--